Protein AF-A0A535AAH2-F1 (afdb_monomer)

Foldseek 3Di:
DDDDDDDDDDDDDDDDDDDPPDDPVVVVVVVVVVVVVVVPPPVPPQWEWLFDFFWADLALDQFKIKTKTATQDWFWKKKQKDLDLVDRPDMDIDGIQDDQPDPPSHTMHMDMGGRHHGQGKMFIFIDGNNHTRGGQPPHGQIATGFHDQPDLAKAKEWEAEQFQPQDPQLLLQLVVRLVVQHNAYEYQEPQFPDALDPCRCSRRHRVSNRRCRSYHHYHYAYDPSQCNVPHPVRNCPGPVVSPGSHHQLAPNGSNWDWHDGHLEIETGHEPVCLVPPRRLVSLLVVLVPRPRPAYEYHYEAAQADQFEDAQDPGHDVSNCVSCVLSCAQSVHAEYEYARQQWWFKFDFDCPPVNHDGYIYIYRNLNHPDHTHWFDADPVLFTWYDHPPDDIDTRNGFDQPWPPQPVSRTRTGGANWMKMWMCHSVFKIKIFTAGSVRDGRGIDMDGDDDPPPPPPPPDDDDDDDDDDDDDDDDDDDDDDDDDD

Mean predicted aligned error: 10.99 Å

Structure (mmCIF, N/CA/C/O backbone):
data_AF-A0A535AAH2-F1
#
_entry.id   AF-A0A535AAH2-F1
#
loop_
_atom_site.group_PDB
_atom_site.id
_atom_site.type_symbol
_atom_site.label_atom_id
_atom_site.label_alt_id
_atom_site.label_comp_id
_atom_site.label_asym_id
_atom_site.label_entity_id
_atom_site.label_seq_id
_atom_site.pdbx_PDB_ins_code
_atom_site.Cartn_x
_atom_site.Cartn_y
_atom_site.Cartn_z
_atom_site.occupancy
_atom_site.B_iso_or_equiv
_atom_site.auth_seq_id
_atom_site.auth_comp_id
_atom_site.auth_asym_id
_atom_site.auth_atom_id
_atom_site.pdbx_PDB_model_num
ATOM 1 N N . MET A 1 1 ? -53.717 74.456 79.412 1.00 36.78 1 MET A N 1
ATOM 2 C CA . MET A 1 1 ? -54.605 73.631 80.264 1.00 36.78 1 MET A CA 1
ATOM 3 C C . MET A 1 1 ? -54.660 72.254 79.616 1.00 36.78 1 MET A C 1
ATOM 5 O O . MET A 1 1 ? -55.165 72.166 78.513 1.00 36.78 1 MET A O 1
ATOM 9 N N . TYR A 1 2 ? -53.875 71.257 80.035 1.00 38.31 2 TYR A N 1
ATOM 10 C CA . TYR A 1 2 ? -54.071 70.410 81.227 1.00 38.31 2 TYR A CA 1
ATOM 11 C C . TYR A 1 2 ? -55.527 69.978 81.434 1.00 38.31 2 TYR A C 1
ATOM 13 O O . TYR A 1 2 ? -56.365 70.831 81.705 1.00 38.31 2 TYR A O 1
ATOM 21 N N . GLY A 1 3 ? -55.786 68.664 81.390 1.00 34.78 3 GLY A N 1
ATOM 22 C CA . GLY A 1 3 ? -57.054 68.096 81.860 1.00 34.78 3 GLY A CA 1
ATOM 23 C C . GLY A 1 3 ? -57.319 66.627 81.506 1.00 34.78 3 GLY A C 1
ATOM 24 O O . GLY A 1 3 ? -58.137 66.364 80.642 1.00 34.78 3 GLY A O 1
ATOM 25 N N . ARG A 1 4 ? -56.604 65.711 82.183 1.00 37.38 4 ARG A N 1
ATOM 26 C CA . ARG A 1 4 ? -56.978 64.353 82.684 1.00 37.38 4 ARG A CA 1
ATOM 27 C C . ARG A 1 4 ? -58.485 63.941 82.668 1.00 37.38 4 ARG A C 1
ATOM 29 O O . ARG A 1 4 ? -59.321 64.832 82.735 1.00 37.38 4 ARG A O 1
ATOM 36 N N . PRO A 1 5 ? -58.837 62.690 83.069 1.00 66.25 5 PRO A N 1
ATOM 37 C CA . PRO A 1 5 ? -58.472 61.313 82.656 1.00 66.25 5 PRO A CA 1
ATOM 38 C C . PRO A 1 5 ? -59.798 60.501 82.400 1.00 66.25 5 PRO A C 1
ATOM 40 O O . PRO A 1 5 ? -60.820 61.173 82.245 1.00 66.25 5 PRO A O 1
ATOM 43 N N . PRO A 1 6 ? -59.896 59.140 82.335 1.00 51.25 6 PRO A N 1
ATOM 44 C CA . PRO A 1 6 ? -59.881 58.226 83.507 1.00 51.25 6 PRO A CA 1
ATOM 45 C C . PRO A 1 6 ? -59.418 56.767 83.126 1.00 51.25 6 PRO A C 1
ATOM 47 O O . PRO A 1 6 ? -58.498 56.678 82.319 1.00 51.25 6 PRO A O 1
ATOM 50 N N . PRO A 1 7 ? -59.877 55.632 83.720 1.00 53.22 7 PRO A N 1
ATOM 51 C CA . PRO A 1 7 ? -59.041 54.781 84.572 1.00 53.22 7 PRO A CA 1
ATOM 52 C C . PRO A 1 7 ? -58.950 53.287 84.158 1.00 53.22 7 PRO A C 1
ATOM 54 O O . PRO A 1 7 ? -59.471 52.835 83.145 1.00 53.22 7 PRO A O 1
ATOM 57 N N . SER A 1 8 ? -58.268 52.542 85.028 1.00 43.12 8 SER A N 1
ATOM 58 C CA . SER A 1 8 ? -58.075 51.092 85.159 1.00 43.12 8 SER A CA 1
ATOM 59 C C . SER A 1 8 ? -59.300 50.165 85.050 1.00 43.12 8 SER A C 1
ATOM 61 O O . SER A 1 8 ? -60.374 50.484 85.552 1.00 43.12 8 SER A O 1
ATOM 63 N N . GLY A 1 9 ? -59.031 48.934 84.597 1.00 34.81 9 GLY A N 1
ATOM 64 C CA . GLY A 1 9 ? -59.829 47.703 84.754 1.00 34.81 9 GLY A CA 1
ATOM 65 C C . GLY A 1 9 ? -59.636 46.827 83.508 1.00 34.81 9 GLY A C 1
ATOM 66 O O . GLY A 1 9 ? -59.598 47.360 82.413 1.00 34.81 9 GLY A O 1
ATOM 67 N N . GLY A 1 10 ? -59.439 45.515 83.512 1.00 34.12 10 GLY A N 1
ATOM 68 C CA . GLY A 1 10 ? -59.448 44.456 84.506 1.00 34.12 10 GLY A CA 1
ATOM 69 C C . GLY A 1 10 ? -59.030 43.159 83.783 1.00 34.12 10 GLY A C 1
ATOM 70 O O . GLY A 1 10 ? -58.695 43.162 82.603 1.00 34.12 10 GLY A O 1
ATOM 71 N N . LEU A 1 11 ? -58.999 42.072 84.535 1.00 38.28 11 LEU A N 1
ATOM 72 C CA . LEU A 1 11 ? -58.347 40.786 84.285 1.00 38.28 11 LEU A CA 1
ATOM 73 C C . LEU A 1 11 ? -58.967 39.867 83.198 1.00 38.28 11 LEU A C 1
ATOM 75 O O . LEU A 1 11 ? -60.181 39.803 83.067 1.00 38.28 11 LEU A O 1
ATOM 79 N N 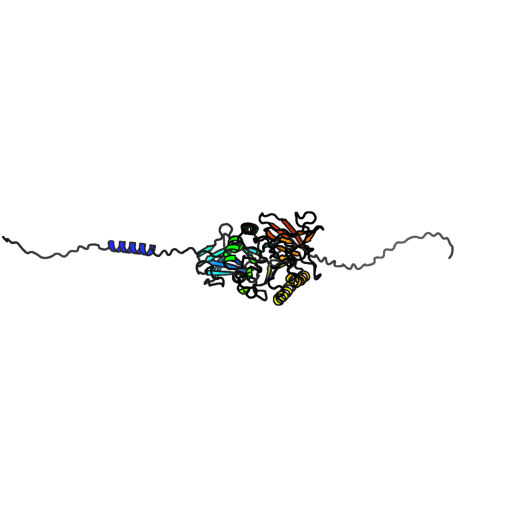. LEU A 1 12 ? -58.071 39.056 82.596 1.00 40.62 12 LEU A N 1
ATOM 80 C CA . LEU A 1 12 ? -58.211 37.688 82.034 1.00 40.62 12 LEU A CA 1
ATOM 81 C C . LEU A 1 12 ? -59.027 37.461 80.739 1.00 40.62 12 LEU A C 1
ATOM 83 O O . LEU A 1 12 ? -60.245 37.526 80.759 1.00 40.62 12 LEU A O 1
ATOM 87 N N . ASP A 1 13 ? -58.363 36.994 79.670 1.00 39.16 13 ASP A N 1
ATOM 88 C CA . ASP A 1 13 ? -58.626 35.661 79.083 1.00 39.16 13 ASP A CA 1
ATOM 89 C C . ASP A 1 13 ? -57.499 35.259 78.110 1.00 39.16 13 ASP A C 1
ATOM 91 O O . ASP A 1 13 ? -57.036 36.023 77.262 1.00 39.16 13 ASP A O 1
ATOM 95 N N . SER A 1 14 ? -57.046 34.022 78.253 1.00 45.53 14 SER A N 1
ATOM 96 C CA . SER A 1 14 ? -56.111 33.341 77.375 1.00 45.53 14 SER A CA 1
ATOM 97 C C . SER A 1 14 ? -56.851 32.765 76.168 1.00 45.53 14 SER A C 1
ATOM 99 O O . SER A 1 14 ? -57.600 31.803 76.327 1.00 45.53 14 SER A O 1
ATOM 101 N N . ARG A 1 15 ? -56.572 33.237 74.943 1.00 37.50 15 ARG A N 1
ATOM 102 C CA . ARG A 1 15 ? -56.701 32.392 73.743 1.00 37.50 15 ARG A CA 1
ATOM 103 C C . ARG A 1 15 ? -55.932 32.917 72.520 1.00 37.50 15 ARG A C 1
ATOM 105 O O . ARG A 1 15 ? -56.027 34.064 72.115 1.00 37.50 15 ARG A O 1
ATOM 112 N N . ARG A 1 16 ? -55.161 31.974 71.979 1.00 44.25 16 ARG A N 1
ATOM 113 C CA . ARG A 1 16 ? -54.358 31.902 70.748 1.00 44.25 16 ARG A CA 1
ATOM 114 C C . ARG A 1 16 ? -54.835 32.753 69.560 1.00 44.25 16 ARG A C 1
ATOM 116 O O . ARG A 1 16 ? -55.979 32.625 69.146 1.00 44.25 16 ARG A O 1
ATOM 123 N N . PHE A 1 17 ? -53.872 33.367 68.868 1.00 38.03 17 PHE A N 1
ATOM 124 C CA . PHE A 1 17 ? -53.846 33.432 67.403 1.00 38.03 17 PHE A CA 1
ATOM 125 C C . PHE A 1 17 ? -52.402 33.220 66.916 1.00 38.03 17 PHE A C 1
ATOM 127 O O . PHE A 1 17 ? -51.505 33.989 67.248 1.00 38.03 17 PHE A O 1
ATOM 134 N N . ARG A 1 18 ? -52.172 32.125 66.180 1.00 44.88 18 ARG A N 1
ATOM 135 C CA . ARG A 1 18 ? -50.958 31.890 65.380 1.00 44.88 18 ARG A CA 1
ATOM 136 C C . ARG A 1 18 ? -51.138 32.593 64.030 1.00 44.88 18 ARG A C 1
ATOM 138 O O . ARG A 1 18 ? -52.134 32.293 63.372 1.00 44.88 18 ARG A O 1
ATOM 145 N N . PRO A 1 19 ? -50.171 33.382 63.552 1.00 41.53 19 PRO A N 1
ATOM 146 C CA . PRO A 1 19 ? -49.943 33.555 62.124 1.00 41.53 19 PRO A CA 1
ATOM 147 C C . PRO A 1 19 ? -49.140 32.357 61.596 1.00 41.53 19 PRO A C 1
ATOM 149 O O . PRO A 1 19 ? -48.197 31.887 62.236 1.00 41.53 19 PRO A O 1
ATOM 152 N N . GLN A 1 20 ? -49.574 31.802 60.465 1.00 48.88 20 GLN A N 1
ATOM 153 C CA . GLN A 1 20 ? -48.884 30.723 59.765 1.00 48.88 20 GLN A CA 1
ATOM 154 C C . GLN A 1 20 ? -47.720 31.282 58.939 1.00 48.88 20 GLN A C 1
ATOM 156 O O . GLN A 1 20 ? -47.868 31.566 57.754 1.00 48.88 20 GLN A O 1
ATOM 161 N N . ASP A 1 21 ? -46.539 31.353 59.542 1.00 50.06 21 ASP A N 1
ATOM 162 C CA . ASP A 1 21 ? -45.296 31.659 58.829 1.00 50.06 21 ASP A CA 1
ATOM 163 C C . ASP A 1 21 ? -44.663 30.356 58.312 1.00 50.06 21 ASP A C 1
ATOM 165 O O . ASP A 1 21 ? -43.622 29.904 58.784 1.00 50.06 21 ASP A O 1
ATOM 169 N N . GLY A 1 22 ? -45.353 29.683 57.385 1.00 49.19 22 GLY A N 1
ATOM 170 C CA . GLY A 1 22 ? -44.919 28.397 56.815 1.00 49.19 22 GLY A CA 1
ATOM 171 C C . GLY A 1 22 ? -44.678 28.409 55.305 1.00 49.19 22 GLY A C 1
ATOM 172 O O . GLY A 1 22 ? -43.841 27.656 54.812 1.00 49.19 22 GLY A O 1
ATOM 173 N N . GLU A 1 23 ? -45.363 29.276 54.552 1.00 49.09 23 GLU A N 1
ATOM 174 C CA . GLU A 1 23 ? -45.365 29.176 53.084 1.00 49.09 23 GLU A CA 1
ATOM 175 C C . GLU A 1 23 ? -44.261 29.985 52.384 1.00 49.09 23 GLU A C 1
ATOM 177 O O . GLU A 1 23 ? -43.738 29.553 51.353 1.00 49.09 23 GLU A O 1
ATOM 182 N N . GLY A 1 24 ? -43.839 31.125 52.942 1.00 45.53 24 GLY A N 1
ATOM 183 C CA . GLY A 1 24 ? -42.828 31.988 52.309 1.00 45.53 24 GLY A CA 1
ATOM 184 C C . GLY A 1 24 ? -41.426 31.368 52.281 1.00 45.53 24 GLY A C 1
ATOM 185 O O . GLY A 1 24 ? -40.719 31.442 51.275 1.00 45.53 24 GLY A O 1
ATOM 186 N N . LEU A 1 25 ? -41.043 30.679 53.361 1.00 49.62 25 LEU A N 1
ATOM 187 C CA . LEU A 1 25 ? -39.721 30.060 53.488 1.00 49.62 25 LEU A CA 1
ATOM 188 C C . LEU A 1 25 ? -39.603 28.760 52.674 1.00 49.62 25 LEU A C 1
ATOM 190 O O . LEU A 1 25 ? -38.507 28.391 52.254 1.00 49.62 25 LEU A O 1
ATOM 194 N N . MET A 1 26 ? -40.726 28.078 52.418 1.00 49.69 26 MET A N 1
ATOM 195 C CA . MET A 1 26 ? -40.760 26.847 51.626 1.00 49.69 26 MET A CA 1
ATOM 196 C C . MET A 1 26 ? -40.702 27.151 50.118 1.00 49.69 26 MET A C 1
ATOM 198 O O . MET A 1 26 ? -39.959 26.487 49.399 1.00 49.69 26 MET A O 1
ATOM 202 N N . ARG A 1 27 ? -41.358 28.225 49.644 1.00 50.66 27 ARG A N 1
ATOM 203 C CA . ARG A 1 27 ? -41.250 28.679 48.241 1.00 50.66 27 ARG A CA 1
ATOM 204 C C . ARG A 1 27 ? -39.858 29.217 47.894 1.00 50.66 27 ARG A C 1
ATOM 206 O O . ARG A 1 27 ? -39.342 28.895 46.829 1.00 50.66 27 ARG A O 1
ATOM 213 N N . ALA A 1 28 ? -39.211 29.953 48.801 1.00 50.31 28 ALA A N 1
ATOM 214 C CA . ALA A 1 28 ? -37.842 30.439 48.595 1.00 50.31 28 ALA A CA 1
ATOM 215 C C . ALA A 1 28 ? -36.803 29.301 48.572 1.00 50.31 28 ALA A C 1
ATOM 217 O O . ALA A 1 28 ? -35.873 29.337 47.770 1.00 50.31 28 ALA A O 1
ATOM 218 N N . LYS A 1 29 ? -36.983 28.253 49.392 1.00 48.69 29 LYS A N 1
ATOM 219 C CA . LYS A 1 29 ? -36.115 27.062 49.382 1.00 48.69 29 LYS A CA 1
ATOM 220 C C . LYS A 1 29 ? -36.342 26.168 48.163 1.00 48.69 29 LYS A C 1
ATOM 222 O O . LYS A 1 29 ? -35.375 25.608 47.664 1.00 48.69 29 LYS A O 1
ATOM 227 N N . ILE A 1 30 ? -37.572 26.068 47.655 1.00 52.72 30 ILE A N 1
ATOM 228 C CA . ILE A 1 30 ? -37.880 25.319 46.425 1.00 52.72 30 ILE A CA 1
ATOM 229 C C . ILE A 1 30 ? -37.353 26.056 45.186 1.00 52.72 30 ILE A C 1
ATOM 231 O O . ILE A 1 30 ? -36.775 25.409 44.321 1.00 52.72 30 ILE A O 1
ATOM 235 N N . LEU A 1 31 ? -37.446 27.392 45.118 1.00 50.66 31 LEU A N 1
ATOM 236 C CA . LEU A 1 31 ? -36.816 28.169 44.040 1.00 50.66 31 LEU A CA 1
ATOM 237 C C . LEU A 1 31 ? -35.282 28.165 44.116 1.00 50.66 31 LEU A C 1
ATOM 239 O O . LEU A 1 31 ? -34.649 28.119 43.067 1.00 50.66 31 LEU A O 1
ATOM 243 N N . LEU A 1 32 ? -34.672 28.151 45.310 1.00 50.06 32 LEU A N 1
ATOM 244 C CA . LEU A 1 32 ? -33.221 27.964 45.437 1.00 50.06 32 LEU A CA 1
ATOM 245 C C . LEU A 1 32 ? -32.778 26.529 45.124 1.00 50.06 32 LEU A C 1
ATOM 247 O O . LEU A 1 32 ? -31.707 26.368 44.558 1.00 50.06 32 LEU A O 1
ATOM 251 N N . LEU A 1 33 ? -33.572 25.496 45.437 1.00 47.44 33 LEU A N 1
ATOM 252 C CA . LEU A 1 33 ? -33.272 24.118 45.021 1.00 47.44 33 LEU A CA 1
ATOM 253 C C . LEU A 1 33 ? -33.475 23.919 43.516 1.00 47.44 33 LEU A C 1
ATOM 255 O O . LEU A 1 33 ? -32.692 23.200 42.907 1.00 47.44 33 LEU A O 1
ATOM 259 N N . LEU A 1 34 ? -34.470 24.568 42.902 1.00 47.53 34 LEU A N 1
ATOM 260 C CA . LEU A 1 34 ? -34.671 24.569 41.448 1.00 47.53 34 LEU A CA 1
ATOM 261 C C . LEU A 1 34 ? -33.591 25.384 40.727 1.00 47.53 34 LEU A C 1
ATOM 263 O O . LEU A 1 34 ? -33.103 24.944 39.698 1.00 47.53 34 LEU A O 1
ATOM 267 N N . ALA A 1 35 ? -33.135 26.509 41.286 1.00 48.91 35 ALA A N 1
ATOM 268 C CA . ALA A 1 35 ? -32.002 27.266 40.749 1.00 48.91 35 ALA A CA 1
ATOM 269 C C . ALA A 1 35 ? -30.653 26.559 40.988 1.00 48.91 35 ALA A C 1
ATOM 271 O O . ALA A 1 35 ? -29.788 26.595 40.120 1.00 48.91 35 ALA A O 1
ATOM 272 N N . ALA A 1 36 ? -30.476 25.854 42.110 1.00 45.19 36 ALA A N 1
ATOM 273 C CA . ALA A 1 36 ? -29.279 25.053 42.383 1.00 45.19 36 ALA A CA 1
ATOM 274 C C . ALA A 1 36 ? -29.239 23.742 41.577 1.00 45.19 36 ALA A C 1
ATOM 276 O O . ALA A 1 36 ? -28.155 23.262 41.259 1.00 45.19 36 ALA A O 1
ATOM 277 N N . THR A 1 37 ? -30.392 23.189 41.182 1.00 45.44 37 THR A N 1
ATOM 278 C CA . THR A 1 37 ? -30.455 22.069 40.223 1.00 45.44 37 THR A CA 1
ATOM 279 C C . THR A 1 37 ? -30.342 22.529 38.769 1.00 45.44 37 THR A C 1
ATOM 281 O O . THR A 1 37 ? -29.856 21.762 37.943 1.00 45.44 37 THR A O 1
ATOM 284 N N . LEU A 1 38 ? -30.667 23.789 38.449 1.00 43.19 38 LEU A N 1
ATOM 285 C CA . LEU A 1 38 ? -30.432 24.362 37.115 1.00 43.19 38 LEU A CA 1
ATOM 286 C C . LEU A 1 38 ? -28.982 24.829 36.876 1.00 43.19 38 LEU A C 1
ATOM 288 O O . LEU A 1 38 ? -28.603 25.043 35.729 1.00 43.19 38 LEU A O 1
ATOM 292 N N . VAL A 1 39 ? -28.165 24.977 37.927 1.00 47.72 39 VAL A N 1
ATOM 293 C CA . VAL A 1 39 ? -26.777 25.487 37.840 1.00 47.72 39 VAL A CA 1
ATOM 294 C C . VAL A 1 39 ? -25.710 24.379 37.954 1.00 47.72 39 VAL A C 1
ATOM 296 O O . VAL A 1 39 ? -24.525 24.648 37.793 1.00 47.72 39 VAL A O 1
ATOM 299 N N . MET A 1 40 ? -26.104 23.108 38.107 1.00 46.31 40 MET A N 1
ATOM 300 C CA . MET A 1 40 ? -25.202 21.950 37.935 1.00 46.31 40 MET A CA 1
ATOM 301 C C . MET A 1 40 ? -25.642 20.986 36.827 1.00 46.31 40 MET A C 1
ATOM 303 O O . MET A 1 40 ? -25.271 19.815 36.827 1.00 46.31 40 MET A O 1
ATOM 307 N N . ALA A 1 41 ? -26.357 21.478 35.815 1.00 44.97 41 ALA A N 1
ATOM 308 C CA . ALA A 1 41 ? -26.233 20.877 34.494 1.00 44.97 41 ALA A CA 1
ATOM 309 C C . ALA A 1 41 ? -24.869 21.308 33.941 1.00 44.97 41 ALA A C 1
ATOM 311 O O . ALA A 1 41 ? -24.774 22.254 33.157 1.00 44.97 41 ALA A O 1
ATOM 312 N N . ALA A 1 42 ? -23.794 20.656 34.401 1.00 45.84 42 ALA A N 1
ATOM 313 C CA . ALA A 1 42 ? -22.554 20.655 33.645 1.00 45.84 42 ALA A CA 1
ATOM 314 C C . ALA A 1 42 ? -22.965 20.279 32.223 1.00 45.84 42 ALA A C 1
ATOM 316 O O . ALA A 1 42 ? -23.546 19.213 32.008 1.00 45.84 42 ALA A O 1
ATOM 317 N N . ARG A 1 43 ? -22.777 21.191 31.265 1.00 47.16 43 ARG A N 1
ATOM 318 C CA . ARG A 1 43 ? -22.873 20.810 29.863 1.00 47.16 43 ARG A CA 1
ATOM 319 C C . ARG A 1 43 ? -21.835 19.710 29.718 1.00 47.16 43 ARG A C 1
ATOM 321 O O . ARG A 1 43 ? -20.647 20.004 29.786 1.00 47.16 43 ARG A O 1
ATOM 328 N N . ALA A 1 44 ? -22.272 18.456 29.636 1.00 53.62 44 ALA A N 1
ATOM 329 C CA . ALA A 1 44 ? -21.409 17.397 29.165 1.00 53.62 44 ALA A CA 1
ATOM 330 C C . ALA A 1 44 ? -21.015 17.847 27.760 1.00 53.62 44 ALA A C 1
ATOM 332 O O . ALA A 1 44 ? -21.849 17.841 26.852 1.00 53.62 44 ALA A O 1
ATOM 333 N N . SER A 1 45 ? -19.808 18.393 27.621 1.00 61.22 45 SER A N 1
ATOM 334 C CA . SER A 1 45 ? -19.252 18.666 26.306 1.00 61.22 45 SER A CA 1
ATOM 335 C C . SER A 1 45 ? -19.296 17.348 25.546 1.00 61.22 45 SER A C 1
ATOM 337 O O . SER A 1 45 ? -18.942 16.304 26.098 1.00 61.22 45 SER A O 1
ATOM 339 N N . ALA A 1 46 ? -19.822 17.377 24.325 1.00 78.19 46 ALA A N 1
ATOM 340 C CA . ALA A 1 46 ? -19.805 16.199 23.478 1.00 78.19 46 ALA A CA 1
ATOM 341 C C . ALA A 1 46 ? -18.339 15.811 23.262 1.00 78.19 46 ALA A C 1
ATOM 343 O O . ALA A 1 46 ? -17.562 16.634 22.781 1.00 78.19 46 ALA A O 1
ATOM 344 N N . VAL A 1 47 ? -17.970 14.591 23.657 1.00 86.56 47 VAL A N 1
ATOM 345 C CA . VAL A 1 47 ? -16.632 14.058 23.394 1.00 86.56 47 VAL A CA 1
ATOM 346 C C . VAL A 1 47 ? -16.430 14.043 21.883 1.00 86.56 47 VAL A C 1
ATOM 348 O O . VAL A 1 47 ? -17.247 13.475 21.154 1.00 86.56 47 VAL A O 1
ATOM 351 N N . THR A 1 48 ? -15.370 14.694 21.418 1.00 89.50 48 THR A N 1
ATOM 352 C CA . THR A 1 48 ? -15.093 14.881 19.994 1.00 89.50 48 THR A CA 1
ATOM 353 C C . THR A 1 48 ? -13.925 14.003 19.586 1.00 89.50 48 THR A C 1
ATOM 355 O O . THR A 1 48 ? -12.876 14.036 20.222 1.00 89.50 48 THR A O 1
ATOM 358 N N . ILE A 1 49 ? -14.089 13.233 18.506 1.00 91.00 49 ILE A N 1
ATOM 359 C CA . ILE A 1 49 ? -12.957 12.555 17.869 1.00 91.00 49 ILE A CA 1
ATOM 360 C C . ILE A 1 49 ? -12.087 13.613 17.195 1.00 91.00 49 ILE A C 1
ATOM 362 O O . ILE A 1 49 ? -12.544 14.320 16.299 1.00 91.00 49 ILE A O 1
ATOM 366 N N . THR A 1 50 ? -10.842 13.717 17.642 1.00 89.19 50 THR A N 1
ATOM 367 C CA . THR A 1 50 ? -9.836 14.648 17.122 1.00 89.19 50 THR A CA 1
ATOM 368 C C . THR A 1 50 ? -8.982 14.010 16.031 1.00 89.19 50 THR A C 1
ATOM 370 O O . THR A 1 50 ? -8.477 14.723 15.169 1.00 89.19 50 THR A O 1
ATOM 373 N N . ARG A 1 51 ? -8.851 12.675 16.031 1.00 89.44 51 ARG A N 1
ATOM 374 C CA . ARG A 1 51 ? -8.179 11.905 14.975 1.00 89.44 51 ARG A CA 1
ATOM 375 C C . ARG A 1 51 ? -8.761 10.501 14.828 1.00 89.44 51 ARG A C 1
ATOM 377 O O . ARG A 1 51 ? -9.080 9.845 15.821 1.00 89.44 51 ARG A O 1
ATOM 384 N N . GLY A 1 52 ? -8.801 10.021 13.586 1.00 89.00 52 GLY A N 1
ATOM 385 C CA . GLY A 1 52 ? -9.171 8.652 13.245 1.00 89.00 52 GLY A CA 1
ATOM 386 C C . GLY A 1 52 ? -10.690 8.417 13.250 1.00 89.00 52 GLY A C 1
ATOM 387 O O . GLY A 1 52 ? -11.466 9.352 13.019 1.00 89.00 52 GLY A O 1
ATOM 388 N N . PRO A 1 53 ? -11.139 7.178 13.513 1.00 93.12 53 PRO A N 1
ATOM 389 C CA . PRO A 1 53 ? -10.324 5.996 13.808 1.00 93.12 53 PRO A CA 1
ATOM 390 C C . PRO A 1 53 ? -9.419 5.537 12.664 1.00 93.12 53 PRO A C 1
ATOM 392 O O . PRO A 1 53 ? -9.659 5.872 11.507 1.00 93.12 53 PRO A O 1
ATOM 395 N N . ILE A 1 54 ? -8.409 4.757 13.035 1.00 93.44 54 ILE A N 1
ATOM 396 C CA . ILE A 1 54 ? -7.469 4.046 12.171 1.00 93.44 54 ILE A CA 1
ATOM 397 C C . ILE A 1 54 ? -7.649 2.548 12.447 1.00 93.44 54 ILE A C 1
ATOM 399 O O . ILE A 1 54 ? -7.727 2.137 13.609 1.00 93.44 54 ILE A O 1
ATOM 403 N N . ILE A 1 55 ? -7.775 1.753 11.383 1.00 95.25 55 ILE A N 1
ATOM 404 C CA . ILE A 1 55 ? -7.906 0.294 11.449 1.00 95.25 55 ILE A CA 1
ATOM 405 C C . ILE A 1 55 ? -6.539 -0.352 11.204 1.00 95.25 55 ILE A C 1
ATOM 407 O O . ILE A 1 55 ? -5.893 -0.073 10.197 1.00 95.25 55 ILE A O 1
ATOM 411 N N . GLU A 1 56 ? -6.123 -1.249 12.096 1.00 94.06 56 GLU A N 1
ATOM 412 C CA . GLU A 1 56 ? -4.752 -1.766 12.159 1.00 94.06 56 GLU A CA 1
ATOM 413 C C . GLU A 1 56 ? -4.717 -3.271 12.450 1.00 94.06 56 GLU A C 1
ATOM 415 O O . GLU A 1 56 ? -5.650 -3.827 13.036 1.00 94.06 56 GLU A O 1
ATOM 420 N N . ASN A 1 57 ? -3.619 -3.941 12.091 1.00 94.62 57 ASN A N 1
ATOM 421 C CA . ASN A 1 57 ? -3.387 -5.347 12.434 1.00 94.62 57 ASN A CA 1
ATOM 422 C C . ASN A 1 57 ? -1.909 -5.591 12.811 1.00 94.62 57 ASN A C 1
ATOM 424 O O . ASN A 1 57 ? -1.154 -6.147 12.012 1.00 94.62 57 ASN A O 1
ATOM 428 N N . PRO A 1 58 ? -1.478 -5.177 14.019 1.00 92.56 58 PRO A N 1
ATOM 429 C CA . PRO A 1 58 ? -0.065 -5.180 14.423 1.00 92.56 58 PRO A CA 1
ATOM 430 C C . PRO A 1 58 ? 0.550 -6.569 14.617 1.00 92.56 58 PRO A C 1
ATOM 432 O O . PRO A 1 58 ? 1.763 -6.701 14.773 1.00 92.56 58 PRO A O 1
ATOM 435 N N . ASP A 1 59 ? -0.275 -7.610 14.635 1.00 91.81 59 ASP A N 1
ATOM 436 C CA . ASP A 1 59 ? 0.182 -8.988 14.794 1.00 91.81 59 ASP A CA 1
ATOM 437 C C . ASP A 1 59 ? 0.067 -9.783 13.483 1.00 91.81 59 ASP A C 1
ATOM 439 O O . ASP A 1 59 ? 0.477 -10.941 13.442 1.00 91.81 59 ASP A O 1
ATOM 443 N N . ALA A 1 60 ? -0.475 -9.179 12.413 1.00 93.50 60 ALA A N 1
ATOM 444 C CA . ALA A 1 60 ? -0.781 -9.847 11.144 1.00 93.50 60 ALA A CA 1
ATOM 445 C C . ALA A 1 60 ? -1.629 -11.126 11.327 1.00 93.50 60 ALA A C 1
ATOM 447 O O . ALA A 1 60 ? -1.410 -12.145 10.672 1.00 93.50 60 ALA A O 1
ATOM 448 N N . VAL A 1 61 ? -2.604 -11.085 12.244 1.00 95.62 61 VAL A N 1
ATOM 449 C CA . VAL A 1 61 ? -3.439 -12.242 12.605 1.00 95.62 61 VAL A CA 1
ATOM 450 C C . VAL A 1 61 ? -4.837 -12.102 12.006 1.00 95.62 61 VAL A C 1
ATOM 452 O O . VAL A 1 61 ? -5.506 -11.084 12.179 1.00 95.62 61 VAL A O 1
ATOM 455 N N . THR A 1 62 ? -5.325 -13.164 11.362 1.00 97.19 62 THR A N 1
ATOM 456 C CA . THR A 1 62 ? -6.632 -13.203 10.675 1.00 97.19 62 THR A CA 1
ATOM 457 C C . THR A 1 62 ? -7.832 -13.063 11.615 1.00 97.19 62 THR A C 1
ATOM 459 O O . THR A 1 62 ? -8.902 -12.614 11.213 1.00 97.19 62 THR A O 1
ATOM 462 N N . SER A 1 63 ? -7.660 -13.384 12.898 1.00 97.19 63 SER A N 1
ATOM 463 C CA . SER A 1 63 ? -8.705 -13.300 13.924 1.00 97.19 63 SER A CA 1
ATOM 464 C C . SER A 1 63 ? -8.628 -12.053 14.812 1.00 97.19 63 SER A C 1
ATOM 466 O O . SER A 1 63 ? -9.245 -12.042 15.885 1.00 97.19 63 SER A O 1
ATOM 468 N N . MET A 1 64 ? -7.830 -11.047 14.439 1.00 96.75 64 MET A N 1
ATOM 469 C CA . MET A 1 64 ? -7.627 -9.835 15.236 1.00 96.75 64 MET A CA 1
ATOM 470 C C . MET A 1 64 ? -7.710 -8.560 14.397 1.00 96.75 64 MET A C 1
ATOM 472 O O . MET A 1 64 ? -7.421 -8.556 13.205 1.00 96.75 64 MET A O 1
ATOM 476 N N . ILE A 1 65 ? -8.114 -7.472 15.051 1.00 96.69 65 ILE A N 1
ATOM 477 C CA . ILE A 1 65 ? -7.980 -6.108 14.538 1.00 96.69 65 ILE A CA 1
ATOM 478 C C . ILE A 1 65 ? -7.725 -5.174 15.718 1.00 96.69 65 ILE A C 1
ATOM 480 O O . ILE A 1 65 ? -8.255 -5.393 16.809 1.00 96.69 65 ILE A O 1
ATOM 484 N N . THR A 1 66 ? -6.969 -4.111 15.502 1.00 95.06 66 THR A N 1
ATOM 485 C CA . THR A 1 66 ? -6.822 -3.009 16.451 1.00 95.06 66 THR A CA 1
ATOM 486 C C . THR A 1 66 ? -7.474 -1.766 15.863 1.00 95.06 66 THR A C 1
ATOM 488 O O . THR A 1 66 ? -7.351 -1.491 14.672 1.00 95.06 66 THR A O 1
ATOM 491 N N . ILE A 1 67 ? -8.224 -1.041 16.692 1.00 95.12 67 ILE A N 1
ATOM 492 C CA . ILE A 1 67 ? -8.815 0.245 16.324 1.00 95.12 67 ILE A CA 1
ATOM 493 C C . ILE A 1 67 ? -8.218 1.315 17.228 1.00 95.12 67 ILE A C 1
ATOM 495 O O . ILE A 1 67 ? -8.389 1.254 18.452 1.00 95.12 67 ILE A O 1
ATOM 499 N N . ALA A 1 68 ? -7.552 2.291 16.616 1.00 92.62 68 ALA A N 1
ATOM 500 C CA . ALA A 1 68 ? -6.961 3.438 17.291 1.00 92.62 68 ALA A CA 1
ATOM 501 C C . ALA A 1 68 ? -7.728 4.724 16.952 1.00 92.62 68 ALA A C 1
ATOM 503 O O . ALA A 1 68 ? -8.072 4.962 15.797 1.00 92.62 68 ALA A O 1
ATOM 504 N N . TRP A 1 69 ? -8.024 5.567 17.939 1.00 92.56 69 TRP A N 1
ATOM 505 C CA . TRP A 1 69 ? -8.606 6.897 17.725 1.00 92.56 69 TRP A CA 1
ATOM 506 C C . TRP A 1 69 ? -8.193 7.869 18.830 1.00 92.56 69 TRP A C 1
ATOM 508 O O . TRP A 1 69 ? -7.760 7.460 19.906 1.00 92.56 69 TRP A O 1
ATOM 518 N N . TRP A 1 70 ? -8.357 9.168 18.584 1.00 90.62 70 TRP A N 1
ATOM 519 C CA . TRP A 1 70 ? -8.064 10.210 19.565 1.00 90.62 70 TRP A CA 1
ATOM 520 C C . TRP A 1 70 ? -9.296 11.051 19.848 1.00 90.62 70 TRP A C 1
ATOM 522 O O . TRP A 1 70 ? -10.122 11.265 18.958 1.00 90.62 70 TRP A O 1
ATOM 532 N N . THR A 1 71 ? -9.418 11.532 21.083 1.00 90.44 71 THR A N 1
ATOM 533 C CA . THR A 1 71 ? -10.465 12.477 21.474 1.00 90.44 71 THR A CA 1
ATOM 534 C C . THR A 1 71 ? -9.941 13.624 22.332 1.00 90.44 71 THR A C 1
ATOM 536 O O . THR A 1 71 ? -8.823 13.599 22.844 1.00 90.44 71 THR A O 1
ATOM 539 N N . ASP A 1 72 ? -10.764 14.650 22.520 1.00 88.88 72 ASP A N 1
ATOM 540 C CA . ASP A 1 72 ? -10.471 15.803 23.376 1.00 88.88 72 ASP A CA 1
ATOM 541 C C . ASP A 1 72 ? -10.581 15.510 24.886 1.00 88.88 72 ASP A C 1
ATOM 543 O O . ASP A 1 72 ? -10.198 16.348 25.706 1.00 88.88 72 ASP A O 1
ATOM 547 N N . THR A 1 73 ? -11.054 14.321 25.279 1.00 85.56 73 THR A N 1
ATOM 548 C CA . THR A 1 73 ? -11.271 13.951 26.687 1.00 85.56 73 THR A CA 1
ATOM 549 C C . THR A 1 73 ? -10.798 12.536 27.005 1.00 85.56 73 THR A C 1
ATOM 551 O O . THR A 1 73 ? -10.860 11.642 26.173 1.00 85.56 73 THR A O 1
ATOM 554 N N . ALA A 1 74 ? -10.375 12.294 28.243 1.00 87.31 74 ALA A N 1
ATOM 555 C CA . ALA A 1 74 ? -10.097 10.937 28.698 1.00 87.31 74 ALA A CA 1
ATOM 556 C C . ALA A 1 74 ? -11.378 10.186 29.086 1.00 87.31 74 ALA A C 1
ATOM 558 O O . ALA A 1 74 ? -12.341 10.768 29.585 1.00 87.31 74 ALA A O 1
ATOM 559 N N . GLY A 1 75 ? -11.358 8.867 28.915 1.00 88.62 75 GLY A N 1
ATOM 560 C CA . GLY A 1 75 ? -12.423 7.968 29.344 1.00 88.62 75 GLY A CA 1
ATOM 561 C C . GLY A 1 75 ? -12.136 6.533 28.920 1.00 88.62 75 GLY A C 1
ATOM 562 O O . GLY A 1 75 ? -11.211 6.287 28.151 1.00 88.62 75 GLY A O 1
ATOM 563 N N . ASP A 1 76 ? -12.925 5.584 29.416 1.00 92.31 76 ASP A N 1
ATOM 564 C CA . ASP A 1 76 ? -12.787 4.182 29.014 1.00 92.31 76 ASP A CA 1
ATOM 565 C C . ASP A 1 76 ? -13.089 4.024 27.521 1.00 92.31 76 ASP A C 1
ATOM 567 O O . ASP A 1 76 ? -14.117 4.506 27.031 1.00 92.31 76 ASP A O 1
ATOM 571 N N . SER A 1 77 ? -12.200 3.337 26.811 1.00 94.50 77 SER A N 1
ATOM 572 C CA . SER A 1 77 ? -12.260 3.139 25.363 1.00 94.50 77 SER A CA 1
ATOM 573 C C . SER A 1 77 ? -13.094 1.904 25.071 1.00 94.50 77 SER A C 1
ATOM 575 O O . SER A 1 77 ? -12.718 0.809 25.478 1.00 94.50 77 SER A O 1
ATOM 577 N N . THR A 1 78 ? -14.232 2.045 24.394 1.00 96.44 78 THR A N 1
ATOM 578 C CA . THR A 1 78 ? -15.085 0.895 24.063 1.00 96.44 78 THR A CA 1
ATOM 579 C C . THR A 1 78 ? -15.376 0.815 22.578 1.00 96.44 78 THR A C 1
ATOM 581 O O . THR A 1 78 ? -15.790 1.801 21.968 1.00 96.44 78 THR A O 1
ATOM 584 N N . VAL A 1 79 ? -15.261 -0.391 22.032 1.00 97.50 79 VAL A N 1
ATOM 585 C CA . VAL A 1 79 ? -15.715 -0.733 20.685 1.00 97.50 79 VAL A CA 1
ATOM 586 C C . VAL A 1 79 ? -16.850 -1.740 20.808 1.00 97.50 79 VAL A C 1
ATOM 588 O O . VAL A 1 79 ? -16.640 -2.845 21.306 1.00 97.50 79 VAL A O 1
ATOM 591 N N . ASP A 1 80 ? -18.047 -1.373 20.346 1.00 97.81 80 ASP A N 1
ATOM 592 C CA . ASP A 1 80 ? -19.101 -2.364 20.098 1.00 97.81 80 ASP A CA 1
ATOM 593 C C . ASP A 1 80 ? -19.029 -2.777 18.627 1.00 97.81 80 ASP A C 1
ATOM 595 O O . ASP A 1 80 ? -18.867 -1.910 17.767 1.00 97.81 80 ASP A O 1
ATOM 599 N N . TYR A 1 81 ? -19.153 -4.070 18.330 1.00 98.06 81 TYR A N 1
ATOM 600 C CA . TYR A 1 81 ? -18.944 -4.601 16.983 1.00 98.06 81 TYR A CA 1
ATOM 601 C C . TYR A 1 81 ? -19.818 -5.824 16.665 1.00 98.06 81 TYR A C 1
ATOM 603 O O . TYR A 1 81 ? -20.372 -6.480 17.552 1.00 98.06 81 TYR A O 1
ATOM 611 N N . GLY A 1 82 ? -19.972 -6.125 15.375 1.00 96.88 82 GLY A N 1
ATOM 612 C CA . GLY A 1 82 ? -20.711 -7.293 14.892 1.00 96.88 82 GLY A CA 1
ATOM 613 C C . GLY A 1 82 ? -20.831 -7.345 13.368 1.00 96.88 82 GLY A C 1
ATOM 614 O O . GLY A 1 82 ? -20.582 -6.363 12.681 1.00 96.88 82 GLY A O 1
ATOM 615 N N . VAL A 1 83 ? -21.257 -8.488 12.829 1.00 95.69 83 VAL A N 1
ATOM 616 C CA . VAL A 1 83 ? -21.430 -8.701 11.372 1.00 95.69 83 VAL A CA 1
ATOM 617 C C . VAL A 1 83 ? -22.706 -8.060 10.800 1.00 95.69 83 VAL A C 1
ATOM 619 O O . VAL A 1 83 ? -22.970 -8.140 9.606 1.00 95.69 83 VAL A O 1
ATOM 622 N N . ASN A 1 84 ? -23.518 -7.421 11.648 1.00 92.12 84 ASN A N 1
ATOM 623 C CA . ASN A 1 84 ? -24.734 -6.712 11.265 1.00 92.12 84 ASN A CA 1
ATOM 624 C C . ASN A 1 84 ? -24.705 -5.291 11.846 1.00 92.12 84 ASN A C 1
ATOM 626 O O . ASN A 1 84 ? -24.690 -5.118 13.064 1.00 92.12 84 ASN A O 1
ATOM 630 N N . SER A 1 85 ? -24.743 -4.277 10.981 1.00 91.31 85 SER A N 1
ATOM 631 C CA . SER A 1 85 ? -24.677 -2.859 11.367 1.00 91.31 85 SER A CA 1
ATOM 632 C C . SER A 1 85 ? -25.817 -2.402 12.286 1.00 91.31 85 SER A C 1
ATOM 634 O O . SER A 1 85 ? -25.639 -1.450 13.049 1.00 91.31 85 SER A O 1
ATOM 636 N N . ALA A 1 86 ? -26.965 -3.088 12.251 1.00 89.56 86 ALA A N 1
ATOM 637 C CA . ALA A 1 86 ? -28.121 -2.816 13.104 1.00 89.56 86 ALA A CA 1
ATOM 638 C C . ALA A 1 86 ? -28.057 -3.530 14.468 1.00 89.56 86 ALA A C 1
ATOM 640 O O . ALA A 1 86 ? -28.816 -3.182 15.374 1.00 89.56 86 ALA A O 1
ATOM 641 N N . ALA A 1 87 ? -27.175 -4.523 14.629 1.00 91.06 87 ALA A N 1
ATOM 642 C CA . ALA A 1 87 ? -27.073 -5.351 15.828 1.00 91.06 87 ALA A CA 1
ATOM 643 C C . ALA A 1 87 ? -25.608 -5.699 16.139 1.00 91.06 87 ALA A C 1
ATOM 645 O O . ALA A 1 87 ? -25.094 -6.750 15.755 1.00 91.06 87 ALA A O 1
ATOM 646 N N . LEU A 1 88 ? -24.943 -4.808 16.874 1.00 94.75 88 LEU A N 1
ATOM 647 C CA . LEU A 1 88 ? -23.583 -5.012 17.372 1.00 94.75 88 LEU A CA 1
ATOM 648 C C . LEU A 1 88 ? -23.641 -5.880 18.637 1.00 94.75 88 LEU A C 1
ATOM 650 O O . LEU A 1 88 ? -24.004 -5.396 19.709 1.00 94.75 88 LEU A O 1
ATOM 654 N N . LEU A 1 89 ? -23.371 -7.178 18.483 1.00 95.94 89 LEU A N 1
ATOM 655 C CA . LEU A 1 89 ? -23.567 -8.190 19.531 1.00 95.94 89 LEU A CA 1
ATOM 656 C C . LEU A 1 89 ? -22.371 -8.348 20.476 1.00 95.94 89 LEU A C 1
ATOM 658 O O . LEU A 1 89 ? -22.502 -8.993 21.515 1.00 95.94 89 LEU A O 1
ATOM 662 N N . PHE A 1 90 ? -21.224 -7.770 20.129 1.00 97.88 90 PHE A N 1
ATOM 663 C CA . PHE A 1 90 ? -19.999 -7.855 20.912 1.00 97.88 90 PHE A CA 1
ATOM 664 C C . PHE A 1 90 ? -19.558 -6.468 21.376 1.00 97.88 90 PHE A C 1
ATOM 666 O O . PHE A 1 90 ? -19.878 -5.455 20.754 1.00 97.88 90 PHE A O 1
ATOM 673 N N . SER A 1 91 ? -18.821 -6.426 22.484 1.00 97.62 91 SER A N 1
ATOM 674 C CA . SER A 1 91 ? -18.272 -5.202 23.062 1.00 97.62 91 SER A CA 1
ATOM 675 C C . SER A 1 91 ? -16.932 -5.510 23.715 1.00 97.62 91 SER A C 1
ATOM 677 O O . SER A 1 91 ? -16.814 -6.519 24.411 1.00 97.62 91 SER A O 1
ATOM 679 N N . ASN A 1 92 ? -15.932 -4.662 23.488 1.00 97.38 92 ASN A N 1
ATOM 680 C CA . ASN A 1 92 ? -14.674 -4.698 24.224 1.00 97.38 92 ASN A CA 1
ATOM 681 C C . ASN A 1 92 ? -14.379 -3.315 24.812 1.00 97.38 92 ASN A C 1
ATOM 683 O O . ASN A 1 92 ? -14.424 -2.322 24.084 1.00 97.38 92 ASN A O 1
ATOM 687 N N . THR A 1 93 ? -14.076 -3.262 26.110 1.00 96.12 93 THR A N 1
ATOM 688 C CA . THR A 1 93 ? -13.777 -2.030 26.848 1.00 96.12 93 THR A CA 1
ATOM 689 C C . THR A 1 93 ? -12.392 -2.124 27.469 1.00 96.12 93 THR A C 1
ATOM 691 O O . THR A 1 93 ? -12.119 -3.029 28.254 1.00 96.12 93 THR A O 1
ATOM 694 N N . VAL A 1 94 ? -11.549 -1.141 27.169 1.00 92.44 94 VAL A N 1
ATOM 695 C CA . VAL A 1 94 ? -10.236 -0.950 27.786 1.00 92.44 94 VAL A CA 1
ATOM 696 C C . VAL A 1 94 ? -10.333 0.225 28.770 1.00 92.44 94 VAL A C 1
ATOM 698 O O . VAL A 1 94 ? -10.616 1.349 28.337 1.00 92.44 94 VAL A O 1
ATOM 701 N N . PRO A 1 95 ? -10.146 -0.008 30.085 1.00 87.44 95 PRO A N 1
ATOM 702 C CA . PRO A 1 95 ? -10.161 1.058 31.083 1.00 87.44 95 PRO A CA 1
ATOM 703 C C . PRO A 1 95 ? -9.004 2.047 30.904 1.00 87.44 95 PRO A C 1
ATOM 705 O O . PRO A 1 95 ? -7.910 1.639 30.528 1.00 87.44 95 PRO A O 1
ATOM 708 N N . GLN A 1 96 ? -9.233 3.316 31.258 1.00 68.38 96 GLN A N 1
ATOM 709 C CA . GLN A 1 96 ? -8.225 4.391 31.274 1.00 68.38 96 GLN A CA 1
ATOM 710 C C . GLN A 1 96 ? -7.488 4.622 29.939 1.00 68.38 96 GLN A C 1
ATOM 712 O O . GLN A 1 96 ? -6.361 4.171 29.742 1.00 68.38 96 GLN A O 1
ATOM 717 N N . ALA A 1 97 ? -8.074 5.433 29.053 1.00 66.38 97 ALA A N 1
ATOM 718 C CA . ALA A 1 97 ? -7.335 6.006 27.929 1.00 66.38 97 ALA A CA 1
ATOM 719 C C . ALA A 1 97 ? -6.113 6.809 28.424 1.00 66.38 97 ALA A C 1
ATOM 721 O O . ALA A 1 97 ? -6.245 7.695 29.273 1.00 66.38 97 ALA A O 1
ATOM 722 N N . GLY A 1 98 ? -4.923 6.482 27.918 1.00 61.44 98 GLY A N 1
ATOM 723 C CA . GLY A 1 98 ? -3.645 7.028 28.373 1.00 61.44 98 GLY A CA 1
ATOM 724 C C . GLY A 1 98 ? -2.680 7.214 27.206 1.00 61.44 98 GLY A C 1
ATOM 725 O O . GLY A 1 98 ? -2.673 6.418 26.273 1.00 61.44 98 GLY A O 1
ATOM 726 N N . SER A 1 99 ? -1.923 8.313 27.248 1.00 56.16 99 SER A N 1
ATOM 727 C CA . SER A 1 99 ? -1.091 8.882 26.177 1.00 56.16 99 SER A CA 1
ATOM 728 C C . SER A 1 99 ? -0.303 7.845 25.366 1.00 56.16 99 SER A C 1
ATOM 730 O O . SER A 1 99 ? 0.726 7.356 25.832 1.00 56.16 99 SER A O 1
ATOM 732 N N . CYS A 1 100 ? -0.740 7.562 24.137 1.00 63.31 100 CYS A N 1
ATOM 733 C CA . CYS A 1 100 ? 0.169 7.031 23.126 1.00 63.31 100 CYS A CA 1
ATOM 734 C C . CYS A 1 100 ? 1.113 8.153 22.660 1.00 63.31 100 CYS A C 1
ATOM 736 O O . CYS A 1 100 ? 0.835 9.338 22.867 1.00 63.31 100 CYS A O 1
ATOM 738 N N . GLU A 1 101 ? 2.254 7.781 22.078 1.00 61.75 101 GLU A N 1
ATOM 739 C CA . GLU A 1 101 ? 3.410 8.662 21.850 1.00 61.75 101 GLU A CA 1
ATOM 740 C C . GLU A 1 101 ? 3.166 9.803 20.842 1.00 61.75 101 GLU A C 1
ATOM 742 O O . GLU A 1 101 ? 4.052 10.623 20.593 1.00 61.75 101 GLU A O 1
ATOM 747 N N . ILE A 1 102 ? 1.946 9.937 20.317 1.00 56.78 102 ILE A N 1
ATOM 748 C CA . ILE A 1 102 ? 1.568 11.073 19.485 1.00 56.78 102 ILE A CA 1
ATOM 749 C C . ILE A 1 102 ? 0.912 12.180 20.306 1.00 56.78 102 ILE A C 1
ATOM 751 O O . ILE A 1 102 ? -0.309 12.294 20.441 1.00 56.78 102 ILE A O 1
ATOM 755 N N . GLY A 1 103 ? 1.790 13.030 20.840 1.00 53.41 103 GLY A N 1
ATOM 756 C CA . GLY A 1 103 ? 1.449 14.323 21.416 1.00 53.41 103 GLY A CA 1
ATOM 757 C C . GLY A 1 103 ? 0.869 15.294 20.378 1.00 53.41 103 GLY A C 1
ATOM 758 O O . GLY A 1 103 ? 1.248 15.275 19.212 1.00 53.41 103 GLY A O 1
ATOM 759 N N . ALA A 1 104 ? -0.030 16.161 20.858 1.00 59.84 104 ALA A N 1
ATOM 760 C CA . ALA A 1 104 ? -0.847 17.178 20.168 1.00 59.84 104 ALA A CA 1
ATOM 761 C C . ALA A 1 104 ? -2.254 16.754 19.695 1.00 59.84 104 ALA A C 1
ATOM 763 O O . ALA A 1 104 ? -3.109 17.626 19.569 1.00 59.84 104 ALA A O 1
ATOM 764 N N . ALA A 1 105 ? -2.554 15.459 19.541 1.00 63.91 105 ALA A N 1
ATOM 765 C CA . ALA A 1 105 ? -3.868 14.999 19.059 1.00 63.91 105 ALA A CA 1
ATOM 766 C C . ALA A 1 105 ? -4.950 14.849 20.145 1.00 63.91 105 ALA A C 1
ATOM 768 O O . ALA A 1 105 ? -6.106 14.589 19.829 1.00 63.91 105 ALA A O 1
ATOM 769 N N . GLY A 1 106 ? -4.596 14.984 21.424 1.00 77.62 106 GLY A N 1
ATOM 770 C CA . GLY A 1 106 ? -5.500 14.755 22.555 1.00 77.62 106 GLY A CA 1
ATOM 771 C C . GLY A 1 106 ? -5.272 13.399 23.225 1.00 77.62 106 GLY A C 1
ATOM 772 O O . GLY A 1 106 ? -4.144 12.914 23.304 1.00 77.62 106 GLY A O 1
ATOM 773 N N . THR A 1 107 ? -6.341 12.808 23.751 1.00 86.62 107 THR A N 1
ATOM 774 C CA . THR A 1 107 ? -6.321 11.528 24.465 1.00 86.62 107 THR A CA 1
ATOM 775 C C . THR A 1 107 ? -6.442 10.365 23.492 1.00 86.62 107 THR A C 1
ATOM 777 O O . THR A 1 107 ? -7.352 10.337 22.673 1.00 86.62 107 THR A O 1
ATOM 780 N N . CYS A 1 108 ? -5.535 9.401 23.604 1.00 87.88 108 CYS A N 1
ATOM 781 C CA . CYS A 1 108 ? -5.447 8.246 22.722 1.00 87.88 108 CYS A CA 1
ATOM 782 C C . CYS A 1 108 ? -6.253 7.054 23.237 1.00 87.88 108 CYS A C 1
ATOM 784 O O . CYS A 1 108 ? -6.211 6.737 24.427 1.00 87.88 108 CYS A O 1
ATOM 786 N N . HIS A 1 109 ? -6.930 6.366 22.327 1.00 91.06 109 HIS A N 1
ATOM 787 C CA . HIS A 1 109 ? -7.757 5.200 22.589 1.00 91.06 109 HIS A CA 1
ATOM 788 C C . HIS A 1 109 ? -7.344 4.079 21.641 1.00 91.06 109 HIS A C 1
ATOM 790 O O . HIS A 1 109 ? -7.406 4.252 20.429 1.00 91.06 109 HIS A O 1
ATOM 796 N N . ILE A 1 110 ? -6.940 2.934 22.189 1.00 91.50 110 ILE A N 1
ATOM 797 C CA . ILE A 1 110 ? -6.532 1.759 21.414 1.00 91.50 110 ILE A CA 1
ATOM 798 C C . ILE A 1 110 ? -7.308 0.563 21.952 1.00 91.50 110 ILE A C 1
ATOM 800 O O . ILE A 1 110 ? -7.279 0.289 23.155 1.00 91.50 110 ILE A O 1
ATOM 804 N N . VAL A 1 111 ? -8.028 -0.133 21.074 1.00 94.25 111 VAL A N 1
ATOM 805 C CA . VAL A 1 111 ? -8.789 -1.334 21.432 1.00 94.25 111 VAL A CA 1
ATOM 806 C C . VAL A 1 111 ? -8.507 -2.435 20.421 1.00 94.25 111 VAL A C 1
ATOM 808 O O . VAL A 1 111 ? -8.869 -2.321 19.252 1.00 94.25 111 VAL A O 1
ATOM 811 N N . THR A 1 112 ? -7.906 -3.525 20.893 1.00 95.19 112 THR A N 1
ATOM 812 C CA . THR A 1 112 ? -7.728 -4.755 20.115 1.00 95.19 112 THR A CA 1
ATOM 813 C C . THR A 1 112 ? -8.945 -5.658 20.283 1.00 95.19 112 THR A C 1
ATOM 815 O O . THR A 1 112 ? -9.378 -5.945 21.400 1.00 95.19 112 THR A O 1
ATOM 818 N N . LEU A 1 113 ? -9.510 -6.113 19.172 1.00 97.44 113 LEU A N 1
ATOM 819 C CA . LEU A 1 113 ? -10.564 -7.118 19.113 1.00 97.44 113 LEU A CA 1
ATOM 820 C C . LEU A 1 113 ? -9.939 -8.452 18.711 1.00 97.44 113 LEU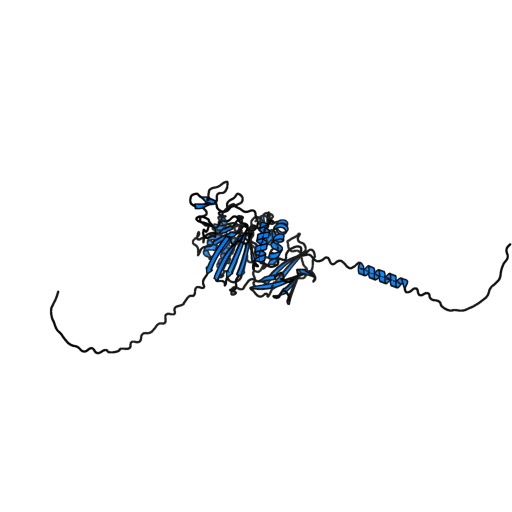 A C 1
ATOM 822 O O . LEU A 1 113 ? -9.102 -8.501 17.812 1.00 97.44 113 LEU A O 1
ATOM 826 N N . SER A 1 114 ? -10.357 -9.532 19.359 1.00 97.19 114 SER A N 1
ATOM 827 C CA . SER A 1 114 ? -9.854 -10.882 19.112 1.00 97.19 114 SER A CA 1
ATOM 828 C C . SER A 1 114 ? -11.000 -11.883 18.987 1.00 97.19 114 SER A C 1
ATOM 830 O O . SER A 1 114 ? -12.143 -11.583 19.335 1.00 97.19 114 SER A O 1
ATOM 832 N N . GLY A 1 115 ? -10.703 -13.075 18.463 1.00 97.12 115 GLY A N 1
ATOM 833 C CA . GLY A 1 115 ? -11.717 -14.104 18.211 1.00 97.12 115 GLY A CA 1
ATOM 834 C C . GLY A 1 115 ? -12.641 -13.767 17.037 1.00 97.12 115 GLY A C 1
ATOM 835 O O . GLY A 1 115 ? -13.772 -14.251 16.983 1.00 97.12 115 GLY A O 1
ATOM 836 N N . LEU A 1 116 ? -12.176 -12.916 16.119 1.00 98.12 116 LEU A N 1
ATOM 837 C CA . LEU A 1 116 ? -12.890 -12.573 14.896 1.00 98.12 116 LEU A CA 1
ATOM 838 C C . LEU A 1 116 ? -12.791 -13.720 13.886 1.00 98.12 116 LEU A C 1
ATOM 840 O O . LEU A 1 116 ? -11.812 -14.466 13.870 1.00 98.12 116 LEU A O 1
ATOM 844 N N . LEU A 1 117 ? -13.801 -13.847 13.029 1.00 97.94 117 LEU A N 1
ATOM 845 C CA . LEU A 1 117 ? -13.743 -14.754 11.890 1.00 97.94 117 LEU A CA 1
ATOM 846 C C . LEU A 1 117 ? -12.827 -14.152 10.810 1.00 97.94 117 LEU A C 1
ATOM 848 O O . LEU A 1 117 ? -12.973 -12.962 10.521 1.00 97.94 117 LEU A O 1
ATOM 852 N N . PRO A 1 118 ? -11.917 -14.932 10.206 1.00 97.69 118 PRO A N 1
ATOM 853 C CA . PRO A 1 118 ? -11.121 -14.514 9.048 1.00 97.69 118 PRO A CA 1
ATOM 854 C C . PRO A 1 118 ? -11.982 -14.078 7.855 1.00 97.69 118 PRO A C 1
ATOM 856 O O . PRO A 1 118 ? -13.125 -14.526 7.714 1.00 97.69 118 PRO A O 1
ATOM 859 N N . GLY A 1 119 ? -11.457 -13.186 7.009 1.00 96.69 119 GLY A N 1
ATOM 860 C CA . GLY A 1 119 ? -12.109 -12.739 5.768 1.00 96.69 119 GLY A CA 1
ATOM 861 C C . GLY A 1 119 ? -13.491 -12.098 5.943 1.00 96.69 119 GLY A C 1
ATOM 862 O O . GLY A 1 119 ? -14.293 -12.071 5.010 1.00 96.69 119 GLY A O 1
ATOM 863 N N . THR A 1 120 ? -13.818 -11.621 7.145 1.00 97.19 120 THR A N 1
ATOM 864 C CA . THR A 1 120 ? -15.183 -11.251 7.532 1.00 97.19 120 THR A CA 1
ATOM 865 C C . THR A 1 120 ? -15.298 -9.754 7.778 1.00 97.19 120 THR A C 1
ATOM 867 O O . THR A 1 120 ? -14.486 -9.150 8.479 1.00 97.19 120 THR A O 1
ATOM 870 N N . ARG A 1 121 ? -16.359 -9.149 7.232 1.00 96.62 121 ARG A N 1
ATOM 871 C CA . ARG A 1 121 ? -16.705 -7.747 7.480 1.00 96.62 121 ARG A CA 1
ATOM 872 C C . ARG A 1 121 ? -17.427 -7.589 8.821 1.00 96.62 121 ARG A C 1
ATOM 874 O O . ARG A 1 121 ? -18.471 -8.203 9.047 1.00 96.62 121 ARG A O 1
ATOM 881 N N . TYR A 1 122 ? -16.912 -6.708 9.671 1.00 97.38 122 TYR A N 1
ATOM 882 C CA . TYR A 1 122 ? -17.503 -6.328 10.954 1.00 97.38 122 TYR A CA 1
ATOM 883 C C . TYR A 1 122 ? -17.791 -4.834 10.983 1.00 97.38 122 TYR A C 1
ATOM 885 O O . TYR A 1 122 ? -16.913 -4.020 10.729 1.00 97.38 122 TYR A O 1
ATOM 893 N N . TYR A 1 123 ? -19.008 -4.470 11.358 1.00 97.31 123 TYR A N 1
ATOM 894 C CA . TYR A 1 123 ? -19.398 -3.098 11.654 1.00 97.31 123 TYR A CA 1
ATOM 895 C C . TYR A 1 123 ? -19.047 -2.762 13.095 1.00 97.31 123 TYR A C 1
ATOM 897 O O . TYR A 1 123 ? -19.087 -3.644 13.958 1.00 97.31 123 TYR A O 1
ATOM 905 N N . TYR A 1 124 ? -18.754 -1.493 13.371 1.00 97.62 124 TYR A N 1
ATOM 906 C CA . TYR A 1 124 ? -18.417 -1.066 14.724 1.00 97.62 124 TYR A CA 1
ATOM 907 C C . TYR A 1 124 ? -18.940 0.330 15.071 1.00 97.62 124 TYR A C 1
ATOM 909 O O . TYR A 1 124 ? -19.260 1.147 14.208 1.00 97.62 124 TYR A O 1
ATOM 917 N N . ARG A 1 125 ? -19.017 0.613 16.371 1.00 96.62 125 ARG A N 1
ATOM 918 C CA . ARG A 1 125 ? -19.196 1.962 16.920 1.00 96.62 125 ARG A CA 1
ATOM 919 C C . ARG A 1 125 ? -18.221 2.187 18.068 1.00 96.62 125 ARG A C 1
ATOM 921 O O . ARG A 1 125 ? -17.872 1.245 18.779 1.00 96.62 125 ARG A O 1
ATOM 928 N N . LEU A 1 126 ? -17.842 3.441 18.277 1.00 96.31 126 LEU A N 1
ATOM 929 C CA . LEU A 1 126 ? -16.893 3.847 19.309 1.00 96.31 126 LEU A CA 1
ATOM 930 C C . LEU A 1 126 ? -17.618 4.549 20.451 1.00 96.31 126 LEU A C 1
ATOM 932 O O . LEU A 1 126 ? -18.487 5.399 20.216 1.00 96.31 126 LEU A O 1
ATOM 936 N N . LYS A 1 127 ? -17.230 4.226 21.686 1.00 95.19 127 LYS A N 1
ATOM 937 C CA . LYS A 1 127 ? -17.661 4.944 22.886 1.00 95.19 127 LYS A CA 1
ATOM 938 C C . LYS A 1 127 ? -16.466 5.345 23.744 1.00 95.19 127 LYS A C 1
ATOM 940 O O . LYS A 1 127 ? -15.518 4.575 23.877 1.00 95.19 127 LYS A O 1
ATOM 945 N N . VAL A 1 128 ? -16.571 6.509 24.377 1.00 93.06 128 VAL A N 1
ATOM 946 C CA . VAL A 1 128 ? -15.619 7.005 25.379 1.00 93.06 128 VAL A CA 1
ATOM 947 C C . VAL A 1 128 ? -16.381 7.302 26.663 1.00 93.06 128 VAL A C 1
ATOM 949 O O . VAL A 1 128 ? -17.374 8.028 26.641 1.00 93.06 128 VAL A O 1
ATOM 952 N N . GLY A 1 129 ? -15.986 6.672 27.774 1.00 91.38 129 GLY A N 1
ATOM 953 C CA . GLY A 1 129 ? -16.697 6.814 29.053 1.00 91.38 129 GLY A CA 1
ATOM 954 C C . GLY A 1 129 ? -18.183 6.427 28.967 1.00 91.38 129 GLY A C 1
ATOM 955 O O . GLY A 1 129 ? -19.027 7.022 29.631 1.00 91.38 129 GLY A O 1
ATOM 956 N N . GLY A 1 130 ? -18.520 5.476 28.088 1.00 91.50 130 GLY A N 1
ATOM 957 C CA . GLY A 1 130 ? -19.895 5.037 27.821 1.00 91.50 130 GLY A CA 1
ATOM 958 C C . GLY A 1 130 ? -20.694 5.907 26.838 1.00 91.50 130 GLY A C 1
ATOM 959 O O . GLY A 1 130 ? -21.778 5.494 26.425 1.00 91.50 130 GLY A O 1
ATOM 960 N N . VAL A 1 131 ? -20.173 7.059 26.405 1.00 92.25 131 VAL A N 1
ATOM 961 C CA . VAL A 1 131 ? -20.823 7.951 25.428 1.00 92.25 131 VAL A CA 1
ATOM 962 C C . VAL A 1 131 ? -20.437 7.545 24.009 1.00 92.25 131 VAL A C 1
ATOM 964 O O . VAL A 1 131 ? -19.255 7.401 23.726 1.00 92.25 131 VAL A O 1
ATOM 967 N N . ILE A 1 132 ? -21.411 7.381 23.107 1.00 94.25 132 ILE A N 1
ATOM 968 C CA . ILE A 1 132 ? -21.148 7.109 21.682 1.00 94.25 132 ILE A CA 1
ATOM 969 C C . ILE A 1 132 ? -20.511 8.344 21.036 1.00 94.25 132 ILE A C 1
ATOM 971 O O . ILE A 1 132 ? -21.130 9.405 21.010 1.00 94.25 132 ILE A O 1
ATOM 975 N N . VAL A 1 133 ? -19.311 8.176 20.478 1.00 93.62 133 VAL A N 1
ATOM 976 C CA . VAL A 1 133 ? -18.549 9.233 19.780 1.00 93.62 133 VAL A CA 1
ATOM 977 C C . VAL A 1 133 ? -18.482 9.013 18.268 1.00 93.62 133 VAL A C 1
ATOM 979 O O . VAL A 1 133 ? -18.355 9.961 17.503 1.00 93.62 133 VAL A O 1
ATOM 982 N N . GLN A 1 134 ? -18.654 7.767 17.823 1.00 93.38 134 GLN A N 1
ATOM 983 C CA . GLN A 1 134 ? -18.859 7.400 16.423 1.00 93.38 134 GLN A CA 1
ATOM 984 C C . GLN A 1 134 ? -19.881 6.272 16.374 1.00 93.38 134 GLN A C 1
ATOM 986 O O . GLN A 1 134 ? -19.677 5.249 17.017 1.00 93.38 134 GLN A O 1
ATOM 991 N N . ASN A 1 135 ? -20.971 6.450 15.628 1.00 91.38 135 ASN A N 1
ATOM 992 C CA . ASN A 1 135 ? -22.034 5.451 15.490 1.00 91.38 135 ASN A CA 1
ATOM 993 C C . ASN A 1 135 ? -21.981 4.763 14.117 1.00 91.38 135 ASN A C 1
ATOM 995 O O . ASN A 1 135 ? -21.311 5.253 13.212 1.00 91.38 135 ASN A O 1
ATOM 999 N N . THR A 1 136 ? -22.727 3.670 13.943 1.00 83.94 136 THR A N 1
ATOM 1000 C CA . THR A 1 136 ? -22.826 2.993 12.647 1.00 83.94 136 THR A CA 1
ATOM 1001 C C . THR A 1 136 ? -23.662 3.782 11.631 1.00 83.94 136 THR A C 1
ATOM 1003 O O . THR A 1 136 ? -23.280 3.937 10.477 1.00 83.94 136 THR A O 1
ATOM 1006 N N . GLY A 1 137 ? -24.803 4.346 12.025 1.00 80.56 137 GLY A N 1
ATOM 1007 C CA . GLY A 1 137 ? -25.720 4.927 11.033 1.00 80.56 137 GLY A CA 1
ATOM 1008 C C . GLY A 1 137 ? -26.249 3.858 10.062 1.00 80.56 137 GLY A C 1
ATOM 1009 O O . GLY A 1 137 ? -26.364 2.694 10.439 1.00 80.56 137 GLY A O 1
ATOM 1010 N N . SER A 1 138 ? -26.599 4.231 8.825 1.00 70.12 138 SER A N 1
ATOM 1011 C CA . SER A 1 138 ? -27.205 3.302 7.852 1.00 70.12 138 SER A CA 1
ATOM 1012 C C . SER A 1 138 ? -26.220 2.311 7.226 1.00 70.12 138 SER A C 1
ATOM 1014 O O . SER A 1 138 ? -26.626 1.204 6.885 1.00 70.12 138 SER A O 1
ATOM 1016 N N . SER A 1 139 ? -24.946 2.684 7.075 1.00 71.62 139 SER A N 1
ATOM 1017 C CA . SER A 1 139 ? -23.918 1.849 6.435 1.00 71.62 139 SER A CA 1
ATOM 1018 C C . SER A 1 139 ? -22.713 1.528 7.315 1.00 71.62 139 SER A C 1
ATOM 1020 O O . SER A 1 139 ? -21.979 0.618 6.958 1.00 71.62 139 SER A O 1
ATOM 1022 N N . GLY A 1 140 ? -22.546 2.171 8.475 1.00 75.31 140 GLY A N 1
ATOM 1023 C CA . GLY A 1 140 ? -21.495 1.848 9.443 1.00 75.31 140 GLY A CA 1
ATOM 1024 C C . GLY A 1 140 ? -20.080 2.173 8.987 1.00 75.31 140 GLY A C 1
ATOM 1025 O O . GLY A 1 140 ? -19.739 1.909 7.841 1.00 75.31 140 GLY A O 1
ATOM 1026 N N . PRO A 1 141 ? -19.187 2.640 9.870 1.00 93.31 141 PRO A N 1
ATOM 1027 C CA . PRO A 1 141 ? -17.806 2.247 9.697 1.00 93.31 141 PRO A CA 1
ATOM 1028 C C . PRO A 1 141 ? -17.728 0.727 9.951 1.00 93.31 141 PRO A C 1
ATOM 1030 O O . PRO A 1 141 ? -18.458 0.162 10.778 1.00 93.31 141 PRO A O 1
ATOM 1033 N N . TYR A 1 142 ? -16.884 0.050 9.191 1.00 96.19 142 TYR A N 1
ATOM 1034 C CA . TYR A 1 142 ? -16.677 -1.393 9.262 1.00 96.19 142 TYR A CA 1
ATOM 1035 C C . TYR A 1 142 ? -15.219 -1.693 8.992 1.00 96.19 142 TYR A C 1
ATOM 1037 O O . TYR A 1 142 ? -14.569 -0.876 8.385 1.00 96.19 142 TYR A O 1
ATOM 1045 N N . PHE A 1 143 ? -14.713 -2.854 9.360 1.00 96.38 143 PHE A N 1
ATOM 1046 C CA . PHE A 1 143 ? -13.421 -3.348 8.890 1.00 96.38 143 PHE A CA 1
ATOM 1047 C C . PHE A 1 143 ? -13.606 -4.752 8.318 1.00 96.38 143 PHE A C 1
ATOM 1049 O O . PHE A 1 143 ? -14.627 -5.397 8.574 1.00 96.38 143 PHE A O 1
ATOM 1056 N N . THR A 1 144 ? -12.633 -5.228 7.546 1.00 96.81 144 THR A N 1
ATOM 1057 C CA . THR A 1 14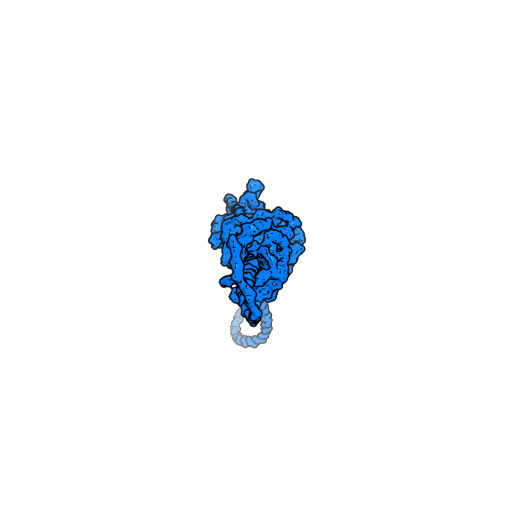4 ? -12.592 -6.617 7.070 1.00 96.81 144 THR A CA 1
ATOM 1058 C C . THR A 1 144 ? -11.330 -7.268 7.612 1.00 96.81 144 THR A C 1
ATOM 1060 O O . THR A 1 144 ? -10.252 -6.695 7.501 1.00 96.81 144 THR A O 1
ATOM 1063 N N . THR A 1 145 ? -11.462 -8.426 8.251 1.00 97.75 145 THR A N 1
ATOM 1064 C CA . THR A 1 145 ? -10.307 -9.193 8.731 1.00 97.75 145 THR A CA 1
ATOM 1065 C C . THR A 1 145 ? -9.542 -9.832 7.575 1.00 97.75 145 THR A C 1
ATOM 1067 O O . THR A 1 145 ? -10.131 -10.150 6.539 1.00 97.75 145 THR A O 1
ATOM 1070 N N . LEU A 1 146 ? -8.240 -10.059 7.780 1.00 97.62 146 LEU A N 1
ATOM 1071 C CA . LEU A 1 146 ? -7.407 -10.825 6.849 1.00 97.62 146 LEU A CA 1
ATOM 1072 C C . LEU A 1 146 ? -7.972 -12.242 6.682 1.00 97.62 146 LEU A C 1
ATOM 1074 O O . LEU A 1 146 ? -8.606 -12.790 7.594 1.00 97.62 146 LEU A O 1
ATOM 1078 N N . LYS A 1 147 ? -7.752 -12.840 5.517 1.00 97.38 147 LYS A N 1
ATOM 1079 C CA . LYS A 1 147 ? -8.245 -14.169 5.168 1.00 97.38 147 LYS A CA 1
ATOM 1080 C C . LYS A 1 147 ? -7.265 -15.263 5.552 1.00 97.38 147 LYS A C 1
ATOM 1082 O O . LYS A 1 147 ? -6.049 -15.100 5.466 1.00 97.38 147 LYS A O 1
ATOM 1087 N N . ASP A 1 148 ? -7.816 -16.424 5.887 1.00 96.12 148 ASP A N 1
ATOM 1088 C CA . ASP A 1 148 ? -7.013 -17.632 6.017 1.00 96.12 148 ASP A CA 1
ATOM 1089 C C . ASP A 1 148 ? -6.504 -18.096 4.643 1.00 96.12 148 ASP A C 1
ATOM 1091 O O . ASP A 1 148 ? -7.202 -17.932 3.643 1.00 96.12 148 ASP A O 1
ATOM 1095 N N . PRO A 1 149 ? -5.354 -18.783 4.570 1.00 92.00 149 PRO A N 1
ATOM 1096 C CA . PRO A 1 149 ? -4.760 -19.199 3.297 1.00 92.00 149 PRO A CA 1
ATOM 1097 C C . PRO A 1 149 ? -5.608 -20.127 2.429 1.00 92.00 149 PRO A C 1
ATOM 1099 O O . PRO A 1 149 ? -5.362 -20.273 1.238 1.00 92.00 149 PRO A O 1
ATOM 1102 N N . THR A 1 150 ? -6.578 -20.808 3.038 1.00 91.69 150 THR A N 1
ATOM 1103 C CA . THR A 1 150 ? -7.512 -21.698 2.340 1.00 91.69 150 THR A CA 1
ATOM 1104 C C . THR A 1 150 ? -8.724 -20.966 1.771 1.00 91.69 150 THR A C 1
ATOM 1106 O O . THR A 1 150 ? -9.522 -21.577 1.059 1.00 91.69 150 THR A O 1
ATOM 1109 N N . ASP A 1 151 ? -8.907 -19.692 2.117 1.00 94.31 151 ASP A N 1
ATOM 1110 C CA . ASP A 1 151 ? -9.958 -18.861 1.554 1.00 94.31 151 ASP A CA 1
ATOM 1111 C C . ASP A 1 151 ? -9.561 -18.431 0.139 1.00 94.31 151 ASP A C 1
ATOM 1113 O O . ASP A 1 151 ? -8.635 -17.653 -0.077 1.00 94.31 151 ASP A O 1
ATOM 1117 N N . THR A 1 152 ? -10.289 -18.968 -0.833 1.00 91.50 152 THR A N 1
ATOM 1118 C CA . THR A 1 152 ? -10.062 -18.715 -2.258 1.00 91.50 152 THR A CA 1
ATOM 1119 C C . THR A 1 152 ? -10.947 -17.597 -2.799 1.00 91.50 152 THR A C 1
ATOM 1121 O O . THR A 1 152 ? -10.946 -17.349 -3.999 1.00 91.50 152 THR A O 1
ATOM 1124 N N . THR A 1 153 ? -11.736 -16.920 -1.960 1.00 94.19 153 THR A N 1
ATOM 1125 C CA . THR A 1 153 ? -12.572 -15.801 -2.409 1.00 94.19 153 THR A CA 1
ATOM 1126 C C . THR A 1 153 ? -11.725 -14.605 -2.837 1.00 94.19 153 THR A C 1
ATOM 1128 O O . THR A 1 153 ? -10.594 -14.424 -2.384 1.00 94.19 153 THR A O 1
ATOM 1131 N N . ASP A 1 154 ? -12.299 -13.746 -3.681 1.00 95.19 154 ASP A N 1
ATOM 1132 C CA . ASP A 1 154 ? -11.629 -12.567 -4.234 1.00 95.19 154 ASP A CA 1
ATOM 1133 C C . ASP A 1 154 ? -10.943 -11.709 -3.172 1.00 95.19 154 ASP A C 1
ATOM 1135 O O . ASP A 1 154 ? -11.599 -11.214 -2.253 1.00 95.19 154 ASP A O 1
ATOM 1139 N N . LEU A 1 155 ? -9.641 -11.493 -3.329 1.00 97.25 155 LEU A N 1
ATOM 1140 C CA . LEU A 1 155 ? -8.878 -10.519 -2.557 1.00 97.25 155 LEU A CA 1
ATOM 1141 C C . LEU A 1 155 ? -8.764 -9.224 -3.366 1.00 97.25 155 LEU A C 1
ATOM 1143 O O . LEU A 1 155 ? -8.357 -9.258 -4.530 1.00 97.25 155 LEU A O 1
ATOM 1147 N N . PHE A 1 156 ? -9.136 -8.090 -2.773 1.00 98.25 156 PHE A N 1
ATOM 1148 C CA . PHE A 1 156 ? -9.101 -6.787 -3.440 1.00 98.25 156 PHE A CA 1
ATOM 1149 C C . PHE A 1 156 ? -8.435 -5.720 -2.572 1.00 98.25 156 PHE A C 1
ATOM 1151 O O . PHE A 1 156 ? -8.898 -5.426 -1.468 1.00 98.25 156 PHE A O 1
ATOM 1158 N N . PHE A 1 157 ? -7.376 -5.113 -3.102 1.00 98.69 157 PHE A N 1
ATOM 1159 C CA . PHE A 1 157 ? -6.616 -4.062 -2.435 1.00 98.69 157 PHE A CA 1
ATOM 1160 C C . PHE A 1 157 ? -6.199 -2.962 -3.408 1.00 98.69 157 PHE A C 1
ATOM 1162 O O . PHE A 1 157 ? -6.174 -3.154 -4.627 1.00 98.69 157 PHE A O 1
ATOM 1169 N N . THR A 1 158 ? -5.876 -1.795 -2.862 1.00 98.81 158 THR A N 1
ATOM 1170 C CA . THR A 1 158 ? -5.366 -0.658 -3.634 1.00 98.81 158 THR A CA 1
ATOM 1171 C C . THR A 1 158 ? -4.024 -0.188 -3.092 1.00 98.81 158 THR A C 1
ATOM 1173 O O . THR A 1 158 ? -3.718 -0.371 -1.917 1.00 98.81 158 THR A O 1
ATOM 1176 N N . ILE A 1 159 ? -3.229 0.414 -3.969 1.00 98.88 159 ILE A N 1
ATOM 1177 C CA . ILE A 1 159 ? -1.886 0.903 -3.697 1.00 98.88 159 ILE A CA 1
ATOM 1178 C C . ILE A 1 159 ? -1.819 2.383 -4.044 1.00 98.88 159 ILE A C 1
ATOM 1180 O O . ILE A 1 159 ? -2.374 2.803 -5.065 1.00 98.88 159 ILE A O 1
ATOM 1184 N N . ILE A 1 160 ? -1.138 3.156 -3.205 1.00 98.69 160 ILE A N 1
ATOM 1185 C CA . ILE A 1 160 ? -0.866 4.572 -3.445 1.00 98.69 160 ILE A CA 1
ATOM 1186 C C . ILE A 1 160 ? 0.521 4.963 -2.930 1.00 98.69 160 ILE A C 1
ATOM 1188 O O . ILE A 1 160 ? 0.943 4.508 -1.870 1.00 98.69 160 ILE A O 1
ATOM 1192 N N . GLY A 1 161 ? 1.234 5.789 -3.686 1.00 98.25 161 GLY A N 1
ATOM 1193 C CA . GLY A 1 161 ? 2.503 6.399 -3.293 1.00 98.25 161 GLY A CA 1
ATOM 1194 C C . GLY A 1 161 ? 2.442 7.904 -3.425 1.00 98.25 161 GLY A C 1
ATOM 1195 O O . GLY A 1 161 ? 1.617 8.405 -4.192 1.00 98.25 161 GLY A O 1
ATOM 1196 N N . ASP A 1 162 ? 3.318 8.597 -2.703 1.00 98.12 162 ASP A N 1
ATOM 1197 C CA . ASP A 1 162 ? 3.609 10.011 -2.946 1.00 98.12 162 ASP A CA 1
ATOM 1198 C C . ASP A 1 162 ? 2.326 10.859 -2.862 1.00 98.12 162 ASP A C 1
ATOM 1200 O O . ASP A 1 162 ? 1.915 11.585 -3.776 1.00 98.12 162 ASP A O 1
ATOM 1204 N N . TRP A 1 163 ? 1.643 10.698 -1.730 1.00 97.12 163 TRP A N 1
ATOM 1205 C CA . TRP A 1 163 ? 0.375 11.334 -1.383 1.00 97.12 163 TRP A CA 1
ATOM 1206 C C . TRP A 1 163 ? 0.549 12.199 -0.129 1.00 97.12 163 TRP A C 1
ATOM 1208 O O . TRP A 1 163 ? 1.631 12.295 0.439 1.00 97.12 163 TRP A O 1
ATOM 1218 N N . GLY A 1 164 ? -0.488 12.918 0.292 1.00 95.94 164 GLY A N 1
ATOM 1219 C CA . GLY A 1 164 ? -0.378 13.838 1.417 1.00 95.94 164 GLY A CA 1
ATOM 1220 C C . GLY A 1 164 ? 0.276 15.169 1.047 1.00 95.94 164 GLY A C 1
ATOM 1221 O O . GLY A 1 164 ? 1.076 15.689 1.824 1.00 95.94 164 GLY A O 1
ATOM 1222 N N . GLN A 1 165 ? -0.067 15.747 -0.112 1.00 94.88 165 GLN A N 1
ATOM 1223 C CA . GLN A 1 165 ? 0.298 17.126 -0.494 1.00 94.88 165 GLN A CA 1
ATOM 1224 C C . GLN A 1 165 ? -0.894 18.105 -0.392 1.00 94.88 165 GLN A C 1
ATOM 1226 O O . GLN A 1 165 ? -0.761 19.281 -0.736 1.00 94.88 165 GLN A O 1
ATOM 1231 N N . ALA A 1 166 ? -2.054 17.647 0.093 1.00 95.62 166 ALA A N 1
ATOM 1232 C CA . ALA A 1 166 ? -3.267 18.447 0.273 1.00 95.62 166 ALA A CA 1
ATOM 1233 C C . ALA A 1 166 ? -3.791 19.076 -1.031 1.00 95.62 166 ALA A C 1
ATOM 1235 O O . ALA A 1 166 ? -4.135 20.263 -1.078 1.00 95.62 166 ALA A O 1
ATOM 1236 N N . SER A 1 167 ? -3.835 18.289 -2.107 1.00 95.62 167 SER A N 1
ATOM 1237 C CA . SER A 1 167 ? -4.264 18.755 -3.429 1.00 95.62 167 SER A CA 1
ATOM 1238 C C . SER A 1 167 ? -5.682 18.290 -3.793 1.00 95.62 167 SER A C 1
ATOM 1240 O O . SER A 1 167 ? -6.216 17.316 -3.264 1.00 95.62 167 SER A O 1
ATOM 1242 N N . GLY A 1 168 ? -6.319 18.978 -4.750 1.00 97.94 168 GLY A N 1
ATOM 1243 C CA . GLY A 1 168 ? -7.597 18.516 -5.316 1.00 97.94 168 GLY A CA 1
ATOM 1244 C C . GLY A 1 168 ? -7.473 17.186 -6.075 1.00 97.94 168 GLY A C 1
ATOM 1245 O O . GLY A 1 168 ? -8.443 16.430 -6.157 1.00 97.94 168 GLY A O 1
ATOM 1246 N N . HIS A 1 169 ? -6.274 16.890 -6.582 1.00 97.75 169 HIS A N 1
ATOM 1247 C CA . HIS A 1 169 ? -5.945 15.627 -7.236 1.00 97.75 169 HIS A CA 1
ATOM 1248 C C . HIS A 1 169 ? -5.929 14.478 -6.222 1.00 97.75 169 HIS A C 1
ATOM 1250 O O . HIS A 1 169 ? -6.609 13.470 -6.403 1.00 97.75 169 HIS A O 1
ATOM 1256 N N . GLU A 1 170 ? -5.271 14.693 -5.081 1.00 97.31 170 GLU A N 1
ATOM 1257 C CA . GLU A 1 170 ? -5.283 13.767 -3.948 1.00 97.31 170 GLU A CA 1
ATOM 1258 C C . GLU A 1 170 ? -6.705 13.500 -3.435 1.00 97.31 170 GLU A C 1
ATOM 1260 O O . GLU A 1 170 ? -7.080 12.348 -3.221 1.00 97.31 170 GLU A O 1
ATOM 1265 N N . GLN A 1 171 ? -7.539 14.539 -3.296 1.00 98.12 171 GLN A N 1
ATOM 1266 C CA . GLN A 1 171 ? -8.942 14.356 -2.905 1.00 98.12 171 GLN A CA 1
ATOM 1267 C C . GLN A 1 171 ? -9.704 13.461 -3.889 1.00 98.12 171 GLN A C 1
ATOM 1269 O O . GLN A 1 171 ? -10.543 12.660 -3.472 1.00 98.12 171 GLN A O 1
ATOM 1274 N N . SER A 1 172 ? -9.435 13.608 -5.188 1.00 98.56 172 SER A N 1
ATOM 1275 C CA . SER A 1 172 ? -10.080 12.817 -6.237 1.00 98.56 172 SER A CA 1
ATOM 1276 C C . SER A 1 172 ? -9.635 11.355 -6.169 1.00 98.56 172 SER A C 1
ATOM 1278 O O . SER A 1 172 ? -10.486 10.467 -6.161 1.00 98.56 172 SER A O 1
ATOM 1280 N N . VAL A 1 173 ? -8.332 11.101 -6.006 1.00 98.50 173 VAL A N 1
ATOM 1281 C CA . VAL A 1 173 ? -7.780 9.751 -5.799 1.00 98.50 173 VAL A CA 1
ATOM 1282 C C . VAL A 1 173 ? -8.347 9.102 -4.530 1.00 98.50 173 VAL A C 1
ATOM 1284 O O . VAL A 1 173 ? -8.867 7.987 -4.605 1.00 98.50 173 VAL A O 1
ATOM 1287 N N . SER A 1 174 ? -8.349 9.815 -3.399 1.00 98.06 174 SER A N 1
ATOM 1288 C CA . SER A 1 174 ? -8.918 9.340 -2.129 1.00 98.06 174 SER A CA 1
ATOM 1289 C C . SER A 1 174 ? -10.395 8.962 -2.272 1.00 98.06 174 SER A C 1
ATOM 1291 O O . SER A 1 174 ? -10.804 7.881 -1.855 1.00 98.06 174 SER A O 1
ATOM 1293 N N . ASN A 1 175 ? -11.201 9.803 -2.933 1.00 98.31 175 ASN A N 1
ATOM 1294 C CA . ASN A 1 175 ? -12.621 9.523 -3.166 1.00 98.31 175 ASN A CA 1
ATOM 1295 C C . ASN A 1 175 ? -12.839 8.263 -4.016 1.00 98.31 175 ASN A C 1
ATOM 1297 O O . ASN A 1 175 ? -13.798 7.524 -3.785 1.00 98.31 175 ASN A O 1
ATOM 1301 N N . LEU A 1 176 ? -11.975 8.013 -5.003 1.00 98.50 176 LEU A N 1
ATOM 1302 C CA . LEU A 1 176 ? -12.063 6.823 -5.849 1.00 98.50 176 LEU A CA 1
ATOM 1303 C C . LEU A 1 176 ? -11.645 5.557 -5.103 1.00 98.50 176 LEU A C 1
ATOM 1305 O O . LEU A 1 176 ? -12.354 4.556 -5.190 1.00 98.50 176 LEU A O 1
ATOM 1309 N N . GLN A 1 177 ? -10.555 5.600 -4.333 1.00 97.94 177 GLN A N 1
ATOM 1310 C CA . GLN A 1 177 ? -10.184 4.491 -3.449 1.00 97.94 177 GLN A CA 1
ATOM 1311 C C . GLN A 1 177 ? -11.261 4.243 -2.387 1.00 97.94 177 GLN A C 1
ATOM 1313 O O . GLN A 1 177 ? -11.562 3.091 -2.070 1.00 97.94 177 GLN A O 1
ATOM 1318 N N . ASP A 1 178 ? -11.904 5.303 -1.884 1.00 96.56 178 ASP A N 1
ATOM 1319 C CA . ASP A 1 178 ? -13.012 5.170 -0.948 1.00 96.56 178 ASP A CA 1
ATOM 1320 C C . ASP A 1 178 ? -14.185 4.415 -1.595 1.00 96.56 178 ASP A C 1
ATOM 1322 O O . ASP A 1 178 ? -14.647 3.394 -1.080 1.00 96.56 178 ASP A O 1
ATOM 1326 N N . ALA A 1 179 ? -14.606 4.869 -2.777 1.00 97.12 179 ALA A N 1
ATOM 1327 C CA . ALA A 1 179 ? -15.704 4.281 -3.538 1.00 97.12 179 ALA A CA 1
ATOM 1328 C C . ALA A 1 179 ? -15.424 2.851 -4.031 1.00 97.12 179 ALA A C 1
ATOM 1330 O O . ALA A 1 179 ? -16.365 2.074 -4.196 1.00 97.12 179 ALA A O 1
ATOM 1331 N N . ALA A 1 180 ? -14.156 2.495 -4.259 1.00 97.44 180 ALA A N 1
ATOM 1332 C CA . ALA A 1 180 ? -13.758 1.155 -4.680 1.00 97.44 180 ALA A CA 1
ATOM 1333 C C . ALA A 1 180 ? -13.977 0.090 -3.588 1.00 97.44 180 ALA A C 1
ATOM 1335 O O . ALA A 1 180 ? -14.072 -1.091 -3.917 1.00 97.44 180 ALA A O 1
ATOM 1336 N N . ASP A 1 181 ? -14.080 0.499 -2.316 1.00 96.06 181 ASP A N 1
ATOM 1337 C CA . ASP A 1 181 ? -14.238 -0.382 -1.148 1.00 96.06 181 ASP A CA 1
ATOM 1338 C C . ASP A 1 181 ? -13.182 -1.516 -1.072 1.00 96.06 181 ASP A C 1
ATOM 1340 O O . ASP A 1 181 ? -13.535 -2.702 -1.060 1.00 96.06 181 ASP A O 1
ATOM 1344 N N . PRO A 1 182 ? -11.870 -1.188 -1.058 1.00 97.38 182 PRO A N 1
ATOM 1345 C CA . PRO A 1 182 ? -10.815 -2.184 -0.905 1.00 97.38 182 PRO A CA 1
ATOM 1346 C C . PRO A 1 182 ? -10.792 -2.769 0.509 1.00 97.38 182 PRO A C 1
ATOM 1348 O O . PRO A 1 182 ? -11.181 -2.121 1.481 1.00 97.38 182 PRO A O 1
ATOM 1351 N N . GLN A 1 183 ? -10.290 -3.998 0.634 1.00 95.44 183 GLN A N 1
ATOM 1352 C CA . GLN A 1 183 ? -10.107 -4.649 1.935 1.00 95.44 183 GLN A CA 1
ATOM 1353 C C . GLN A 1 183 ? -8.915 -4.057 2.696 1.00 95.44 183 GLN A C 1
ATOM 1355 O O . GLN A 1 183 ? -8.955 -3.952 3.920 1.00 95.44 183 GLN A O 1
ATOM 1360 N N . MET A 1 184 ? -7.888 -3.623 1.963 1.00 97.31 184 MET A N 1
ATOM 1361 C CA . MET A 1 184 ? -6.706 -2.951 2.495 1.00 97.31 184 MET A CA 1
ATOM 1362 C C . MET A 1 184 ? -6.166 -1.912 1.507 1.00 97.31 184 MET A C 1
ATOM 1364 O O . MET A 1 184 ? -6.364 -2.025 0.292 1.00 97.31 184 MET A O 1
ATOM 1368 N N . ILE A 1 185 ? -5.448 -0.929 2.044 1.00 98.31 185 ILE A N 1
ATOM 1369 C CA . ILE A 1 185 ? -4.602 -0.007 1.288 1.00 98.31 185 ILE A CA 1
ATOM 1370 C C . ILE A 1 185 ? -3.163 -0.249 1.729 1.00 98.31 185 ILE A C 1
ATOM 1372 O O . ILE A 1 185 ? -2.859 -0.170 2.916 1.00 98.31 185 ILE A O 1
ATOM 1376 N N . VAL A 1 186 ? -2.279 -0.534 0.780 1.00 98.69 186 VAL A N 1
ATOM 1377 C CA . VAL A 1 186 ? -0.835 -0.611 1.035 1.00 98.69 186 VAL A CA 1
ATOM 1378 C C . VAL A 1 186 ? -0.199 0.608 0.392 1.00 98.69 186 VAL A C 1
ATOM 1380 O O . VAL A 1 186 ? -0.502 0.903 -0.762 1.00 98.69 186 VAL A O 1
ATOM 1383 N N . THR A 1 187 ? 0.636 1.351 1.110 1.00 98.62 187 THR A N 1
ATOM 1384 C CA . THR A 1 187 ? 1.308 2.513 0.510 1.00 98.62 187 THR A CA 1
ATOM 1385 C C . THR A 1 187 ? 2.712 2.155 0.056 1.00 98.62 187 THR A C 1
ATOM 1387 O O . THR A 1 187 ? 3.281 1.167 0.512 1.00 98.62 187 THR A O 1
ATOM 1390 N N . VAL A 1 188 ? 3.279 2.953 -0.844 1.00 98.81 188 VAL A N 1
ATOM 1391 C CA . VAL A 1 188 ? 4.677 2.835 -1.298 1.00 98.81 188 VAL A CA 1
ATOM 1392 C C . VAL A 1 188 ? 5.503 4.058 -0.881 1.00 98.81 188 VAL A C 1
ATOM 1394 O O . VAL A 1 188 ? 6.432 4.455 -1.571 1.00 98.81 188 VAL A O 1
ATOM 1397 N N . GLY A 1 189 ? 5.177 4.652 0.271 1.00 97.94 189 GLY A N 1
ATOM 1398 C CA . GLY A 1 189 ? 5.958 5.723 0.896 1.00 97.94 189 GLY A CA 1
ATOM 1399 C C . GLY A 1 189 ? 5.624 7.137 0.456 1.00 97.94 189 GLY A C 1
ATOM 1400 O O . GLY A 1 189 ? 4.824 7.349 -0.456 1.00 97.94 189 GLY A O 1
ATOM 1401 N N . ASP A 1 190 ? 6.235 8.075 1.183 1.00 98.25 190 ASP A N 1
ATOM 1402 C CA . ASP A 1 190 ? 5.959 9.506 1.149 1.00 98.25 190 ASP A CA 1
ATOM 1403 C C . ASP A 1 190 ? 4.472 9.768 1.385 1.00 98.25 190 ASP A C 1
ATOM 1405 O O . ASP A 1 190 ? 3.711 10.164 0.502 1.00 98.25 190 ASP A O 1
ATOM 1409 N N . ASN A 1 191 ? 4.050 9.461 2.611 1.00 97.50 191 ASN A N 1
ATOM 1410 C CA . ASN A 1 191 ? 2.645 9.421 2.997 1.00 97.50 191 ASN A CA 1
ATOM 1411 C C . ASN A 1 191 ? 2.115 10.784 3.464 1.00 97.50 191 ASN A C 1
ATOM 1413 O O . ASN A 1 191 ? 0.903 11.005 3.490 1.00 97.50 191 ASN A O 1
ATOM 1417 N N . ALA A 1 192 ? 3.008 11.691 3.872 1.00 96.62 192 ALA A N 1
ATOM 1418 C CA . ALA A 1 192 ? 2.649 13.035 4.309 1.00 96.62 192 ALA A CA 1
ATOM 1419 C C . ALA A 1 192 ? 3.761 14.059 4.016 1.00 96.62 192 ALA A C 1
ATOM 1421 O O . ALA A 1 192 ? 4.730 14.209 4.773 1.00 96.62 192 ALA A O 1
ATOM 1422 N N . TYR A 1 193 ? 3.593 14.831 2.942 1.00 97.31 193 TYR A N 1
ATOM 1423 C CA . TYR A 1 193 ? 4.510 15.912 2.579 1.00 97.31 193 TYR A CA 1
ATOM 1424 C C . TYR A 1 193 ? 4.360 17.127 3.500 1.00 97.31 193 TYR A C 1
ATOM 1426 O O . TYR A 1 193 ? 3.271 17.452 3.952 1.00 97.31 193 TYR A O 1
ATOM 1434 N N . GLN A 1 194 ? 5.419 17.893 3.754 1.00 95.50 194 GLN A N 1
ATOM 1435 C CA . GLN A 1 194 ? 6.737 17.775 3.113 1.00 95.50 194 GLN A CA 1
ATOM 1436 C C . GLN A 1 194 ? 7.742 16.970 3.939 1.00 95.50 194 GLN A C 1
ATOM 1438 O O . GLN A 1 194 ? 8.756 16.539 3.392 1.00 95.50 194 GLN A O 1
ATOM 1443 N N . ASN A 1 195 ? 7.525 16.814 5.246 1.00 96.25 195 ASN A N 1
ATOM 1444 C CA . ASN A 1 195 ? 8.561 16.318 6.146 1.00 96.25 195 ASN A CA 1
ATOM 1445 C C . ASN A 1 195 ? 8.124 15.165 7.059 1.00 96.25 195 ASN A C 1
ATOM 1447 O O . ASN A 1 195 ? 8.831 14.874 8.035 1.00 96.25 195 ASN A O 1
ATOM 1451 N N . GLY A 1 196 ? 6.954 14.568 6.807 1.00 94.94 196 GLY A N 1
ATOM 1452 C CA . GLY A 1 196 ? 6.383 13.550 7.684 1.00 94.94 196 GLY A CA 1
ATOM 1453 C C . GLY A 1 196 ? 6.080 14.089 9.082 1.00 94.94 196 GLY A C 1
ATOM 1454 O O . GLY A 1 196 ? 6.041 13.331 10.051 1.00 94.94 196 GLY A O 1
ATOM 1455 N N . ALA A 1 197 ? 5.941 15.412 9.227 1.00 93.75 197 ALA A N 1
ATOM 1456 C CA . ALA A 1 197 ? 5.669 16.037 10.511 1.00 93.75 197 ALA A CA 1
ATOM 1457 C C . ALA A 1 197 ? 4.212 15.807 10.929 1.00 93.75 197 ALA A C 1
ATOM 1459 O O . ALA A 1 197 ? 3.346 15.480 10.120 1.00 93.75 197 ALA A O 1
ATOM 1460 N N . GLN A 1 198 ? 3.903 16.048 12.204 1.00 90.62 198 GLN A N 1
ATOM 1461 C CA . GLN A 1 198 ? 2.549 15.826 12.712 1.00 90.62 198 GLN A CA 1
ATOM 1462 C C . GLN A 1 198 ? 1.504 16.664 11.960 1.00 90.62 198 GLN A C 1
ATOM 1464 O O . GLN A 1 198 ? 0.430 16.175 11.623 1.00 90.62 198 GLN A O 1
ATOM 1469 N N . SER A 1 199 ? 1.846 17.917 11.654 1.00 92.12 199 SER A N 1
ATOM 1470 C CA . SER A 1 199 ? 1.002 18.812 10.864 1.00 92.12 199 SER A CA 1
ATOM 1471 C C . SER A 1 199 ? 0.815 18.348 9.424 1.00 92.12 199 SER A C 1
ATOM 1473 O O . SER A 1 199 ? -0.224 18.642 8.843 1.00 92.12 199 SER A O 1
ATOM 1475 N N . ASP A 1 200 ? 1.805 17.665 8.853 1.00 95.69 200 ASP A N 1
ATOM 1476 C CA . ASP A 1 200 ? 1.738 17.148 7.487 1.00 95.69 200 ASP A CA 1
ATOM 1477 C C . ASP A 1 200 ? 0.725 16.001 7.443 1.00 95.69 200 ASP A C 1
ATOM 1479 O O . ASP A 1 200 ? -0.207 16.016 6.643 1.00 95.69 200 ASP A O 1
ATOM 1483 N N . TRP A 1 201 ? 0.816 15.075 8.402 1.00 93.88 201 TRP A N 1
ATOM 1484 C CA . TRP A 1 201 ? -0.169 14.009 8.567 1.00 93.88 201 TRP A CA 1
ATOM 1485 C C . TRP A 1 201 ? -1.578 14.553 8.806 1.00 93.88 201 TRP A C 1
ATOM 1487 O O . TRP A 1 201 ? -2.506 14.172 8.097 1.00 93.88 201 TRP A O 1
ATOM 1497 N N . ASP A 1 202 ? -1.751 15.459 9.771 1.00 91.25 202 ASP A N 1
ATOM 1498 C CA . ASP A 1 202 ? -3.077 15.966 10.140 1.00 91.25 202 ASP A CA 1
ATOM 1499 C C . ASP A 1 202 ? -3.746 16.749 9.001 1.00 91.25 202 ASP A C 1
ATOM 1501 O O . ASP A 1 202 ? -4.934 16.552 8.740 1.00 91.25 202 ASP A O 1
ATOM 1505 N N . ASN A 1 203 ? -3.003 17.624 8.316 1.00 93.69 203 ASN A N 1
ATOM 1506 C CA . ASN A 1 203 ? -3.586 18.532 7.327 1.00 93.69 203 ASN A CA 1
ATOM 1507 C C . ASN A 1 203 ? -3.612 17.957 5.913 1.00 93.69 203 ASN A C 1
ATOM 1509 O O . ASN A 1 203 ? -4.519 18.297 5.151 1.00 93.69 203 ASN A O 1
ATOM 1513 N N . ASN A 1 204 ? -2.633 17.123 5.556 1.00 95.88 204 ASN A N 1
ATOM 1514 C CA . ASN A 1 204 ? -2.424 16.744 4.164 1.00 95.88 204 ASN A CA 1
ATOM 1515 C C . ASN A 1 204 ? -2.848 15.308 3.879 1.00 95.88 204 ASN A C 1
ATOM 1517 O O . ASN A 1 204 ? -3.374 15.072 2.806 1.00 95.88 204 ASN A O 1
ATOM 1521 N N . ALA A 1 205 ? -2.714 14.388 4.839 1.00 94.50 205 ALA A N 1
ATOM 1522 C CA . ALA A 1 205 ? -3.069 12.980 4.653 1.00 94.50 205 ALA A CA 1
ATOM 1523 C C . ALA A 1 205 ? -4.407 12.623 5.330 1.00 94.50 205 ALA A C 1
ATOM 1525 O O . ALA A 1 205 ? -5.401 12.297 4.676 1.00 94.50 205 ALA A O 1
ATOM 1526 N N . LEU A 1 206 ? -4.472 12.739 6.660 1.00 92.88 206 LEU A N 1
ATOM 1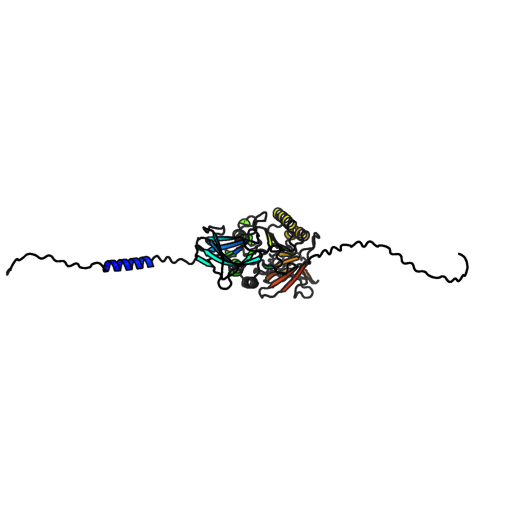527 C CA . LEU A 1 206 ? -5.616 12.307 7.473 1.00 92.88 206 LEU A CA 1
ATOM 1528 C C . LEU A 1 206 ? -6.905 13.061 7.122 1.00 92.88 206 LEU A C 1
ATOM 1530 O O . LEU A 1 206 ? -7.985 12.469 7.117 1.00 92.88 206 LEU A O 1
ATOM 1534 N N . ALA A 1 207 ? -6.801 14.353 6.799 1.00 93.06 207 ALA A N 1
ATOM 1535 C CA . ALA A 1 207 ? -7.942 15.167 6.386 1.00 93.06 207 ALA A CA 1
ATOM 1536 C C . ALA A 1 207 ? -8.587 14.675 5.075 1.00 93.06 207 ALA A C 1
ATOM 1538 O O . ALA A 1 207 ? -9.807 14.764 4.929 1.00 93.06 207 ALA A O 1
ATOM 1539 N N . TYR A 1 208 ? -7.791 14.124 4.154 1.00 95.75 208 TYR A N 1
ATOM 1540 C CA . TYR A 1 208 ? -8.237 13.672 2.833 1.00 95.75 208 TYR A CA 1
ATOM 1541 C C . TYR A 1 208 ? -8.658 12.198 2.829 1.00 95.75 208 TYR A C 1
ATOM 1543 O O . TYR A 1 208 ? -9.572 11.824 2.093 1.00 95.75 208 TYR A O 1
ATOM 1551 N N . TYR A 1 209 ? -8.053 11.370 3.686 1.00 95.31 209 TYR A N 1
ATOM 1552 C CA . TYR A 1 209 ? -8.304 9.923 3.789 1.00 95.31 209 TYR A CA 1
ATOM 1553 C C . TYR A 1 209 ? -9.188 9.527 4.980 1.00 95.31 209 TYR A C 1
ATOM 1555 O O . TYR A 1 209 ? -9.308 8.347 5.319 1.00 95.31 209 TYR A O 1
ATOM 1563 N N . VAL A 1 210 ? -9.880 10.497 5.584 1.00 91.81 210 VAL A N 1
ATOM 1564 C CA . VAL A 1 210 ? -10.764 10.292 6.742 1.00 91.81 210 VAL A CA 1
ATOM 1565 C C . VAL A 1 210 ? -11.830 9.213 6.523 1.00 91.81 210 VAL A C 1
ATOM 1567 O O . VAL A 1 210 ? -12.220 8.548 7.481 1.00 91.81 210 VAL A O 1
ATOM 1570 N N . ASN A 1 211 ? -12.323 9.032 5.294 1.00 92.06 211 ASN A N 1
ATOM 1571 C CA . ASN A 1 211 ? -13.328 8.012 4.994 1.00 92.06 211 ASN A CA 1
ATOM 1572 C C . ASN A 1 211 ? -12.694 6.617 4.866 1.00 92.06 211 ASN A C 1
ATOM 1574 O O . ASN A 1 211 ? -13.096 5.756 5.652 1.00 92.06 211 ASN A O 1
ATOM 1578 N N . PRO A 1 212 ? -11.679 6.383 4.004 1.00 94.00 212 PRO A N 1
ATOM 1579 C CA . PRO A 1 212 ? -10.969 5.106 3.960 1.00 94.00 212 PRO A CA 1
ATOM 1580 C C . PRO A 1 212 ? -10.419 4.656 5.315 1.00 94.00 212 PRO A C 1
ATOM 1582 O O . PRO A 1 212 ? -10.633 3.511 5.697 1.00 94.00 212 PRO A O 1
ATOM 1585 N N . MET A 1 213 ? -9.783 5.538 6.093 1.00 92.12 213 MET A N 1
ATOM 1586 C CA . MET A 1 213 ? -9.121 5.153 7.353 1.00 92.12 213 MET A CA 1
ATOM 1587 C C . MET A 1 213 ? -10.067 4.603 8.419 1.00 92.12 213 MET A C 1
ATOM 1589 O O . MET A 1 213 ? -9.660 3.799 9.254 1.00 92.12 213 MET A O 1
ATOM 1593 N N . LYS A 1 214 ? -11.351 4.969 8.365 1.00 92.69 214 LYS A N 1
ATOM 1594 C CA . LYS A 1 214 ? -12.367 4.432 9.278 1.00 92.69 214 LYS A CA 1
ATOM 1595 C C . LYS A 1 214 ? -12.756 2.998 8.953 1.00 92.69 214 LYS A C 1
ATOM 1597 O O . LYS A 1 214 ? -13.519 2.409 9.724 1.00 92.69 214 LYS A O 1
ATOM 1602 N N . ARG A 1 215 ? -12.327 2.458 7.812 1.00 93.25 215 ARG A N 1
ATOM 1603 C CA . ARG A 1 215 ? -12.853 1.187 7.318 1.00 93.25 215 ARG A CA 1
ATOM 1604 C C . ARG A 1 215 ? -11.889 0.250 6.603 1.00 93.25 215 ARG A C 1
ATOM 1606 O O . ARG A 1 215 ? -12.154 -0.947 6.520 1.00 93.25 215 ARG A O 1
ATOM 1613 N N . VAL A 1 216 ? -10.773 0.776 6.131 1.00 95.19 216 VAL A N 1
ATOM 1614 C CA . VAL A 1 216 ? -9.740 0.038 5.419 1.00 95.19 216 VAL A CA 1
ATOM 1615 C C . VAL A 1 216 ? -8.507 -0.038 6.308 1.00 95.19 216 VAL A C 1
ATOM 1617 O O . VAL A 1 216 ? -8.120 0.965 6.907 1.00 95.19 216 VAL A O 1
ATOM 1620 N N . THR A 1 217 ? -7.892 -1.216 6.403 1.00 95.81 217 THR A N 1
ATOM 1621 C CA . THR A 1 217 ? -6.590 -1.358 7.062 1.00 95.81 217 THR A CA 1
ATOM 1622 C C . THR A 1 217 ? -5.507 -0.769 6.168 1.00 95.81 217 THR A C 1
ATOM 1624 O O . THR A 1 217 ? -5.418 -1.125 4.990 1.00 95.81 217 THR A O 1
ATOM 1627 N N . PHE A 1 218 ? -4.701 0.135 6.723 1.00 95.88 218 PHE A N 1
ATOM 1628 C CA . PHE A 1 218 ? -3.553 0.718 6.033 1.00 95.88 218 PHE A CA 1
ATOM 1629 C C . PHE A 1 218 ? -2.276 -0.030 6.415 1.00 95.88 218 PHE A C 1
ATOM 1631 O O . PHE A 1 218 ? -2.019 -0.261 7.595 1.00 95.88 218 PHE A O 1
ATOM 1638 N N . PHE A 1 219 ? -1.468 -0.357 5.411 1.00 97.62 219 PHE A N 1
ATOM 1639 C CA . PHE A 1 219 ? -0.114 -0.883 5.560 1.00 97.62 219 PHE A CA 1
ATOM 1640 C C . PHE A 1 219 ? 0.861 0.112 4.916 1.00 97.62 219 PHE A C 1
ATOM 1642 O O . PHE A 1 219 ? 1.133 0.021 3.716 1.00 97.62 219 PHE A O 1
ATOM 1649 N N . PRO A 1 220 ? 1.302 1.137 5.662 1.00 97.25 220 PRO A N 1
ATOM 1650 C CA . PRO A 1 220 ? 2.198 2.152 5.151 1.00 97.25 220 PRO A CA 1
ATOM 1651 C C . PRO A 1 220 ? 3.621 1.612 4.979 1.00 97.25 220 PRO A C 1
ATOM 1653 O O . PRO A 1 220 ? 4.108 0.815 5.787 1.00 97.25 220 PRO A O 1
ATOM 1656 N N . THR A 1 221 ? 4.267 2.073 3.915 1.00 98.31 221 THR A N 1
ATOM 1657 C CA . THR A 1 221 ? 5.708 1.941 3.674 1.00 98.31 221 THR A CA 1
ATOM 1658 C C . THR A 1 221 ? 6.374 3.273 4.005 1.00 98.31 221 THR A C 1
ATOM 1660 O O . THR A 1 221 ? 5.805 4.307 3.673 1.00 98.31 221 THR A O 1
ATOM 1663 N N . LEU A 1 222 ? 7.583 3.265 4.576 1.00 97.94 222 LEU A N 1
ATOM 1664 C CA . LEU A 1 222 ? 8.365 4.488 4.793 1.00 97.94 222 LEU A CA 1
ATOM 1665 C C . LEU A 1 222 ? 8.984 5.003 3.486 1.00 97.94 222 LEU A C 1
ATOM 1667 O O . LEU A 1 222 ? 9.747 4.290 2.829 1.00 97.94 222 LEU A O 1
ATOM 1671 N N . GLY A 1 223 ? 8.738 6.270 3.164 1.00 97.94 223 GLY A N 1
ATOM 1672 C CA . GLY A 1 223 ? 9.472 7.041 2.163 1.00 97.94 223 GLY A CA 1
ATOM 1673 C C . GLY A 1 223 ? 10.520 7.972 2.769 1.00 97.94 223 GLY A C 1
ATOM 1674 O O . GLY A 1 223 ? 10.767 7.972 3.980 1.00 97.94 223 GLY A O 1
ATOM 1675 N N . ASN A 1 224 ? 11.207 8.745 1.927 1.00 97.12 224 ASN A N 1
ATOM 1676 C CA . ASN A 1 224 ? 12.223 9.681 2.420 1.00 97.12 224 ASN A CA 1
ATOM 1677 C C . ASN A 1 224 ? 11.605 10.939 3.032 1.00 97.12 224 ASN A C 1
ATOM 1679 O O . ASN A 1 224 ? 12.159 11.477 3.996 1.00 97.12 224 ASN A O 1
ATOM 1683 N N . HIS A 1 225 ? 10.462 11.404 2.523 1.00 97.56 225 HIS A N 1
ATOM 1684 C CA . HIS A 1 225 ? 9.761 12.549 3.094 1.00 97.56 225 HIS A CA 1
ATOM 1685 C C . HIS A 1 225 ? 9.191 12.246 4.477 1.00 97.56 225 HIS A C 1
ATOM 1687 O O . HIS A 1 225 ? 9.226 13.132 5.330 1.00 97.56 225 HIS A O 1
ATOM 1693 N N . ASP A 1 226 ? 8.810 10.997 4.754 1.00 97.69 226 ASP A N 1
ATOM 1694 C CA . ASP A 1 226 ? 8.317 10.565 6.071 1.00 97.69 226 ASP A CA 1
ATOM 1695 C C . ASP A 1 226 ? 9.384 10.692 7.176 1.00 97.69 226 ASP A C 1
ATOM 1697 O O . ASP A 1 226 ? 9.078 10.820 8.366 1.00 97.69 226 ASP A O 1
ATOM 1701 N N . LEU A 1 227 ? 10.662 10.704 6.781 1.00 97.19 227 LEU A N 1
ATOM 1702 C CA . LEU A 1 227 ? 11.816 10.736 7.677 1.00 97.19 227 LEU A CA 1
ATOM 1703 C C . LEU A 1 227 ? 12.505 12.105 7.741 1.00 97.19 227 LEU A C 1
ATOM 1705 O O . LEU A 1 227 ? 13.391 12.287 8.573 1.00 97.19 227 LEU A O 1
ATOM 1709 N N . ASN A 1 228 ? 12.117 13.089 6.926 1.00 96.62 228 ASN A N 1
ATOM 1710 C CA . ASN A 1 228 ? 12.793 14.394 6.847 1.00 96.62 228 ASN A CA 1
ATOM 1711 C C . ASN A 1 228 ? 12.822 15.155 8.186 1.00 96.62 228 ASN A C 1
ATOM 1713 O O . ASN A 1 228 ? 13.797 15.848 8.481 1.00 96.62 228 ASN A O 1
ATOM 1717 N N . SER A 1 229 ? 11.778 15.029 9.013 1.00 93.94 229 SER A N 1
ATOM 1718 C CA . SER A 1 229 ? 11.700 15.710 10.315 1.00 93.94 229 SER A CA 1
ATOM 1719 C C . SER A 1 229 ? 12.568 15.080 11.414 1.00 93.94 229 SER A C 1
ATOM 1721 O O . SER A 1 229 ? 12.904 15.760 12.385 1.00 93.94 229 SER A O 1
ATOM 1723 N N . VAL A 1 230 ? 12.952 13.806 11.271 1.00 94.81 230 VAL A N 1
ATOM 1724 C CA . VAL A 1 230 ? 13.661 13.033 12.315 1.00 94.81 230 VAL A CA 1
ATOM 1725 C C . VAL A 1 230 ? 15.027 12.494 11.871 1.00 94.81 230 VAL A C 1
ATOM 1727 O O . VAL A 1 230 ? 15.890 12.212 12.706 1.00 94.81 230 VAL A O 1
ATOM 1730 N N . GLY A 1 231 ? 15.247 12.390 10.563 1.00 94.75 231 GLY A N 1
ATOM 1731 C CA . GLY A 1 231 ? 16.380 11.728 9.927 1.00 94.75 231 GLY A CA 1
ATOM 1732 C C . GLY A 1 231 ? 16.242 10.202 9.897 1.00 94.75 231 GLY A C 1
ATOM 1733 O O . GLY A 1 231 ? 15.714 9.586 10.822 1.00 94.75 231 GLY A O 1
ATOM 1734 N N . ALA A 1 232 ? 16.796 9.566 8.860 1.00 91.62 232 ALA A N 1
ATOM 1735 C CA . ALA A 1 232 ? 16.683 8.119 8.649 1.00 91.62 232 ALA A CA 1
ATOM 1736 C C . ALA A 1 232 ? 17.275 7.259 9.784 1.00 91.62 232 ALA A C 1
ATOM 1738 O O . ALA A 1 232 ? 16.802 6.156 10.044 1.00 91.62 232 ALA A O 1
ATOM 1739 N N . SER A 1 233 ? 18.286 7.757 10.505 1.00 91.94 233 SER A N 1
ATOM 1740 C CA . SER A 1 233 ? 18.839 7.072 11.686 1.00 91.94 233 SER A CA 1
ATOM 1741 C C . SER A 1 233 ? 17.886 7.056 12.885 1.00 91.94 233 SER A C 1
ATOM 1743 O O . SER A 1 233 ? 18.079 6.261 13.799 1.00 91.94 233 SER A O 1
ATOM 1745 N N . SER A 1 234 ? 16.884 7.935 12.888 1.00 95.06 234 SER A N 1
ATOM 1746 C CA . SER A 1 234 ? 15.905 8.106 13.963 1.00 95.06 234 SER A CA 1
ATOM 1747 C C . SER A 1 234 ? 14.497 7.731 13.494 1.00 95.06 234 SER A C 1
ATOM 1749 O O . SER A 1 234 ? 13.521 8.266 14.012 1.00 95.06 234 SER A O 1
ATOM 1751 N N . TRP A 1 235 ? 14.381 6.826 12.515 1.00 94.56 235 TRP A N 1
ATOM 1752 C CA . TRP A 1 235 ? 13.114 6.398 11.906 1.00 94.56 235 TRP A CA 1
ATOM 1753 C C . TRP A 1 235 ? 12.028 6.038 12.931 1.00 94.56 235 TRP A C 1
ATOM 1755 O O . TRP A 1 235 ? 10.870 6.401 12.745 1.00 94.56 235 TRP A O 1
ATOM 1765 N N . ALA A 1 236 ? 12.407 5.429 14.061 1.00 94.19 236 ALA A N 1
ATOM 1766 C CA . ALA A 1 236 ? 11.488 5.051 15.138 1.00 94.19 236 ALA A CA 1
ATOM 1767 C C . ALA A 1 236 ? 10.810 6.260 15.811 1.00 94.19 236 ALA A C 1
ATOM 1769 O O . ALA A 1 236 ? 9.827 6.119 16.528 1.00 94.19 236 ALA A O 1
ATOM 1770 N N . SER A 1 237 ? 11.348 7.466 15.606 1.00 92.94 237 SER A N 1
ATOM 1771 C CA . SER A 1 237 ? 10.763 8.720 16.077 1.00 92.94 237 SER A CA 1
ATOM 1772 C C . SER A 1 237 ? 9.832 9.390 15.063 1.00 92.94 237 SER A C 1
ATOM 1774 O O . SER A 1 237 ? 9.243 10.414 15.412 1.00 92.94 237 SER A O 1
ATOM 1776 N N . SER A 1 238 ? 9.712 8.862 13.839 1.00 93.44 238 SER A N 1
ATOM 1777 C CA . SER A 1 238 ? 8.815 9.408 12.814 1.00 93.44 238 SER A CA 1
ATOM 1778 C C . SER A 1 238 ? 7.355 9.344 13.265 1.00 93.44 238 SER A C 1
ATOM 1780 O O . SER A 1 238 ? 6.969 8.500 14.077 1.00 93.44 238 SER A O 1
ATOM 1782 N N . VAL A 1 239 ? 6.533 10.259 12.749 1.00 91.75 239 VAL A N 1
ATOM 1783 C CA . VAL A 1 239 ? 5.102 10.295 13.082 1.00 91.75 239 VAL A CA 1
ATOM 1784 C C . VAL A 1 239 ? 4.406 9.028 12.610 1.00 91.75 239 VAL A C 1
ATOM 1786 O O . VAL A 1 239 ? 3.602 8.490 13.355 1.00 91.75 239 VAL A O 1
ATOM 1789 N N . GLU A 1 240 ? 4.757 8.524 11.428 1.00 91.88 240 GLU A N 1
ATOM 1790 C CA . GLU A 1 240 ? 4.198 7.289 10.876 1.00 91.88 240 GLU A CA 1
ATOM 1791 C C . GLU A 1 240 ? 4.352 6.106 11.839 1.00 91.88 240 GLU A C 1
ATOM 1793 O O . GLU A 1 240 ? 3.351 5.518 12.243 1.00 91.88 240 GLU A O 1
ATOM 1798 N N . ILE A 1 241 ? 5.582 5.830 12.291 1.00 91.75 241 ILE A N 1
ATOM 1799 C CA . ILE A 1 241 ? 5.880 4.713 13.203 1.00 91.75 241 ILE A CA 1
ATOM 1800 C C . ILE A 1 241 ? 5.187 4.881 14.558 1.00 91.75 241 ILE A C 1
ATOM 1802 O O . ILE A 1 241 ? 4.791 3.905 15.182 1.00 91.75 241 ILE A O 1
ATOM 1806 N N . LYS A 1 242 ? 5.002 6.118 15.028 1.00 89.00 242 LYS A N 1
ATOM 1807 C CA . LYS A 1 242 ? 4.268 6.366 16.278 1.00 89.00 242 LYS A CA 1
ATOM 1808 C C . LYS A 1 242 ? 2.751 6.311 16.109 1.00 89.00 242 LYS A C 1
ATOM 1810 O O . LYS A 1 242 ? 2.044 6.221 17.115 1.00 89.00 242 LYS A O 1
ATOM 1815 N N . MET A 1 243 ? 2.247 6.473 14.884 1.00 87.44 243 MET A N 1
ATOM 1816 C CA . MET A 1 243 ? 0.817 6.630 14.609 1.00 87.44 243 MET A CA 1
ATOM 1817 C C . MET A 1 243 ? 0.168 5.301 14.299 1.00 87.44 243 MET A C 1
ATOM 1819 O O . MET A 1 243 ? -0.967 5.096 14.722 1.00 87.44 243 MET A O 1
ATOM 1823 N N . PHE A 1 244 ? 0.886 4.451 13.568 1.00 89.75 244 PHE A N 1
ATOM 1824 C CA . PHE A 1 244 ? 0.403 3.157 13.140 1.00 89.75 244 PHE A CA 1
ATOM 1825 C C . PHE A 1 244 ? 0.972 2.026 13.993 1.00 89.75 244 PHE A C 1
ATOM 1827 O O . PHE A 1 244 ? 2.176 1.949 14.220 1.00 89.75 244 PHE A O 1
ATOM 1834 N N . ALA A 1 245 ? 0.114 1.095 14.398 1.00 90.06 245 ALA A N 1
ATOM 1835 C CA . ALA A 1 245 ? 0.517 -0.193 14.944 1.00 90.06 245 ALA A CA 1
ATOM 1836 C C . ALA A 1 245 ? 0.633 -1.224 13.806 1.00 90.06 245 ALA A C 1
ATOM 1838 O O . ALA A 1 245 ? -0.365 -1.787 13.345 1.00 90.06 245 ALA A O 1
ATOM 1839 N N . LEU A 1 246 ? 1.864 -1.472 13.355 1.00 94.25 246 LEU A N 1
ATOM 1840 C CA . LEU A 1 246 ? 2.170 -2.308 12.188 1.00 94.25 246 LEU A CA 1
ATOM 1841 C C . LEU A 1 246 ? 2.664 -3.702 12.595 1.00 94.25 246 LEU A C 1
ATOM 1843 O O . LEU A 1 246 ? 3.025 -3.910 13.757 1.00 94.25 246 LEU A O 1
ATOM 1847 N N . PRO A 1 247 ? 2.678 -4.683 11.672 1.00 96.75 247 PRO A N 1
ATOM 1848 C CA . PRO A 1 247 ? 3.221 -5.999 11.966 1.00 96.75 247 PRO A CA 1
ATOM 1849 C C . PRO A 1 247 ? 4.651 -5.939 12.529 1.00 96.75 247 PRO A C 1
ATOM 1851 O O . PRO A 1 247 ? 5.551 -5.301 11.982 1.00 96.75 247 PRO A O 1
ATOM 1854 N N . ARG A 1 248 ? 4.873 -6.620 13.659 1.00 95.25 248 ARG A N 1
ATOM 1855 C CA . ARG A 1 248 ? 6.139 -6.562 14.424 1.00 95.25 248 ARG A CA 1
ATOM 1856 C C . ARG A 1 248 ? 7.085 -7.734 14.158 1.00 95.25 248 ARG A C 1
ATOM 1858 O O . ARG A 1 248 ? 7.882 -8.100 15.020 1.00 95.25 248 ARG A O 1
ATOM 1865 N N . ASN A 1 249 ? 6.976 -8.350 12.983 1.00 95.75 249 ASN A N 1
ATOM 1866 C CA . ASN A 1 249 ? 7.766 -9.520 12.584 1.00 95.75 249 ASN A CA 1
ATOM 1867 C C . ASN A 1 249 ? 9.090 -9.172 11.874 1.00 95.75 249 ASN A C 1
ATOM 1869 O O . ASN A 1 249 ? 9.889 -10.071 11.601 1.00 95.75 249 ASN A O 1
ATOM 1873 N N . GLY A 1 250 ? 9.351 -7.885 11.627 1.00 95.31 250 GLY A N 1
ATOM 1874 C CA . GLY A 1 250 ? 10.662 -7.357 11.255 1.00 95.31 250 GLY A CA 1
ATOM 1875 C C . GLY A 1 250 ? 11.684 -7.430 12.391 1.00 95.31 250 GLY A C 1
ATOM 1876 O O . GLY A 1 250 ? 11.344 -7.331 13.571 1.00 95.31 250 GLY A O 1
ATOM 1877 N N . THR A 1 251 ? 12.970 -7.548 12.050 1.00 96.44 251 THR A N 1
ATOM 1878 C CA . THR A 1 251 ? 14.063 -7.437 13.037 1.00 96.44 251 THR A CA 1
ATOM 1879 C C . THR A 1 251 ? 14.176 -6.041 13.652 1.00 96.44 251 THR A C 1
ATOM 1881 O O . THR A 1 251 ? 14.603 -5.906 14.797 1.00 96.44 251 THR A O 1
ATOM 1884 N N . GLU A 1 252 ? 13.769 -5.011 12.913 1.00 94.56 252 GLU A N 1
ATOM 1885 C CA . GLU A 1 252 ? 13.488 -3.670 13.423 1.00 94.56 252 GLU A CA 1
ATOM 1886 C C . GLU A 1 252 ? 11.972 -3.478 13.318 1.00 94.56 252 GLU A C 1
ATOM 1888 O O . GLU A 1 252 ? 11.452 -3.259 12.227 1.00 94.56 252 GLU A O 1
ATOM 1893 N N . GLN A 1 253 ? 11.264 -3.671 14.435 1.00 92.75 253 GLN A N 1
ATOM 1894 C CA . GLN A 1 253 ? 9.799 -3.758 14.460 1.00 92.75 253 GLN A CA 1
ATOM 1895 C C . GLN A 1 253 ? 9.139 -2.538 13.810 1.00 92.75 253 GLN A C 1
ATOM 1897 O O . GLN A 1 253 ? 9.619 -1.419 13.980 1.00 92.75 253 GLN A O 1
ATOM 1902 N N . GLU A 1 254 ? 8.045 -2.776 13.080 1.00 93.81 254 GLU A N 1
ATOM 1903 C CA . GLU A 1 254 ? 7.202 -1.766 12.413 1.00 93.81 254 GLU A CA 1
ATOM 1904 C C . GLU A 1 254 ? 7.895 -0.987 11.273 1.00 93.81 254 GLU A C 1
ATOM 1906 O O . GLU A 1 254 ? 7.210 -0.399 10.447 1.00 93.81 254 GLU A O 1
ATOM 1911 N N . ARG A 1 255 ? 9.230 -1.043 11.146 1.00 96.25 255 ARG A N 1
ATOM 1912 C CA . ARG A 1 255 ? 9.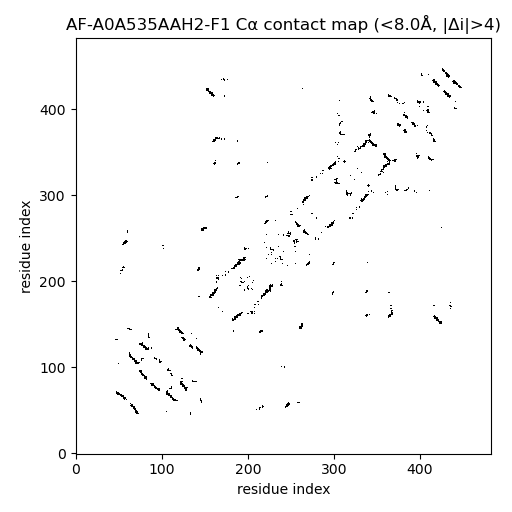995 -0.396 10.063 1.00 96.25 255 ARG A CA 1
ATOM 1913 C C . ARG A 1 255 ? 9.844 -1.097 8.712 1.00 96.25 255 ARG A C 1
ATOM 1915 O O . ARG A 1 255 ? 9.714 -0.450 7.680 1.00 96.25 255 ARG A O 1
ATOM 1922 N N . TYR A 1 256 ? 9.949 -2.419 8.733 1.00 97.69 256 TYR A N 1
ATOM 1923 C CA . TYR A 1 256 ? 9.728 -3.327 7.610 1.00 97.69 256 TYR A CA 1
ATOM 1924 C C . TYR A 1 256 ? 9.134 -4.607 8.167 1.00 97.69 256 TYR A C 1
ATOM 1926 O O . TYR A 1 256 ? 9.452 -5.019 9.287 1.00 97.69 256 TYR A O 1
ATOM 1934 N N . TYR A 1 257 ? 8.235 -5.207 7.409 1.00 98.69 257 TYR A N 1
ATOM 1935 C CA . TYR A 1 257 ? 7.385 -6.262 7.924 1.00 98.69 257 TYR A CA 1
ATOM 1936 C C . TYR A 1 257 ? 6.717 -7.039 6.798 1.00 98.69 257 TYR A C 1
ATOM 1938 O O . TYR A 1 257 ? 6.738 -6.629 5.639 1.00 98.69 257 TYR A O 1
ATOM 1946 N N . SER A 1 258 ? 6.119 -8.174 7.140 1.00 98.69 258 SER A N 1
ATOM 1947 C CA . SER A 1 258 ? 5.327 -8.969 6.204 1.00 98.69 258 SER A CA 1
ATOM 1948 C C . SER A 1 258 ? 3.998 -9.397 6.819 1.00 98.69 258 SER A C 1
ATOM 1950 O O . SER A 1 258 ? 3.836 -9.394 8.041 1.00 98.69 258 SER A O 1
ATOM 1952 N N . PHE A 1 259 ? 3.025 -9.745 5.987 1.00 98.50 259 PHE A N 1
ATOM 1953 C CA . PHE A 1 259 ? 1.756 -10.324 6.419 1.00 98.50 259 PHE A CA 1
ATOM 1954 C C . PHE A 1 259 ? 1.142 -11.176 5.307 1.00 98.50 259 PHE A C 1
ATOM 1956 O O . PHE A 1 259 ? 1.521 -11.072 4.140 1.00 98.50 259 PHE A O 1
ATOM 1963 N N . ASP A 1 260 ? 0.182 -12.017 5.682 1.00 98.31 260 ASP A N 1
ATOM 1964 C CA . ASP A 1 260 ? -0.572 -12.846 4.747 1.00 98.31 260 ASP A CA 1
ATOM 1965 C C . ASP A 1 260 ? -2.039 -12.405 4.707 1.00 98.31 260 ASP A C 1
ATOM 1967 O O . ASP A 1 260 ? -2.638 -12.119 5.745 1.00 98.31 260 ASP A O 1
ATOM 1971 N N . ASP A 1 261 ? -2.630 -12.417 3.515 1.00 97.88 261 ASP A N 1
ATOM 1972 C CA . ASP A 1 261 ? -4.078 -12.312 3.322 1.00 97.88 261 ASP A CA 1
ATOM 1973 C C . ASP A 1 261 ? -4.498 -13.332 2.257 1.00 97.88 261 ASP A C 1
ATOM 1975 O O . ASP A 1 261 ? -4.235 -13.164 1.064 1.00 97.88 261 ASP A O 1
ATOM 1979 N N . GLY A 1 262 ? -5.071 -14.455 2.690 1.00 96.69 262 GLY A N 1
ATOM 1980 C CA . GLY A 1 262 ? -5.304 -15.599 1.810 1.00 96.69 262 GLY A CA 1
ATOM 1981 C C . GLY A 1 262 ? -3.992 -16.273 1.392 1.00 96.69 262 GLY A C 1
ATOM 1982 O O . GLY A 1 262 ? -3.058 -16.400 2.185 1.00 96.69 262 GLY A O 1
ATOM 1983 N N . ASP A 1 263 ? -3.908 -16.743 0.145 1.00 97.19 263 ASP A N 1
ATOM 1984 C CA . ASP A 1 263 ? -2.692 -17.358 -0.421 1.00 97.19 263 ASP A CA 1
ATOM 1985 C C . ASP A 1 263 ? -1.719 -16.312 -1.018 1.00 97.19 263 ASP A C 1
ATOM 1987 O O . ASP A 1 263 ? -0.944 -16.590 -1.941 1.00 97.19 263 ASP A O 1
ATOM 1991 N N . ALA A 1 264 ? -1.777 -15.080 -0.502 1.00 98.44 264 ALA A N 1
ATOM 1992 C CA . ALA A 1 264 ? -0.916 -13.969 -0.878 1.00 98.44 264 ALA A CA 1
ATOM 1993 C C . ALA A 1 264 ? -0.073 -13.492 0.309 1.00 98.44 264 ALA A C 1
ATOM 1995 O O . ALA A 1 264 ? -0.582 -13.297 1.410 1.00 98.44 264 ALA A O 1
ATOM 1996 N N . HIS A 1 265 ? 1.217 -13.295 0.046 1.00 98.88 265 HIS A N 1
ATOM 1997 C CA . HIS A 1 265 ? 2.207 -12.778 0.978 1.00 98.88 265 HIS A CA 1
ATOM 1998 C C . HIS A 1 265 ? 2.601 -11.355 0.589 1.00 98.88 265 HIS A C 1
ATOM 2000 O O . HIS A 1 265 ? 2.976 -11.101 -0.561 1.00 98.88 265 HIS A O 1
ATOM 2006 N N . PHE A 1 266 ? 2.526 -10.443 1.548 1.00 98.94 266 PHE A N 1
ATOM 2007 C CA . PHE A 1 266 ? 2.797 -9.022 1.389 1.00 98.94 266 PHE A CA 1
ATOM 2008 C C . PHE A 1 266 ? 4.035 -8.670 2.201 1.00 98.94 266 PHE A C 1
ATOM 2010 O O . PHE A 1 266 ? 4.110 -9.015 3.377 1.00 98.94 266 PHE A O 1
ATOM 2017 N N . ILE A 1 267 ? 4.993 -7.982 1.585 1.00 98.94 267 ILE A N 1
ATOM 2018 C CA . ILE A 1 267 ? 6.258 -7.593 2.211 1.00 98.94 267 ILE A CA 1
ATOM 2019 C C . ILE A 1 267 ? 6.438 -6.089 2.041 1.00 98.94 267 ILE A C 1
ATOM 2021 O O . ILE A 1 267 ? 6.499 -5.599 0.919 1.00 98.94 267 ILE A O 1
ATOM 2025 N N . VAL A 1 268 ? 6.566 -5.364 3.144 1.00 98.88 268 VAL A N 1
ATOM 2026 C CA . VAL A 1 268 ? 6.838 -3.925 3.178 1.00 98.88 268 VAL A CA 1
ATOM 2027 C C . VAL A 1 268 ? 8.292 -3.707 3.590 1.00 98.88 268 VAL A C 1
ATOM 2029 O O . VAL A 1 268 ? 8.726 -4.220 4.623 1.00 98.88 268 VAL A O 1
ATOM 2032 N N . LEU A 1 269 ? 9.051 -2.963 2.783 1.00 98.69 269 LEU A N 1
ATOM 2033 C CA . LEU A 1 269 ? 10.480 -2.707 2.980 1.00 98.69 269 LEU A CA 1
ATOM 2034 C C . LEU A 1 269 ? 10.776 -1.214 3.136 1.00 98.69 269 LEU A C 1
ATOM 2036 O O . LEU A 1 269 ? 10.270 -0.387 2.382 1.00 98.69 269 LEU A O 1
ATOM 2040 N N . ASP A 1 270 ? 11.705 -0.881 4.032 1.00 97.81 270 ASP A N 1
ATOM 2041 C CA . ASP A 1 270 ? 12.286 0.458 4.108 1.00 97.81 270 ASP A CA 1
ATOM 2042 C C . ASP A 1 270 ? 13.480 0.568 3.148 1.00 97.81 270 ASP A C 1
ATOM 2044 O O . ASP A 1 270 ? 14.605 0.144 3.450 1.00 97.81 270 ASP A O 1
ATOM 2048 N N . ALA A 1 271 ? 13.230 1.168 1.986 1.00 97.00 271 ALA A N 1
ATOM 2049 C CA . ALA A 1 271 ? 14.218 1.388 0.935 1.00 97.00 271 ALA A CA 1
ATOM 2050 C C . ALA A 1 271 ? 15.075 2.656 1.117 1.00 97.00 271 ALA A C 1
ATOM 2052 O O . ALA A 1 271 ? 15.957 2.909 0.294 1.00 97.00 271 ALA A O 1
ATOM 2053 N N . ASN A 1 272 ? 14.927 3.396 2.226 1.00 95.38 272 ASN A N 1
ATOM 2054 C CA . ASN A 1 272 ? 15.822 4.510 2.568 1.00 95.38 272 ASN A CA 1
ATOM 2055 C C . ASN A 1 272 ? 17.240 4.035 2.937 1.00 95.38 272 ASN A C 1
ATOM 2057 O O . ASN A 1 272 ? 18.191 4.818 2.930 1.00 95.38 272 ASN A O 1
ATOM 2061 N N . ALA A 1 273 ? 17.400 2.751 3.275 1.00 89.94 273 ALA A N 1
ATOM 2062 C CA . ALA A 1 273 ? 18.683 2.132 3.604 1.00 89.94 273 ALA A CA 1
ATOM 2063 C C . ALA A 1 273 ? 18.833 0.751 2.926 1.00 89.94 273 ALA A C 1
ATOM 2065 O O . ALA A 1 273 ? 18.939 -0.268 3.615 1.00 89.94 273 ALA A O 1
ATOM 2066 N N . PRO A 1 274 ? 18.882 0.682 1.581 1.00 91.12 274 PRO A N 1
ATOM 2067 C CA . PRO A 1 274 ? 18.796 -0.582 0.841 1.00 91.12 274 PRO A CA 1
ATOM 2068 C C . PRO A 1 274 ? 20.013 -1.495 1.053 1.00 91.12 274 PRO A C 1
ATOM 2070 O O . PRO A 1 274 ? 19.937 -2.710 0.880 1.00 91.12 274 PRO A O 1
ATOM 2073 N N . THR A 1 275 ? 21.143 -0.928 1.481 1.00 93.56 275 THR A N 1
ATOM 2074 C CA . THR A 1 275 ? 22.378 -1.651 1.821 1.00 93.56 275 THR A CA 1
ATOM 2075 C C . THR A 1 275 ? 22.406 -2.182 3.259 1.00 93.56 275 THR A C 1
ATOM 2077 O O . THR A 1 275 ? 23.397 -2.790 3.670 1.00 93.56 275 THR A O 1
ATOM 2080 N N . ASN A 1 276 ? 21.334 -1.995 4.041 1.00 94.88 276 ASN A N 1
ATOM 2081 C CA . ASN A 1 276 ? 21.215 -2.552 5.386 1.00 94.88 276 ASN A CA 1
ATOM 2082 C C . ASN A 1 276 ? 21.198 -4.093 5.331 1.00 94.88 276 ASN A C 1
ATOM 2084 O O . ASN A 1 276 ? 20.215 -4.722 4.930 1.00 94.88 276 ASN A O 1
ATOM 2088 N N . ALA A 1 277 ? 22.298 -4.708 5.775 1.00 96.56 277 ALA A N 1
ATOM 2089 C CA . ALA A 1 277 ? 22.474 -6.157 5.754 1.00 96.56 277 ALA A CA 1
ATOM 2090 C C . ALA A 1 277 ? 21.478 -6.907 6.657 1.00 96.56 277 ALA A C 1
ATOM 2092 O O . ALA A 1 277 ? 21.115 -8.037 6.334 1.00 96.56 277 ALA A O 1
ATOM 2093 N N . THR A 1 278 ? 21.018 -6.289 7.750 1.00 97.44 278 THR A N 1
ATOM 2094 C CA . THR A 1 278 ? 20.030 -6.874 8.667 1.00 97.44 278 THR A CA 1
ATOM 2095 C C . THR A 1 278 ? 18.682 -7.022 7.972 1.00 97.44 278 THR A C 1
ATOM 2097 O O . THR A 1 278 ? 18.151 -8.128 7.914 1.00 97.44 278 THR A O 1
ATOM 2100 N N . GLN A 1 279 ? 18.176 -5.947 7.359 1.00 97.88 279 GLN A N 1
ATOM 2101 C CA . GLN A 1 279 ? 16.915 -5.985 6.610 1.00 97.88 279 GLN A CA 1
ATOM 2102 C C . GLN A 1 279 ? 17.007 -6.945 5.415 1.00 97.88 279 GLN A C 1
ATOM 2104 O O . GLN A 1 279 ? 16.104 -7.746 5.191 1.00 97.88 279 GLN A O 1
ATOM 2109 N N . ARG A 1 280 ? 18.128 -6.943 4.681 1.00 97.94 280 ARG A N 1
ATOM 2110 C CA . ARG A 1 280 ? 18.332 -7.881 3.566 1.00 97.94 280 ARG A CA 1
ATOM 2111 C C . ARG A 1 280 ? 18.336 -9.347 4.023 1.00 97.94 280 ARG A C 1
ATOM 2113 O O . ARG A 1 280 ? 17.800 -10.204 3.324 1.00 97.94 280 ARG A O 1
ATOM 2120 N N . ALA A 1 281 ? 18.963 -9.652 5.160 1.00 98.44 281 ALA A N 1
ATOM 2121 C CA . ALA A 1 281 ? 18.977 -11.003 5.719 1.00 98.44 281 ALA A CA 1
ATOM 2122 C C . ALA A 1 281 ? 17.585 -11.430 6.206 1.00 98.44 281 ALA A C 1
ATOM 2124 O O . ALA A 1 281 ? 17.186 -12.570 5.966 1.00 98.44 281 ALA A O 1
ATOM 2125 N N . TRP A 1 282 ? 16.842 -10.511 6.829 1.00 98.62 282 TRP A N 1
ATOM 2126 C CA . TRP A 1 282 ? 15.446 -10.723 7.201 1.00 98.62 282 TRP A CA 1
ATOM 2127 C C . TRP A 1 282 ? 14.586 -11.034 5.970 1.00 98.62 282 TRP A C 1
ATOM 2129 O O . TRP A 1 282 ? 13.963 -12.089 5.939 1.00 98.62 282 TRP A O 1
ATOM 2139 N N . LEU A 1 283 ? 14.660 -10.214 4.915 1.00 98.75 283 LEU A N 1
ATOM 2140 C CA . LEU A 1 283 ? 13.931 -10.419 3.656 1.00 98.75 283 LEU A CA 1
ATOM 2141 C C . LEU A 1 283 ? 14.232 -11.789 3.033 1.00 98.75 283 LEU A C 1
ATOM 2143 O O . LEU A 1 283 ? 13.329 -12.493 2.592 1.00 98.75 283 LEU A O 1
ATOM 2147 N N . ALA A 1 284 ? 15.508 -12.188 2.999 1.00 98.62 284 ALA A N 1
ATOM 2148 C CA . ALA A 1 284 ? 15.891 -13.495 2.475 1.00 98.62 284 ALA A CA 1
ATOM 2149 C C . ALA A 1 284 ? 15.293 -14.650 3.297 1.00 98.62 284 ALA A C 1
ATOM 2151 O O . ALA A 1 284 ? 14.929 -15.673 2.724 1.00 98.62 284 ALA A O 1
ATOM 2152 N N . SER A 1 285 ? 15.197 -14.497 4.621 1.00 98.69 285 SER A N 1
ATOM 2153 C CA . SER A 1 285 ? 14.571 -15.487 5.503 1.00 98.69 285 SER A CA 1
ATOM 2154 C C . SER A 1 285 ? 13.054 -15.527 5.329 1.00 98.69 285 SER A C 1
ATOM 2156 O O . SER A 1 285 ? 12.479 -16.606 5.234 1.00 98.69 285 SER A O 1
ATOM 2158 N N . ASP A 1 286 ? 12.410 -14.367 5.277 1.00 98.75 286 ASP A N 1
ATOM 2159 C CA . ASP A 1 286 ? 10.967 -14.215 5.098 1.00 98.75 286 ASP A CA 1
ATOM 2160 C C . ASP A 1 286 ? 10.512 -14.883 3.786 1.00 98.75 286 ASP A C 1
ATOM 2162 O O . ASP A 1 286 ? 9.769 -15.871 3.811 1.00 98.75 286 ASP A O 1
ATOM 2166 N N . LEU A 1 287 ? 11.129 -14.505 2.659 1.00 98.75 287 LEU A N 1
ATOM 2167 C CA . LEU A 1 287 ? 10.881 -15.107 1.344 1.00 98.75 287 LEU A CA 1
ATOM 2168 C C . LEU A 1 287 ? 11.168 -16.617 1.281 1.00 98.75 287 LEU A C 1
ATOM 2170 O O . LEU A 1 287 ? 10.469 -17.345 0.575 1.00 98.75 287 LEU A O 1
ATOM 2174 N N . ALA A 1 288 ? 12.181 -17.105 2.003 1.00 98.50 288 ALA A N 1
ATOM 2175 C CA . ALA A 1 288 ? 12.520 -18.528 2.030 1.00 98.50 288 ALA A CA 1
ATOM 2176 C C . ALA A 1 288 ? 11.531 -19.380 2.841 1.00 98.50 288 ALA A C 1
ATOM 2178 O O . ALA A 1 288 ? 11.479 -20.597 2.650 1.00 98.50 288 ALA A O 1
ATOM 2179 N N . THR A 1 289 ? 10.786 -18.771 3.766 1.00 97.75 289 THR A N 1
ATOM 2180 C CA . THR A 1 289 ? 9.874 -19.488 4.673 1.00 97.75 289 THR A CA 1
ATOM 2181 C C . THR A 1 289 ? 8.421 -19.459 4.214 1.00 97.75 289 THR A C 1
ATOM 2183 O O . THR A 1 289 ? 7.663 -20.377 4.537 1.00 97.75 289 THR A O 1
ATOM 2186 N N . THR A 1 290 ? 8.025 -18.453 3.433 1.00 97.69 290 THR A N 1
ATOM 2187 C CA . THR A 1 290 ? 6.665 -18.369 2.904 1.00 97.69 290 THR A CA 1
ATOM 2188 C C . THR A 1 290 ? 6.398 -19.432 1.833 1.00 97.69 290 THR A C 1
ATOM 2190 O O . THR A 1 290 ? 7.198 -19.686 0.931 1.00 97.69 290 THR A O 1
ATOM 2193 N N . THR A 1 291 ? 5.223 -20.055 1.913 1.00 96.06 291 THR A N 1
ATOM 2194 C CA . THR A 1 291 ? 4.718 -20.999 0.898 1.00 96.06 291 THR A CA 1
ATOM 2195 C C . THR A 1 291 ? 3.597 -20.399 0.057 1.00 96.06 291 THR A C 1
ATOM 2197 O O . THR A 1 291 ? 3.050 -21.092 -0.801 1.00 96.06 291 THR A O 1
ATOM 2200 N N . ARG A 1 292 ? 3.270 -19.117 0.278 1.00 97.44 292 ARG A N 1
ATOM 2201 C CA . ARG A 1 292 ? 2.169 -18.443 -0.408 1.00 97.44 292 ARG A CA 1
ATOM 2202 C C . ARG A 1 292 ? 2.400 -18.392 -1.906 1.00 97.44 292 ARG A C 1
ATOM 2204 O O . ARG A 1 292 ? 3.522 -18.147 -2.380 1.00 97.44 292 ARG A O 1
ATOM 2211 N N . LYS A 1 293 ? 1.325 -18.620 -2.653 1.00 96.12 293 LYS A N 1
ATOM 2212 C CA . LYS A 1 293 ? 1.341 -18.615 -4.114 1.00 96.12 293 LYS A CA 1
ATOM 2213 C C . LYS A 1 293 ? 1.668 -17.240 -4.666 1.00 96.12 293 LYS A C 1
ATOM 2215 O O . LYS A 1 293 ? 2.486 -17.162 -5.585 1.00 96.12 293 LYS A O 1
ATOM 2220 N N . TRP A 1 294 ? 1.050 -16.190 -4.136 1.00 98.25 294 TRP A N 1
ATOM 2221 C CA . TRP A 1 294 ? 1.269 -14.814 -4.580 1.00 98.25 294 TRP A CA 1
ATOM 2222 C C . TRP A 1 294 ? 2.219 -14.089 -3.644 1.00 98.25 294 TRP A C 1
ATOM 2224 O O . TRP A 1 294 ? 2.134 -14.255 -2.429 1.00 98.25 294 TRP A O 1
ATOM 2234 N N . LYS A 1 295 ? 3.135 -13.305 -4.207 1.00 98.81 295 LYS A N 1
ATOM 2235 C CA . LYS A 1 295 ? 4.125 -12.548 -3.438 1.00 98.81 295 LYS A CA 1
ATOM 2236 C C . LYS A 1 295 ? 4.214 -11.123 -3.966 1.00 98.81 295 LYS A C 1
ATOM 2238 O O . LYS A 1 295 ? 4.556 -10.922 -5.133 1.00 98.81 295 LYS A O 1
ATOM 2243 N N . PHE A 1 296 ? 3.941 -10.162 -3.094 1.00 98.94 296 PHE A N 1
ATOM 2244 C CA . PHE A 1 296 ? 3.981 -8.734 -3.384 1.00 98.94 296 PHE A CA 1
ATOM 2245 C C . PHE A 1 296 ? 4.987 -8.046 -2.472 1.00 98.94 296 PHE A C 1
ATOM 2247 O O . PHE A 1 296 ? 5.000 -8.289 -1.266 1.00 98.94 296 PHE A O 1
ATOM 2254 N N . VAL A 1 297 ? 5.810 -7.176 -3.046 1.00 98.94 297 VAL A N 1
ATOM 2255 C CA . VAL A 1 297 ? 6.740 -6.330 -2.293 1.00 98.94 297 VAL A CA 1
ATOM 2256 C C . VAL A 1 297 ? 6.342 -4.874 -2.482 1.00 98.94 297 VAL A C 1
ATOM 2258 O O . VAL A 1 297 ? 6.002 -4.476 -3.591 1.00 98.94 297 VAL A O 1
ATOM 2261 N N . PHE A 1 298 ? 6.416 -4.087 -1.417 1.00 98.94 298 PHE A N 1
ATOM 2262 C CA . PHE A 1 298 ? 6.137 -2.657 -1.392 1.00 98.94 298 PHE A CA 1
ATOM 2263 C C . PHE A 1 298 ? 7.353 -1.954 -0.807 1.00 98.94 298 PHE A C 1
ATOM 2265 O O . PHE A 1 298 ? 7.876 -2.356 0.234 1.00 98.94 298 PHE A O 1
ATOM 2272 N N . LEU A 1 299 ? 7.846 -0.948 -1.512 1.00 98.75 299 LEU A N 1
ATOM 2273 C CA . LEU A 1 299 ? 9.026 -0.183 -1.128 1.00 98.75 299 LEU A CA 1
ATOM 2274 C C . LEU A 1 299 ? 8.911 1.223 -1.712 1.00 98.75 299 LEU A C 1
ATOM 2276 O O . LEU A 1 299 ? 8.135 1.422 -2.633 1.00 98.75 299 LEU A O 1
ATOM 2280 N N . HIS A 1 300 ? 9.665 2.197 -1.212 1.00 98.44 300 HIS A N 1
ATOM 2281 C CA . HIS A 1 300 ? 9.561 3.558 -1.743 1.00 98.44 300 HIS A CA 1
ATOM 2282 C C . HIS A 1 300 ? 10.508 3.825 -2.924 1.00 98.44 300 HIS A C 1
ATOM 2284 O O . HIS A 1 300 ? 10.057 4.136 -4.021 1.00 98.44 300 HIS A O 1
ATOM 2290 N N . GLN A 1 301 ? 11.824 3.663 -2.740 1.00 96.38 301 GLN A N 1
ATOM 2291 C CA . GLN A 1 301 ? 12.823 4.037 -3.750 1.00 96.38 301 GLN A CA 1
ATOM 2292 C C . GLN A 1 301 ? 12.903 3.074 -4.944 1.00 96.38 301 GLN A C 1
ATOM 2294 O O . GLN A 1 301 ? 13.060 1.865 -4.799 1.00 96.38 301 GLN A O 1
ATOM 2299 N N . THR A 1 302 ? 12.944 3.637 -6.147 1.00 94.31 302 THR A N 1
ATOM 2300 C CA . THR A 1 302 ? 12.577 2.939 -7.387 1.00 94.31 302 THR A CA 1
ATOM 2301 C C . THR A 1 302 ? 13.711 2.083 -7.950 1.00 94.31 302 THR A C 1
ATOM 2303 O O . THR A 1 302 ? 14.743 2.612 -8.366 1.00 94.31 302 THR A O 1
ATOM 2306 N N . PRO A 1 303 ? 13.586 0.746 -8.041 1.00 96.94 303 PRO A N 1
ATOM 2307 C CA . PRO A 1 303 ? 14.616 -0.096 -8.645 1.00 96.94 303 PRO A CA 1
ATOM 2308 C C . PRO A 1 303 ? 14.758 0.193 -10.144 1.00 96.94 303 PRO A C 1
ATOM 2310 O O . PRO A 1 303 ? 15.868 0.165 -10.685 1.00 96.94 303 PRO A O 1
ATOM 2313 N N . TYR A 1 304 ? 13.646 0.496 -10.816 1.00 97.88 304 TYR A N 1
ATOM 2314 C CA . TYR A 1 304 ? 13.570 0.867 -12.225 1.00 97.88 304 TYR A CA 1
ATOM 2315 C C . TYR A 1 304 ? 12.750 2.144 -12.360 1.00 97.88 304 TYR A C 1
ATOM 2317 O O . TYR A 1 304 ? 11.636 2.220 -11.869 1.00 97.88 304 TYR A O 1
ATOM 2325 N N . SER A 1 305 ? 13.313 3.139 -13.038 1.00 96.19 305 SER A N 1
ATOM 2326 C CA . SER A 1 305 ? 12.646 4.416 -13.275 1.00 96.19 305 SER A CA 1
ATOM 2327 C C . SER A 1 305 ? 13.203 5.089 -14.515 1.00 96.19 305 SER A C 1
ATOM 2329 O O . SER A 1 305 ? 14.422 5.289 -14.642 1.00 96.19 305 SER A O 1
ATOM 2331 N N . CYS A 1 306 ? 12.293 5.415 -15.426 1.00 95.31 306 CYS A N 1
ATOM 2332 C CA . CYS A 1 306 ? 12.500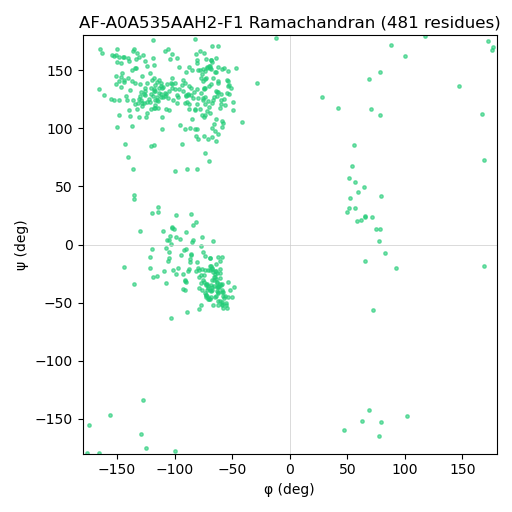 6.223 -16.613 1.00 95.31 306 CYS A CA 1
ATOM 2333 C C . CYS A 1 306 ? 11.819 7.598 -16.516 1.00 95.31 306 CYS A C 1
ATOM 2335 O O . CYS A 1 306 ? 11.773 8.325 -17.514 1.00 95.31 306 CYS A O 1
ATOM 2337 N N . ALA A 1 307 ? 11.349 7.974 -15.324 1.00 92.81 307 ALA A N 1
ATOM 2338 C CA . ALA A 1 307 ? 10.743 9.269 -15.067 1.00 92.81 307 ALA A CA 1
ATOM 2339 C C . ALA A 1 307 ? 11.671 10.408 -15.511 1.00 92.81 307 ALA A C 1
ATOM 2341 O O . ALA A 1 307 ? 12.885 10.385 -15.301 1.00 92.81 307 ALA A O 1
ATOM 2342 N N . SER A 1 308 ? 11.119 11.415 -16.172 1.00 88.81 308 SER A N 1
ATOM 2343 C CA . SER A 1 308 ? 11.839 12.608 -16.601 1.00 88.81 308 SER A CA 1
ATOM 2344 C C . SER A 1 308 ? 11.427 13.814 -15.763 1.00 88.81 308 SER A C 1
ATOM 2346 O O . SER A 1 308 ? 10.436 13.789 -15.046 1.00 88.81 308 SER A O 1
ATOM 2348 N N . GLY A 1 309 ? 12.193 14.897 -15.845 1.00 82.31 309 GLY A N 1
ATOM 2349 C CA . GLY A 1 309 ? 11.956 16.087 -15.032 1.00 82.31 309 GLY A CA 1
ATOM 2350 C C . GLY A 1 309 ? 13.121 16.389 -14.103 1.00 82.31 309 GLY A C 1
ATOM 2351 O O . GLY A 1 309 ? 14.161 15.731 -14.137 1.00 82.31 309 GLY A O 1
ATOM 2352 N N . ILE A 1 310 ? 12.967 17.470 -13.344 1.00 74.00 310 ILE A N 1
ATOM 2353 C CA . ILE A 1 310 ? 14.032 18.010 -12.492 1.00 74.00 310 ILE A CA 1
ATOM 2354 C C . ILE A 1 310 ? 14.053 17.395 -11.092 1.00 74.00 310 ILE A C 1
ATOM 2356 O O . ILE A 1 310 ? 15.091 17.471 -10.441 1.00 74.00 310 ILE A O 1
ATOM 2360 N N . ALA A 1 311 ? 12.918 16.855 -10.634 1.00 76.94 311 ALA A N 1
ATOM 2361 C CA . ALA A 1 311 ? 12.758 16.288 -9.300 1.00 76.94 311 ALA A CA 1
ATOM 2362 C C . ALA A 1 311 ? 13.074 14.788 -9.295 1.00 76.94 311 ALA A C 1
ATOM 2364 O O . ALA A 1 311 ? 13.783 14.337 -8.399 1.00 76.94 311 ALA A O 1
ATOM 2365 N N . SER A 1 312 ? 12.672 14.064 -10.346 1.00 83.94 312 SER A N 1
ATOM 2366 C CA . SER A 1 312 ? 13.094 12.680 -10.552 1.00 83.94 312 SER A CA 1
ATOM 2367 C C . SER A 1 312 ? 14.614 12.509 -10.464 1.00 83.94 312 SER A C 1
ATOM 2369 O O . SER A 1 312 ? 15.379 13.237 -11.111 1.00 83.94 312 SER A O 1
ATOM 2371 N N . ILE A 1 313 ? 15.058 11.473 -9.748 1.00 84.44 313 ILE A N 1
ATOM 2372 C CA . ILE A 1 313 ? 16.465 11.040 -9.683 1.00 84.44 313 ILE A CA 1
ATOM 2373 C C . ILE A 1 313 ? 16.736 9.771 -10.507 1.00 84.44 313 ILE A C 1
ATOM 2375 O O . ILE A 1 313 ? 17.890 9.501 -10.857 1.00 84.44 313 ILE A O 1
ATOM 2379 N N . GLY A 1 314 ? 15.684 9.085 -10.962 1.00 89.81 314 GLY A N 1
ATOM 2380 C CA . GLY A 1 314 ? 15.763 7.853 -11.740 1.00 89.81 314 GLY A CA 1
ATOM 2381 C C . GLY A 1 314 ? 16.086 6.634 -10.876 1.00 89.81 314 GLY A C 1
ATOM 2382 O O . GLY A 1 314 ? 15.991 6.665 -9.657 1.00 89.81 314 GLY A O 1
ATOM 2383 N N . SER A 1 315 ? 16.492 5.544 -11.528 1.00 95.00 315 SER A N 1
ATOM 2384 C CA . SER A 1 315 ? 16.642 4.243 -10.863 1.00 95.00 315 SER A CA 1
ATOM 2385 C C . SER A 1 315 ? 17.644 4.247 -9.701 1.00 95.00 315 SER A C 1
ATOM 2387 O O . SER A 1 315 ? 18.819 4.577 -9.881 1.00 95.00 315 SER A O 1
ATOM 2389 N N . ASN A 1 316 ? 17.221 3.727 -8.554 1.00 96.12 316 ASN A N 1
ATOM 2390 C CA . ASN A 1 316 ? 18.069 3.358 -7.433 1.00 96.12 316 ASN A CA 1
ATOM 2391 C C . ASN A 1 316 ? 18.691 1.967 -7.659 1.00 96.12 316 ASN A C 1
ATOM 2393 O O . ASN A 1 316 ? 18.086 0.916 -7.427 1.00 96.12 316 ASN A O 1
ATOM 2397 N N . THR A 1 317 ? 19.945 1.953 -8.116 1.00 95.62 317 THR A N 1
ATOM 2398 C CA . THR A 1 317 ? 20.671 0.706 -8.395 1.00 95.62 317 THR A CA 1
ATOM 2399 C C . THR A 1 317 ? 21.023 -0.091 -7.144 1.00 95.62 317 THR A C 1
ATOM 2401 O O . THR A 1 317 ? 21.237 -1.296 -7.258 1.00 95.62 317 THR A O 1
ATOM 2404 N N . ASP A 1 318 ? 21.082 0.537 -5.967 1.00 96.94 318 ASP A N 1
ATOM 2405 C CA . ASP A 1 318 ? 21.335 -0.187 -4.721 1.00 96.94 318 ASP A CA 1
ATOM 2406 C C . ASP A 1 318 ? 20.119 -1.031 -4.345 1.00 96.94 318 ASP A C 1
ATOM 2408 O O . ASP A 1 318 ? 20.277 -2.227 -4.114 1.00 96.94 318 ASP A O 1
ATOM 2412 N N . VAL A 1 319 ? 18.904 -0.471 -4.394 1.00 97.25 319 VAL A N 1
ATOM 2413 C CA . VAL A 1 319 ? 17.662 -1.249 -4.210 1.00 97.25 319 VAL A CA 1
ATOM 2414 C C . VAL A 1 319 ? 17.617 -2.406 -5.212 1.00 97.25 319 VAL A C 1
ATOM 2416 O O . VAL A 1 319 ? 17.462 -3.569 -4.824 1.00 97.25 319 VAL A O 1
ATOM 2419 N N . ARG A 1 320 ? 17.841 -2.101 -6.500 1.00 97.38 320 ARG A N 1
ATOM 2420 C CA . ARG A 1 320 ? 17.824 -3.097 -7.580 1.00 97.38 320 ARG A CA 1
ATOM 2421 C C . ARG A 1 320 ? 18.787 -4.253 -7.302 1.00 97.38 320 ARG A C 1
ATOM 2423 O O . ARG A 1 320 ? 18.377 -5.408 -7.300 1.00 97.38 320 ARG A O 1
ATOM 2430 N N . ASN A 1 321 ? 20.050 -3.952 -7.006 1.00 96.94 321 ASN A N 1
ATOM 2431 C CA . ASN A 1 321 ? 21.095 -4.966 -6.865 1.00 96.94 321 ASN A CA 1
ATOM 2432 C C . ASN A 1 321 ? 21.070 -5.702 -5.521 1.00 96.94 321 ASN A C 1
ATOM 2434 O O . ASN A 1 321 ? 21.508 -6.851 -5.457 1.00 96.94 321 ASN A O 1
ATOM 2438 N N . GLN A 1 322 ? 20.589 -5.072 -4.446 1.00 96.94 322 GLN A N 1
ATOM 2439 C CA . GLN A 1 322 ? 20.530 -5.718 -3.134 1.00 96.94 322 GLN A CA 1
ATOM 2440 C C . GLN A 1 322 ? 19.379 -6.718 -3.040 1.00 96.94 322 GLN A C 1
ATOM 2442 O O . GLN A 1 322 ? 19.568 -7.794 -2.458 1.00 96.94 322 GLN A O 1
ATOM 2447 N N . TRP A 1 323 ? 18.217 -6.387 -3.612 1.00 98.25 323 TRP A N 1
ATOM 2448 C CA . TRP A 1 323 ? 16.989 -7.160 -3.416 1.00 98.25 323 TRP A CA 1
ATOM 2449 C C . TRP A 1 323 ? 16.454 -7.829 -4.684 1.00 98.25 323 TRP A C 1
ATOM 2451 O O . TRP A 1 323 ? 15.880 -8.909 -4.577 1.00 98.25 323 TRP A O 1
ATOM 2461 N N . GLY A 1 324 ? 16.730 -7.294 -5.878 1.00 98.06 324 GLY A N 1
ATOM 2462 C CA . GLY A 1 324 ? 16.335 -7.900 -7.157 1.00 98.06 324 GLY A CA 1
ATOM 2463 C C . GLY A 1 324 ? 16.706 -9.384 -7.307 1.00 98.06 324 GLY A C 1
ATOM 2464 O O . GLY A 1 324 ? 15.831 -10.177 -7.657 1.00 98.06 324 GLY A O 1
ATOM 2465 N N . PRO A 1 325 ? 17.932 -9.823 -6.943 1.00 98.06 325 PRO A N 1
ATOM 2466 C CA . PRO A 1 325 ? 18.280 -11.243 -6.973 1.00 98.06 325 PRO A CA 1
ATOM 2467 C C . PRO A 1 325 ? 17.408 -12.119 -6.063 1.00 98.06 325 PRO A C 1
ATOM 2469 O O . PRO A 1 325 ? 17.148 -13.268 -6.415 1.00 98.06 325 PRO A O 1
ATOM 2472 N N . LEU A 1 326 ? 16.973 -11.597 -4.906 1.00 98.56 326 LEU A N 1
ATOM 2473 C CA . LEU A 1 326 ? 16.092 -12.307 -3.969 1.00 98.56 326 LEU A CA 1
ATOM 2474 C C . LEU A 1 326 ? 14.663 -12.369 -4.515 1.00 98.56 326 LEU A C 1
ATOM 2476 O O . LEU A 1 326 ? 14.034 -13.422 -4.448 1.00 98.56 326 LEU A O 1
ATOM 2480 N N . PHE A 1 327 ? 14.174 -11.269 -5.089 1.00 98.75 327 PHE A N 1
ATOM 2481 C CA . PHE A 1 327 ? 12.845 -11.206 -5.696 1.00 98.75 327 PHE A CA 1
ATOM 2482 C C . PHE A 1 327 ? 12.699 -12.231 -6.822 1.00 98.75 327 PHE A C 1
ATOM 2484 O O . PHE A 1 327 ? 11.780 -13.049 -6.793 1.00 98.75 327 PHE A O 1
ATOM 2491 N N . GLU A 1 328 ? 13.666 -12.273 -7.743 1.00 98.31 328 GLU A N 1
ATOM 2492 C CA . GLU A 1 328 ? 13.700 -13.293 -8.790 1.00 98.31 328 GLU A CA 1
ATOM 2493 C C . GLU A 1 328 ? 13.837 -14.703 -8.200 1.00 98.31 328 GLU A C 1
ATOM 2495 O O . GLU A 1 328 ? 13.053 -15.578 -8.553 1.00 98.31 328 GLU A O 1
ATOM 2500 N N . GLN A 1 329 ? 14.773 -14.930 -7.270 1.00 98.25 329 GLN A N 1
ATOM 2501 C CA . GLN A 1 329 ? 15.040 -16.258 -6.702 1.00 98.25 329 GLN A CA 1
ATOM 2502 C C . GLN A 1 329 ? 13.806 -16.894 -6.046 1.00 98.25 329 GLN A C 1
ATOM 2504 O O . GLN A 1 329 ? 13.587 -18.097 -6.189 1.00 98.25 329 GLN A O 1
ATOM 2509 N N . TYR A 1 330 ? 13.016 -16.104 -5.318 1.00 98.50 330 TYR A N 1
ATOM 2510 C CA . TYR A 1 330 ? 11.857 -16.594 -4.567 1.00 98.50 330 TYR A CA 1
ATOM 2511 C C . TYR A 1 330 ? 10.519 -16.386 -5.292 1.00 98.50 330 TYR A C 1
ATOM 2513 O O . TYR A 1 330 ? 9.461 -16.700 -4.738 1.00 98.50 330 TYR A O 1
ATOM 2521 N N . GLY A 1 331 ? 10.560 -15.916 -6.544 1.00 97.81 331 GLY A N 1
ATOM 2522 C CA . GLY A 1 331 ? 9.384 -15.748 -7.393 1.00 97.81 331 GLY A CA 1
ATOM 2523 C C . GLY A 1 331 ? 8.409 -14.704 -6.857 1.00 97.81 331 GLY A C 1
ATOM 2524 O O . GLY A 1 331 ? 7.219 -14.994 -6.731 1.00 97.81 331 GLY A O 1
ATOM 2525 N N . VAL A 1 332 ? 8.920 -13.521 -6.506 1.00 98.81 332 VAL A N 1
ATOM 2526 C CA . VAL A 1 332 ? 8.089 -12.336 -6.260 1.00 98.81 332 VAL A CA 1
ATOM 2527 C C . VAL A 1 332 ? 7.374 -11.966 -7.556 1.00 98.81 332 VAL A C 1
ATOM 2529 O O . VAL A 1 332 ? 8.003 -11.836 -8.602 1.00 98.81 332 VAL A O 1
ATOM 2532 N N . ASP A 1 333 ? 6.053 -11.815 -7.495 1.00 98.69 333 ASP A N 1
ATOM 2533 C CA . ASP A 1 333 ? 5.244 -11.544 -8.683 1.00 98.69 333 ASP A CA 1
ATOM 2534 C C . ASP A 1 333 ? 5.367 -10.086 -9.111 1.00 98.69 333 ASP A C 1
ATOM 2536 O O . ASP A 1 333 ? 5.650 -9.783 -10.276 1.00 98.69 333 ASP A O 1
ATOM 2540 N N . ILE A 1 334 ? 5.131 -9.189 -8.150 1.00 98.88 334 ILE A N 1
ATOM 2541 C CA . ILE A 1 334 ? 5.129 -7.749 -8.372 1.00 98.88 334 ILE A CA 1
ATOM 2542 C C . ILE A 1 334 ? 5.820 -7.037 -7.211 1.00 98.88 334 ILE A C 1
ATOM 2544 O O . ILE A 1 334 ? 5.520 -7.289 -6.043 1.00 98.88 334 ILE A O 1
ATOM 2548 N N . VAL A 1 335 ? 6.713 -6.116 -7.555 1.00 98.94 335 VAL A N 1
ATOM 2549 C CA . VAL A 1 335 ? 7.218 -5.072 -6.664 1.00 98.94 335 VAL A CA 1
ATOM 2550 C C . VAL A 1 335 ? 6.481 -3.779 -7.010 1.00 98.94 335 VAL A C 1
ATOM 2552 O O . VAL A 1 335 ? 6.483 -3.365 -8.168 1.00 98.94 335 VAL A O 1
ATOM 2555 N N . PHE A 1 336 ? 5.840 -3.161 -6.027 1.00 98.94 336 PHE A N 1
ATOM 2556 C CA . PHE A 1 336 ? 5.251 -1.833 -6.135 1.00 98.94 336 PHE A CA 1
ATOM 2557 C C . PHE A 1 336 ? 6.191 -0.806 -5.503 1.00 98.94 336 PHE A C 1
ATOM 2559 O O . PHE A 1 336 ? 6.684 -1.027 -4.393 1.00 98.94 336 PHE A O 1
ATOM 2566 N N . ASP A 1 337 ? 6.418 0.303 -6.203 1.00 98.69 337 ASP A N 1
ATOM 2567 C CA . ASP A 1 337 ? 7.271 1.401 -5.751 1.00 98.69 337 ASP A CA 1
ATOM 2568 C C . ASP A 1 337 ? 6.672 2.796 -6.001 1.00 98.69 337 ASP A C 1
ATOM 2570 O O . ASP A 1 337 ? 5.638 2.921 -6.664 1.00 98.69 337 ASP A O 1
ATOM 2574 N N . GLY A 1 338 ? 7.249 3.821 -5.367 1.00 97.56 338 GLY A N 1
ATOM 2575 C CA . GLY A 1 338 ? 6.792 5.220 -5.388 1.00 97.56 338 GLY A CA 1
ATOM 2576 C C . GLY A 1 338 ? 7.926 6.167 -5.779 1.00 97.56 338 GLY A C 1
ATOM 2577 O O . GLY A 1 338 ? 8.674 5.863 -6.690 1.00 97.56 338 GLY A O 1
ATOM 2578 N N . HIS A 1 339 ? 8.120 7.277 -5.075 1.00 97.31 339 HIS A N 1
ATOM 2579 C CA . HIS A 1 339 ? 9.246 8.214 -5.199 1.00 97.31 339 HIS A CA 1
ATOM 2580 C C . HIS A 1 339 ? 9.263 9.100 -6.451 1.00 97.31 339 HIS A C 1
ATOM 2582 O O . HIS A 1 339 ? 9.352 10.320 -6.333 1.00 97.31 339 HIS A O 1
ATOM 2588 N N . ASP A 1 340 ? 9.229 8.530 -7.659 1.00 96.69 340 ASP A N 1
ATOM 2589 C CA . ASP A 1 340 ? 9.017 9.347 -8.857 1.00 96.69 340 ASP A CA 1
ATOM 2590 C C . ASP A 1 340 ? 7.507 9.544 -9.036 1.00 96.69 340 ASP A C 1
ATOM 2592 O O . ASP A 1 340 ? 6.742 8.576 -9.082 1.00 96.69 340 ASP A O 1
ATOM 2596 N N . HIS A 1 341 ? 7.060 10.797 -9.150 1.00 96.88 341 HIS A N 1
ATOM 2597 C CA . HIS A 1 341 ? 5.643 11.130 -9.003 1.00 96.88 341 HIS A CA 1
ATOM 2598 C C . HIS A 1 341 ? 4.837 10.854 -10.283 1.00 96.88 341 HIS A C 1
ATOM 2600 O O . HIS A 1 341 ? 4.385 11.770 -10.979 1.00 96.88 341 HIS A O 1
ATOM 2606 N N . MET A 1 342 ? 4.734 9.586 -10.676 1.00 95.69 342 MET A N 1
ATOM 2607 C CA . MET A 1 342 ? 4.140 9.142 -11.934 1.00 95.69 342 MET A CA 1
ATOM 2608 C C . MET A 1 342 ? 3.851 7.625 -11.927 1.00 95.69 342 MET A C 1
ATOM 2610 O O . MET A 1 342 ? 4.100 6.939 -10.939 1.00 95.69 342 MET A O 1
ATOM 2614 N N . TYR A 1 343 ? 3.315 7.087 -13.031 1.00 97.81 343 TYR A N 1
ATOM 2615 C CA . TYR A 1 343 ? 3.064 5.651 -13.202 1.00 97.81 343 TYR A CA 1
ATOM 2616 C C . TYR A 1 343 ? 3.995 4.996 -14.224 1.00 97.81 343 TYR A C 1
ATOM 2618 O O . TYR A 1 343 ? 4.017 5.401 -15.390 1.00 97.81 343 TYR A O 1
ATOM 2626 N N . GLU A 1 344 ? 4.675 3.919 -13.842 1.00 97.25 344 GLU A N 1
ATOM 2627 C CA . GLU A 1 344 ? 5.541 3.136 -14.727 1.00 97.25 344 GLU A CA 1
ATOM 2628 C C . GLU A 1 344 ? 5.356 1.633 -14.521 1.00 97.25 344 GLU A C 1
ATOM 2630 O O . GLU A 1 344 ? 5.246 1.171 -13.391 1.00 97.25 344 GLU A O 1
ATOM 2635 N N . ARG A 1 345 ? 5.366 0.851 -15.606 1.00 97.88 345 ARG A N 1
ATOM 2636 C CA . ARG A 1 345 ? 5.355 -0.617 -15.527 1.00 97.88 345 ARG A CA 1
ATOM 2637 C C . ARG A 1 345 ? 6.459 -1.228 -16.368 1.00 97.88 345 ARG A C 1
ATOM 2639 O O . ARG A 1 345 ? 6.624 -0.920 -17.555 1.00 97.88 345 ARG A O 1
ATOM 2646 N N . THR A 1 346 ? 7.199 -2.147 -15.761 1.00 98.25 346 THR A N 1
ATOM 2647 C CA . THR A 1 346 ? 8.207 -2.926 -16.474 1.00 98.25 346 THR A CA 1
ATOM 2648 C C . THR A 1 346 ? 7.571 -4.086 -17.238 1.00 98.25 346 THR A C 1
ATOM 2650 O O . THR A 1 346 ? 6.498 -4.587 -16.904 1.00 98.25 346 THR A O 1
ATOM 2653 N N . ARG A 1 347 ? 8.280 -4.588 -18.249 1.00 96.44 347 ARG A N 1
ATOM 2654 C CA . ARG A 1 347 ? 8.142 -5.984 -18.677 1.00 96.44 347 ARG A CA 1
ATOM 2655 C C . ARG A 1 347 ? 8.555 -6.914 -17.527 1.00 96.44 347 ARG A C 1
ATOM 2657 O O . ARG A 1 347 ? 9.133 -6.462 -16.539 1.00 96.44 347 ARG A O 1
ATOM 2664 N N . LEU A 1 348 ? 8.322 -8.214 -17.672 1.00 97.44 348 LEU A N 1
ATOM 2665 C CA . LEU A 1 348 ? 8.865 -9.190 -16.727 1.00 97.44 348 LEU A CA 1
ATOM 2666 C C . LEU A 1 348 ? 10.402 -9.112 -16.733 1.00 97.44 348 LEU A C 1
ATOM 2668 O O . LEU A 1 348 ? 11.028 -9.332 -17.774 1.00 97.44 348 LEU A O 1
ATOM 2672 N N . MET A 1 349 ? 10.996 -8.764 -15.593 1.00 97.94 349 MET A N 1
ATOM 2673 C CA . MET A 1 349 ? 12.439 -8.577 -15.458 1.00 97.94 349 MET A CA 1
ATOM 2674 C C . MET A 1 349 ? 13.101 -9.869 -14.998 1.00 97.94 349 MET A C 1
ATOM 2676 O O . MET A 1 349 ? 12.642 -10.501 -14.051 1.00 97.94 349 MET A O 1
ATOM 2680 N N . THR A 1 350 ? 14.179 -10.246 -15.680 1.00 97.38 350 THR A N 1
ATOM 2681 C CA . THR A 1 350 ? 14.992 -11.441 -15.405 1.00 97.38 350 THR A CA 1
ATOM 2682 C C . THR A 1 350 ? 16.478 -11.074 -15.461 1.00 97.38 350 THR A C 1
ATOM 2684 O O . THR A 1 350 ? 17.280 -11.777 -16.081 1.00 97.38 350 THR A O 1
ATOM 2687 N N . ASP A 1 351 ? 16.827 -9.900 -14.937 1.00 95.94 351 ASP A N 1
ATOM 2688 C CA . ASP A 1 351 ? 18.165 -9.315 -15.061 1.00 95.94 351 ASP A CA 1
ATOM 2689 C C . ASP A 1 351 ? 19.218 -10.143 -14.308 1.00 95.94 351 ASP A C 1
ATOM 2691 O O . ASP A 1 351 ? 20.400 -10.095 -14.657 1.00 95.94 351 ASP A O 1
ATOM 2695 N N . TYR A 1 352 ? 18.799 -10.919 -13.301 1.00 96.75 352 TYR A N 1
ATOM 2696 C CA . TYR A 1 352 ? 19.690 -11.735 -12.475 1.00 96.75 352 TYR A CA 1
ATOM 2697 C C . TYR A 1 352 ? 19.690 -13.218 -12.858 1.00 96.75 352 TYR A C 1
ATOM 2699 O O . TYR A 1 352 ? 20.659 -13.923 -12.565 1.00 96.75 352 TYR A O 1
ATOM 2707 N N . GLY A 1 353 ? 18.640 -13.699 -13.528 1.00 95.06 353 GLY A N 1
ATOM 2708 C CA . GLY A 1 353 ? 18.527 -15.087 -13.979 1.00 95.06 353 GLY A CA 1
ATOM 2709 C C . GLY A 1 353 ? 18.442 -16.087 -12.824 1.00 95.06 353 GLY A C 1
ATOM 2710 O O . GLY A 1 353 ? 18.831 -17.245 -12.987 1.00 95.06 353 GLY A O 1
ATOM 2711 N N . THR A 1 354 ? 17.976 -15.646 -11.650 1.00 93.62 354 THR A N 1
ATOM 2712 C CA . THR A 1 354 ? 17.896 -16.475 -10.436 1.00 93.62 354 THR A CA 1
ATOM 2713 C C . THR A 1 354 ? 16.533 -17.142 -10.247 1.00 93.62 354 THR A C 1
ATOM 2715 O O . THR A 1 354 ? 16.418 -18.029 -9.402 1.00 93.62 354 THR A O 1
ATOM 2718 N N . GLY A 1 355 ? 15.522 -16.790 -11.050 1.00 94.44 355 GLY A N 1
ATOM 2719 C CA . GLY A 1 355 ? 14.201 -17.420 -11.010 1.00 94.44 355 GLY A CA 1
ATOM 2720 C C . GLY A 1 355 ? 13.251 -16.946 -12.122 1.00 94.44 355 GLY A C 1
ATOM 2721 O O . GLY A 1 355 ? 13.726 -16.558 -13.190 1.00 94.44 355 GLY A O 1
ATOM 2722 N N . PRO A 1 356 ? 11.916 -17.024 -11.929 1.00 93.00 356 PRO A N 1
ATOM 2723 C CA . PRO A 1 356 ? 10.927 -16.803 -12.994 1.00 93.00 356 PRO A CA 1
ATOM 2724 C C . PRO A 1 356 ? 10.820 -15.350 -13.483 1.00 93.00 356 PRO A C 1
ATOM 2726 O O . PRO A 1 356 ? 10.203 -15.115 -14.519 1.00 93.00 356 PRO A O 1
ATOM 2729 N N . GLY A 1 357 ? 11.424 -14.403 -12.766 1.00 96.94 357 GLY A N 1
ATOM 2730 C CA . GLY A 1 357 ? 11.355 -12.973 -13.046 1.00 96.94 357 GLY A CA 1
ATOM 2731 C C . GLY A 1 357 ? 10.347 -12.235 -12.166 1.00 96.94 357 GLY A C 1
ATOM 2732 O O . GLY A 1 357 ? 9.481 -12.857 -11.560 1.00 96.94 357 GLY A O 1
ATOM 2733 N N . THR A 1 358 ? 10.480 -10.909 -12.106 1.00 98.56 358 THR A N 1
ATOM 2734 C CA . THR A 1 358 ? 9.645 -10.012 -11.284 1.00 98.56 358 THR A CA 1
ATOM 2735 C C . THR A 1 358 ? 9.127 -8.852 -12.135 1.00 98.56 358 THR A C 1
ATOM 2737 O O . THR A 1 358 ? 9.871 -8.306 -12.953 1.00 98.56 358 THR A O 1
ATOM 2740 N N . THR A 1 359 ? 7.860 -8.467 -11.972 1.00 98.50 359 THR A N 1
ATOM 2741 C CA . THR A 1 359 ? 7.322 -7.228 -12.567 1.00 98.50 359 THR A CA 1
ATOM 2742 C C . THR A 1 359 ? 7.448 -6.083 -11.566 1.00 98.50 359 THR A C 1
ATOM 2744 O O . THR A 1 359 ? 7.224 -6.289 -10.379 1.00 98.50 359 THR A O 1
ATOM 2747 N N . TYR A 1 360 ? 7.780 -4.878 -12.023 1.00 98.81 360 TYR A N 1
ATOM 2748 C CA . TYR A 1 360 ? 7.856 -3.689 -11.175 1.00 98.81 360 TYR A CA 1
ATOM 2749 C C . TYR A 1 360 ? 6.825 -2.664 -11.637 1.00 98.81 360 TYR A C 1
ATOM 2751 O O . TYR A 1 360 ? 6.647 -2.461 -12.846 1.00 98.81 360 TYR A O 1
ATOM 2759 N N . ILE A 1 361 ? 6.137 -2.055 -10.674 1.00 98.75 361 ILE A N 1
ATOM 2760 C CA . ILE A 1 361 ? 5.117 -1.036 -10.905 1.00 98.75 361 ILE A CA 1
ATOM 2761 C C . ILE A 1 361 ? 5.381 0.158 -9.998 1.00 98.75 361 ILE A C 1
ATOM 2763 O O . ILE A 1 361 ? 5.123 0.112 -8.798 1.00 98.75 361 ILE A O 1
ATOM 2767 N N . MET A 1 362 ? 5.799 1.242 -10.626 1.00 98.44 362 MET A N 1
ATOM 2768 C CA . MET A 1 362 ? 5.835 2.572 -10.047 1.00 98.44 362 MET A CA 1
ATOM 2769 C C . MET A 1 362 ? 4.421 3.138 -9.999 1.00 98.44 362 MET A C 1
ATOM 2771 O O . MET A 1 362 ? 3.746 3.224 -11.028 1.00 98.44 362 MET A O 1
ATOM 2775 N N . THR A 1 363 ? 3.974 3.540 -8.815 1.00 98.06 363 THR A N 1
ATOM 2776 C CA . THR A 1 363 ? 2.638 4.086 -8.556 1.00 98.06 363 THR A CA 1
ATOM 2777 C C . THR A 1 363 ? 2.687 5.335 -7.664 1.00 98.06 363 THR A C 1
ATOM 2779 O O . THR A 1 363 ? 1.832 5.510 -6.793 1.00 98.06 363 THR A O 1
ATOM 2782 N N . GLY A 1 364 ? 3.644 6.233 -7.919 1.00 97.50 364 GLY A N 1
ATOM 2783 C CA . GLY A 1 364 ? 3.847 7.494 -7.186 1.00 97.50 364 GLY A CA 1
ATOM 2784 C C . GLY A 1 364 ? 2.945 8.659 -7.617 1.00 97.50 364 GLY A C 1
ATOM 2785 O O . GLY A 1 364 ? 3.242 9.826 -7.400 1.00 97.50 364 GLY A O 1
ATOM 2786 N N . GLY A 1 365 ? 1.828 8.387 -8.289 1.00 97.31 365 GLY A N 1
ATOM 2787 C CA . GLY A 1 365 ? 0.891 9.422 -8.740 1.00 97.31 365 GLY A CA 1
ATOM 2788 C C . GLY A 1 365 ? -0.128 9.869 -7.682 1.00 97.31 365 GLY A C 1
ATOM 2789 O O . GLY A 1 365 ? -1.168 10.403 -8.061 1.00 97.31 365 GLY A O 1
ATOM 2790 N N . GLY A 1 366 ? 0.071 9.604 -6.389 1.00 97.81 366 GLY A N 1
ATOM 2791 C CA . GLY A 1 366 ? -1.005 9.676 -5.392 1.00 97.81 366 GLY A CA 1
ATOM 2792 C C . GLY A 1 366 ? -1.507 11.080 -5.050 1.00 97.81 366 GLY A C 1
ATOM 2793 O O . GLY A 1 366 ? -2.643 11.236 -4.598 1.00 97.81 366 GLY A O 1
ATOM 2794 N N . GLY A 1 367 ? -0.703 12.115 -5.288 1.00 96.31 367 GLY A N 1
ATOM 2795 C CA . GLY A 1 367 ? -1.115 13.495 -5.026 1.00 96.31 367 GLY A CA 1
ATOM 2796 C C . GLY A 1 367 ? -0.001 14.530 -5.100 1.00 96.31 367 GLY A C 1
ATOM 2797 O O . GLY A 1 367 ? -0.307 15.718 -5.262 1.00 96.31 367 GLY A O 1
ATOM 2798 N N . ALA A 1 368 ? 1.256 14.090 -5.012 1.00 95.81 368 ALA A N 1
ATOM 2799 C CA . ALA A 1 368 ? 2.424 14.937 -5.159 1.00 95.81 368 ALA A CA 1
ATOM 2800 C C . ALA A 1 368 ? 2.604 15.444 -6.600 1.00 95.81 368 ALA A C 1
ATOM 2802 O O . ALA A 1 368 ? 2.157 14.835 -7.571 1.00 95.81 368 ALA A O 1
ATOM 2803 N N . THR A 1 369 ? 3.256 16.598 -6.751 1.00 95.19 369 THR A N 1
ATOM 2804 C CA . THR A 1 369 ? 3.454 17.250 -8.057 1.00 95.19 369 THR A CA 1
ATOM 2805 C C . THR A 1 369 ? 4.151 16.318 -9.049 1.00 95.19 369 THR A C 1
ATOM 2807 O O . THR A 1 369 ? 5.285 15.921 -8.804 1.00 95.19 369 THR A O 1
ATOM 2810 N N . LEU A 1 370 ? 3.491 16.029 -10.175 1.00 96.25 370 LEU A N 1
ATOM 2811 C CA . LEU A 1 370 ? 3.917 14.985 -11.107 1.00 96.25 370 LEU A CA 1
ATOM 2812 C C . LEU A 1 370 ? 5.293 15.226 -11.741 1.00 96.25 370 LEU A C 1
ATOM 2814 O O . LEU A 1 370 ? 5.604 16.332 -12.197 1.00 96.25 370 LEU A O 1
ATOM 2818 N N . ASP A 1 371 ? 6.046 14.138 -11.884 1.00 95.12 371 ASP A N 1
ATOM 2819 C CA . ASP A 1 371 ? 7.199 14.046 -12.776 1.00 95.12 371 ASP A CA 1
ATOM 2820 C C . ASP A 1 371 ? 6.753 13.762 -14.218 1.00 95.12 371 ASP A C 1
ATOM 2822 O O . ASP A 1 371 ? 5.613 13.380 -14.497 1.00 95.12 371 ASP A O 1
ATOM 2826 N N . GLY A 1 372 ? 7.652 13.972 -15.176 1.00 92.75 372 GLY A N 1
ATOM 2827 C CA . GLY A 1 372 ? 7.407 13.676 -16.582 1.00 92.75 372 GLY A CA 1
ATOM 2828 C C . GLY A 1 372 ? 7.534 12.184 -16.892 1.00 92.75 372 GLY A C 1
ATOM 2829 O O . GLY A 1 372 ? 8.348 11.479 -16.310 1.00 92.75 372 GLY A O 1
ATOM 2830 N N . ALA A 1 373 ? 6.785 11.709 -17.887 1.00 93.12 373 ALA A N 1
ATOM 2831 C CA . ALA A 1 373 ? 6.965 10.360 -18.424 1.00 93.12 373 ALA A CA 1
ATOM 2832 C C . ALA A 1 373 ? 8.308 10.204 -19.169 1.00 93.12 373 ALA A C 1
ATOM 2834 O O . ALA A 1 373 ? 8.994 11.189 -19.472 1.00 93.12 373 ALA A O 1
ATOM 2835 N N . ALA A 1 374 ? 8.652 8.965 -19.521 1.00 93.25 374 ALA A N 1
ATOM 2836 C CA . ALA A 1 374 ? 9.799 8.629 -20.355 1.00 93.25 374 ALA A CA 1
ATOM 2837 C C . ALA A 1 374 ? 9.794 9.399 -21.688 1.00 93.25 374 ALA A C 1
ATOM 2839 O O . ALA A 1 374 ? 8.762 9.561 -22.343 1.00 93.25 374 ALA A O 1
ATOM 2840 N N . GLN A 1 375 ? 10.973 9.837 -22.129 1.00 91.75 375 GLN A N 1
ATOM 2841 C CA . GLN A 1 375 ? 11.158 10.446 -23.447 1.00 91.75 375 GLN A CA 1
ATOM 2842 C C . GLN A 1 375 ? 11.427 9.366 -24.499 1.00 91.75 375 GLN A C 1
ATOM 2844 O O . GLN A 1 375 ? 11.982 8.319 -24.181 1.00 91.75 375 GLN A O 1
ATOM 2849 N N . ILE A 1 376 ? 11.086 9.623 -25.766 1.00 91.50 376 ILE A N 1
ATOM 2850 C CA . ILE A 1 376 ? 11.356 8.706 -26.885 1.00 91.50 376 ILE A CA 1
ATOM 2851 C C . ILE A 1 376 ? 12.402 9.326 -27.805 1.00 91.50 376 ILE A C 1
ATOM 2853 O O . ILE A 1 376 ? 12.264 10.474 -28.229 1.00 91.50 376 ILE A O 1
ATOM 2857 N N . ASP A 1 377 ? 13.476 8.591 -28.094 1.00 92.00 377 ASP A N 1
ATOM 2858 C CA . ASP A 1 377 ? 14.533 9.082 -28.975 1.00 92.00 377 ASP A CA 1
ATOM 2859 C C . ASP A 1 377 ? 14.208 8.903 -30.468 1.00 92.00 377 ASP A C 1
ATOM 2861 O O . ASP A 1 377 ? 13.202 8.308 -30.851 1.00 92.00 377 ASP A O 1
ATOM 2865 N N . GLY A 1 378 ? 15.098 9.393 -31.339 1.00 90.88 378 GLY A N 1
ATOM 2866 C CA . GLY A 1 378 ? 14.942 9.265 -32.794 1.00 90.88 378 GLY A CA 1
ATOM 2867 C C . GLY A 1 378 ? 14.933 7.823 -33.328 1.00 90.88 378 GLY A C 1
ATOM 2868 O O . GLY A 1 378 ? 14.588 7.626 -34.489 1.00 90.88 378 GLY A O 1
ATOM 2869 N N . ASN A 1 379 ? 15.283 6.829 -32.503 1.00 90.69 379 ASN A N 1
ATOM 2870 C CA . ASN A 1 379 ? 15.249 5.401 -32.823 1.00 90.69 379 ASN A CA 1
ATOM 2871 C C . ASN A 1 379 ? 14.051 4.680 -32.170 1.00 90.69 379 ASN A C 1
ATOM 2873 O O . ASN A 1 379 ? 13.988 3.450 -32.214 1.00 90.69 379 ASN A O 1
ATOM 2877 N N . GLY A 1 380 ? 13.123 5.406 -31.535 1.00 90.12 380 GLY A N 1
ATOM 2878 C CA . GLY A 1 380 ? 11.973 4.819 -30.842 1.00 90.12 380 GLY A CA 1
ATOM 2879 C C . GLY A 1 380 ? 12.309 4.157 -29.500 1.00 90.12 380 GLY A C 1
ATOM 2880 O O . GLY A 1 380 ? 11.492 3.401 -28.970 1.00 90.12 380 GLY A O 1
ATOM 2881 N N . GLN A 1 381 ? 13.503 4.394 -28.948 1.00 92.62 381 GLN A N 1
ATOM 2882 C CA . GLN A 1 381 ? 13.898 3.860 -27.646 1.00 92.62 381 GLN A CA 1
ATOM 2883 C C . GLN A 1 381 ? 13.463 4.808 -26.526 1.00 92.62 381 GLN A C 1
ATOM 2885 O O . GLN A 1 381 ? 13.677 6.022 -26.641 1.00 92.62 381 GLN A O 1
ATOM 2890 N N . PRO A 1 382 ? 12.901 4.276 -25.429 1.00 94.12 382 PRO A N 1
ATOM 2891 C CA . PRO A 1 382 ? 12.542 5.084 -24.293 1.00 94.12 382 PRO A CA 1
ATOM 2892 C C . PRO A 1 382 ? 13.814 5.432 -23.539 1.00 94.12 382 PRO A C 1
ATOM 2894 O O . PRO A 1 382 ? 14.733 4.615 -23.398 1.00 94.12 382 PRO A O 1
ATOM 2897 N N . TYR A 1 383 ? 13.886 6.652 -23.051 1.00 94.19 383 TYR A N 1
ATOM 2898 C CA . TYR A 1 383 ? 15.032 7.103 -22.306 1.00 94.19 383 TYR A CA 1
ATOM 2899 C C . TYR A 1 383 ? 14.653 8.147 -21.273 1.00 94.19 383 TYR A C 1
ATOM 2901 O O . TYR A 1 383 ? 13.684 8.895 -21.408 1.00 94.19 383 TYR A O 1
ATOM 2909 N N . ARG A 1 384 ? 15.519 8.228 -20.274 1.00 92.50 384 ARG A N 1
ATOM 2910 C CA . ARG A 1 384 ? 15.575 9.318 -19.319 1.00 92.50 384 ARG A CA 1
ATOM 2911 C C . ARG A 1 384 ? 16.859 10.096 -19.543 1.00 92.50 384 ARG A C 1
ATOM 2913 O O . ARG A 1 384 ? 17.922 9.507 -19.756 1.00 92.50 384 ARG A O 1
ATOM 2920 N N . GLN A 1 385 ? 16.775 11.418 -19.467 1.00 89.38 385 GLN A N 1
ATOM 2921 C CA . GLN A 1 385 ? 17.949 12.278 -19.442 1.00 89.38 385 GLN A CA 1
ATOM 2922 C C . GLN A 1 385 ? 17.742 13.406 -18.422 1.00 89.38 385 GLN A C 1
ATOM 2924 O O . GLN A 1 385 ? 16.905 14.278 -18.657 1.00 89.38 385 GLN A O 1
ATOM 2929 N N . PRO A 1 386 ? 18.477 13.409 -17.294 1.00 84.06 386 PRO A N 1
ATOM 2930 C CA . PRO A 1 386 ? 18.439 14.533 -16.366 1.00 84.06 386 PRO A CA 1
ATOM 2931 C C . PRO A 1 386 ? 19.088 15.773 -17.000 1.00 84.06 386 PRO A C 1
ATOM 2933 O O . PRO A 1 386 ? 19.912 15.652 -17.910 1.00 84.06 386 PRO A O 1
ATOM 2936 N N . LEU A 1 387 ? 18.765 16.967 -16.483 1.00 81.44 387 LEU A N 1
ATOM 2937 C CA . LEU A 1 387 ? 19.341 18.238 -16.964 1.00 81.44 387 LEU A CA 1
ATOM 2938 C C . LEU A 1 387 ? 20.875 18.209 -17.013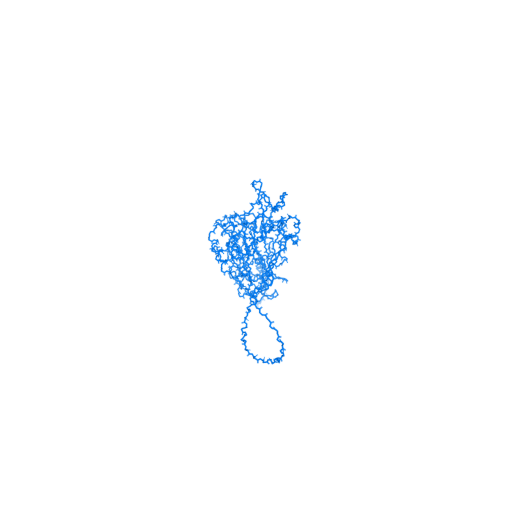 1.00 81.44 387 LEU A C 1
ATOM 2940 O O . LEU A 1 387 ? 21.485 18.723 -17.949 1.00 81.44 387 LEU A O 1
ATOM 2944 N N . PHE A 1 388 ? 21.482 17.583 -16.004 1.00 80.25 388 PHE A N 1
ATOM 2945 C CA . PHE A 1 388 ? 22.917 17.364 -15.903 1.00 80.25 388 PHE A CA 1
ATOM 2946 C C . PHE A 1 388 ? 23.187 15.861 -15.827 1.00 80.25 388 PHE A C 1
ATOM 2948 O O . PHE A 1 388 ? 23.298 15.289 -14.746 1.00 80.25 388 PHE A O 1
ATOM 2955 N N . GLY A 1 389 ? 23.267 15.197 -16.979 1.00 81.44 389 GLY A N 1
ATOM 2956 C CA . GLY A 1 389 ? 23.692 13.804 -17.037 1.00 81.44 389 GLY A CA 1
ATOM 2957 C C . GLY A 1 389 ? 23.542 13.158 -18.405 1.00 81.44 389 GLY A C 1
ATOM 2958 O O . GLY A 1 389 ? 23.048 13.748 -19.371 1.00 81.44 389 GLY A O 1
ATOM 2959 N N . SER A 1 390 ? 24.023 11.922 -18.476 1.00 87.75 390 SER A N 1
ATOM 2960 C CA . SER A 1 390 ? 23.947 11.108 -19.681 1.00 87.75 390 SER A CA 1
ATOM 2961 C C . SER A 1 390 ? 22.540 10.562 -19.879 1.00 87.75 390 SER A C 1
ATOM 2963 O O . SER A 1 390 ? 21.833 10.236 -18.928 1.00 87.75 390 SER A O 1
ATOM 2965 N N . LYS A 1 391 ? 22.161 10.428 -21.147 1.00 91.88 391 LYS A N 1
ATOM 2966 C CA . LYS A 1 391 ? 20.970 9.697 -21.562 1.00 91.88 391 LYS A CA 1
ATOM 2967 C C . LYS A 1 391 ? 21.083 8.221 -21.159 1.00 91.88 391 LYS A C 1
ATOM 2969 O O . LYS A 1 391 ? 22.071 7.572 -21.500 1.00 91.88 391 LYS A O 1
ATOM 2974 N N . THR A 1 392 ? 20.037 7.693 -20.532 1.00 92.94 392 THR A N 1
ATOM 2975 C CA . THR A 1 392 ? 19.911 6.280 -20.147 1.00 92.94 392 THR A CA 1
ATOM 2976 C C . THR A 1 392 ? 18.733 5.655 -20.878 1.00 92.94 392 THR A C 1
ATOM 2978 O O . THR A 1 392 ? 17.619 6.159 -20.776 1.00 92.94 392 THR A O 1
ATOM 2981 N N . ILE A 1 393 ? 18.973 4.563 -21.611 1.00 95.62 393 ILE A N 1
ATOM 2982 C CA . ILE A 1 393 ? 17.911 3.804 -22.287 1.00 95.62 393 ILE A CA 1
ATOM 2983 C C . ILE A 1 393 ? 17.159 2.942 -21.272 1.00 95.62 393 ILE A C 1
ATOM 2985 O O . ILE A 1 393 ? 17.769 2.183 -20.517 1.00 95.62 393 ILE A O 1
ATOM 2989 N N . CYS A 1 394 ? 15.834 3.022 -21.305 1.00 96.00 394 CYS A N 1
ATOM 2990 C CA . CYS A 1 394 ? 14.934 2.376 -20.359 1.00 96.00 394 CYS A CA 1
ATOM 2991 C C . CYS A 1 394 ? 14.356 1.078 -20.924 1.00 96.00 394 CYS A C 1
ATOM 2993 O O . CYS A 1 394 ? 13.154 0.939 -21.137 1.00 96.00 394 CYS A O 1
ATOM 2995 N N . TYR A 1 395 ? 15.233 0.112 -21.189 1.00 95.50 395 TYR A N 1
ATOM 2996 C CA . TYR A 1 395 ? 14.886 -1.162 -21.833 1.00 95.50 395 TYR A CA 1
ATOM 2997 C C . TYR A 1 395 ? 13.857 -2.016 -21.064 1.00 95.50 395 TYR A C 1
ATOM 2999 O O . TYR A 1 395 ? 13.355 -3.004 -21.599 1.00 95.50 395 TYR A O 1
ATOM 3007 N N . TRP A 1 396 ? 13.598 -1.685 -19.798 1.00 97.38 396 TRP A N 1
ATOM 3008 C CA . TRP A 1 396 ? 12.672 -2.397 -18.922 1.00 97.38 396 TRP A CA 1
ATOM 3009 C C . TRP A 1 396 ? 11.211 -2.050 -19.180 1.00 97.38 396 TRP A C 1
ATOM 3011 O O . TRP A 1 396 ? 10.357 -2.839 -18.798 1.00 97.38 396 TRP A O 1
ATOM 3021 N N . LEU A 1 397 ? 10.895 -0.904 -19.787 1.00 96.69 397 LEU A N 1
ATOM 3022 C CA . LEU A 1 397 ? 9.505 -0.472 -19.902 1.00 96.69 397 LEU A CA 1
ATOM 3023 C C . LEU A 1 397 ? 8.684 -1.432 -20.769 1.00 96.69 397 LEU A C 1
ATOM 3025 O O . LEU A 1 397 ? 9.090 -1.797 -21.877 1.00 96.69 397 LEU A O 1
ATOM 3029 N N . ALA A 1 398 ? 7.508 -1.814 -20.274 1.00 95.56 398 ALA A N 1
ATOM 3030 C CA . ALA A 1 398 ? 6.538 -2.559 -21.064 1.00 95.56 398 ALA A CA 1
ATOM 3031 C C . ALA A 1 398 ? 5.960 -1.683 -22.191 1.00 95.56 398 ALA A C 1
ATOM 3033 O O . ALA A 1 398 ? 6.016 -0.455 -22.133 1.00 95.56 398 ALA A O 1
ATOM 3034 N N . GLN A 1 399 ? 5.420 -2.313 -23.235 1.00 92.50 399 GLN A N 1
ATOM 3035 C CA . GLN A 1 399 ? 4.844 -1.633 -24.411 1.00 92.50 399 GLN A CA 1
ATOM 3036 C C . GLN A 1 399 ? 3.356 -1.955 -24.615 1.00 92.50 399 GLN A C 1
ATOM 3038 O O . GLN A 1 399 ? 2.719 -1.411 -25.514 1.00 92.50 399 GLN A O 1
ATOM 3043 N N . ASP A 1 400 ? 2.790 -2.832 -23.789 1.00 90.25 400 ASP A N 1
ATOM 3044 C CA . ASP A 1 400 ? 1.437 -3.375 -23.927 1.00 90.25 400 ASP A CA 1
ATOM 3045 C C . ASP A 1 400 ? 0.355 -2.556 -23.199 1.00 90.25 400 ASP A C 1
ATOM 3047 O O . ASP A 1 400 ? -0.791 -2.991 -23.121 1.00 90.25 400 ASP A O 1
ATOM 3051 N N . CYS A 1 401 ? 0.686 -1.357 -22.711 1.00 86.56 401 CYS A N 1
ATOM 3052 C CA . CYS A 1 401 ? -0.286 -0.449 -22.105 1.00 86.56 401 CYS A CA 1
ATOM 3053 C C . CYS A 1 401 ? -1.293 0.112 -23.131 1.00 86.56 401 CYS A C 1
ATOM 3055 O O . CYS A 1 401 ? -0.903 0.543 -24.218 1.00 86.56 401 CYS A O 1
ATOM 3057 N N . PRO A 1 402 ? -2.592 0.206 -22.802 1.00 76.62 402 PRO A N 1
ATOM 3058 C CA . PRO A 1 402 ? -3.586 0.884 -23.628 1.00 76.62 402 PRO A CA 1
ATOM 3059 C C . PRO A 1 402 ? -3.186 2.321 -23.998 1.00 76.62 402 PRO A C 1
ATOM 3061 O O . PRO A 1 402 ? -2.698 3.095 -23.179 1.00 76.62 402 PRO A O 1
ATOM 3064 N N . GLY A 1 403 ? -3.414 2.702 -25.257 1.00 65.06 403 GLY A N 1
ATOM 3065 C CA . GLY A 1 403 ? -3.085 4.046 -25.749 1.00 65.06 403 GLY A CA 1
ATOM 3066 C C . GLY A 1 403 ? -1.600 4.272 -26.051 1.00 65.06 403 GLY A C 1
ATOM 3067 O O . GLY A 1 403 ? -1.244 5.367 -26.483 1.00 65.06 403 GLY A O 1
ATOM 3068 N N . SER A 1 404 ? -0.750 3.248 -25.913 1.00 61.53 404 SER A N 1
ATOM 3069 C CA . SER A 1 404 ? 0.692 3.342 -26.151 1.00 61.53 404 SER A CA 1
ATOM 3070 C C . SER A 1 404 ? 1.118 3.374 -27.635 1.00 61.53 404 SER A C 1
ATOM 3072 O O . SER A 1 404 ? 2.306 3.381 -27.931 1.00 61.53 404 SER A O 1
ATOM 3074 N N . GLY A 1 405 ? 0.213 3.449 -28.615 1.00 57.31 405 GLY A N 1
ATOM 3075 C CA . GLY A 1 405 ? 0.580 3.559 -30.041 1.00 57.31 405 GLY A CA 1
AT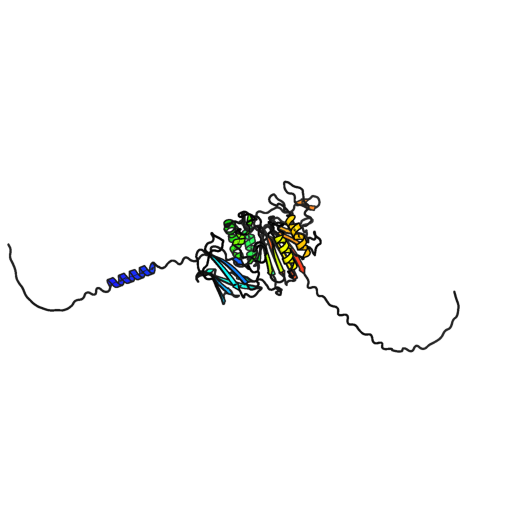OM 3076 C C . GLY A 1 405 ? 1.668 2.567 -30.517 1.00 57.31 405 GLY A C 1
ATOM 3077 O O . GLY A 1 405 ? 1.923 1.538 -29.903 1.00 57.31 405 GLY A O 1
ATOM 3078 N N . LEU A 1 406 ? 2.334 2.862 -31.636 1.00 51.69 406 LEU A N 1
ATOM 3079 C CA . LEU A 1 406 ? 3.583 2.181 -32.003 1.00 51.69 406 LEU A CA 1
ATOM 3080 C C . LEU A 1 406 ? 4.741 2.983 -31.384 1.00 51.69 406 LEU A C 1
ATOM 3082 O O . LEU A 1 406 ? 4.874 4.167 -31.689 1.00 51.69 406 LEU A O 1
ATOM 3086 N N . ASN A 1 407 ? 5.573 2.344 -30.554 1.00 61.88 407 ASN A N 1
ATOM 3087 C CA . ASN A 1 407 ? 6.693 2.927 -29.785 1.00 61.88 407 ASN A CA 1
ATOM 3088 C C . ASN A 1 407 ? 6.355 3.703 -28.499 1.00 61.88 407 ASN A C 1
ATOM 3090 O O . ASN A 1 407 ? 7.254 4.378 -27.994 1.00 61.88 407 ASN A O 1
ATOM 3094 N N . SER A 1 408 ? 5.140 3.641 -27.942 1.00 80.38 408 SER A N 1
ATOM 3095 C CA . SER A 1 408 ? 4.951 4.150 -26.573 1.00 80.38 408 SER A CA 1
ATOM 3096 C C . SER A 1 408 ? 5.041 3.026 -25.559 1.00 80.38 408 SER A C 1
ATOM 3098 O O . SER A 1 408 ? 4.821 1.845 -25.830 1.00 80.38 408 SER A O 1
ATOM 3100 N N . TYR A 1 409 ? 5.448 3.441 -24.377 1.00 93.38 409 TYR A N 1
ATOM 3101 C CA . TYR A 1 409 ? 5.832 2.584 -23.285 1.00 93.38 409 TYR A CA 1
ATOM 3102 C C . TYR A 1 409 ? 4.899 2.849 -22.112 1.00 93.38 409 TYR A C 1
ATOM 3104 O O . TYR A 1 409 ? 4.257 3.897 -22.042 1.00 93.38 409 TYR A O 1
ATOM 3112 N N . CYS A 1 410 ? 4.838 1.900 -21.192 1.00 95.88 410 CYS A N 1
ATOM 3113 C CA . CYS A 1 410 ? 4.107 1.997 -19.942 1.00 95.88 410 CYS A CA 1
ATOM 3114 C C . CYS A 1 410 ? 4.781 2.990 -18.989 1.00 95.88 410 CYS A C 1
ATOM 3116 O O . CYS A 1 410 ? 5.430 2.590 -18.028 1.00 95.88 410 CYS A O 1
ATOM 3118 N N . SER A 1 411 ? 4.672 4.279 -19.309 1.00 95.31 411 SER A N 1
ATOM 3119 C CA . SER A 1 411 ? 5.212 5.407 -18.552 1.00 95.31 411 SER A CA 1
ATOM 3120 C C . SER A 1 411 ? 4.287 6.607 -18.749 1.00 95.31 411 SER A C 1
ATOM 3122 O O . SER A 1 411 ? 4.153 7.130 -19.858 1.00 95.31 411 SER A O 1
ATOM 3124 N N . PHE A 1 412 ? 3.584 7.003 -17.688 1.00 95.25 412 PHE A N 1
ATOM 3125 C CA . PHE A 1 412 ? 2.526 8.008 -17.733 1.00 95.25 412 PHE A CA 1
ATOM 3126 C C . PHE A 1 412 ? 2.648 8.986 -16.564 1.00 95.25 412 PHE A C 1
ATOM 3128 O O . PHE A 1 412 ? 2.601 8.599 -15.401 1.00 95.25 412 PHE A O 1
ATOM 3135 N N . SER A 1 413 ? 2.719 10.278 -16.880 1.00 95.56 413 SER A N 1
ATOM 3136 C CA . SER A 1 413 ? 2.607 11.362 -15.899 1.00 95.56 413 SER A CA 1
ATOM 3137 C C . SER A 1 413 ? 1.127 11.608 -15.600 1.00 95.56 413 SER A C 1
ATOM 3139 O O . SER A 1 413 ? 0.439 12.288 -16.368 1.00 95.56 413 SER A O 1
ATOM 3141 N N . ARG A 1 414 ? 0.600 10.963 -14.553 1.00 96.38 414 ARG A N 1
ATOM 3142 C CA . ARG A 1 414 ? -0.810 11.062 -14.144 1.00 96.38 414 ARG A CA 1
ATOM 3143 C C . ARG A 1 414 ? -0.961 10.927 -12.639 1.00 96.38 414 ARG A C 1
ATOM 3145 O O . ARG A 1 414 ? -0.369 10.029 -12.042 1.00 96.38 414 ARG A O 1
ATOM 3152 N N . PHE A 1 415 ? -1.862 11.726 -12.074 1.00 98.50 415 PHE A N 1
ATOM 3153 C CA . PHE A 1 415 ? -2.390 11.444 -10.748 1.00 98.50 415 PHE A CA 1
ATOM 3154 C C . PHE A 1 415 ? -3.217 10.164 -10.804 1.00 98.50 415 PHE A C 1
ATOM 3156 O O . PHE A 1 415 ? -4.110 10.037 -11.650 1.00 98.50 415 PHE A O 1
ATOM 3163 N N . SER A 1 416 ? -2.872 9.189 -9.974 1.00 98.44 416 SER A N 1
ATOM 3164 C CA . SER A 1 416 ? -3.402 7.837 -10.076 1.00 98.44 416 SER A CA 1
ATOM 3165 C C . SER A 1 416 ? -3.196 7.022 -8.804 1.00 98.44 416 SER A C 1
ATOM 3167 O O . SER A 1 416 ? -2.391 7.360 -7.940 1.00 98.44 416 SER A O 1
ATOM 3169 N N . TYR A 1 417 ? -3.927 5.916 -8.728 1.00 98.75 417 TYR A N 1
ATOM 3170 C CA . TYR A 1 417 ? -3.663 4.820 -7.805 1.00 98.75 417 TYR A CA 1
ATOM 3171 C C . TYR A 1 417 ? -3.688 3.495 -8.567 1.00 98.75 417 TYR A C 1
ATOM 3173 O O . TYR A 1 417 ? -4.254 3.394 -9.662 1.00 98.75 417 TYR A O 1
ATOM 3181 N N . THR A 1 418 ? -3.104 2.460 -7.971 1.00 98.88 418 THR A N 1
ATOM 3182 C CA . THR A 1 418 ? -3.148 1.107 -8.529 1.00 98.88 418 THR A CA 1
ATOM 3183 C C . THR A 1 418 ? -4.155 0.265 -7.757 1.00 98.88 418 THR A C 1
ATOM 3185 O O . THR A 1 418 ? -4.252 0.348 -6.536 1.00 98.88 418 THR A O 1
ATOM 3188 N N . SER A 1 419 ? -4.931 -0.556 -8.454 1.00 98.75 419 SER A N 1
ATOM 3189 C CA . SER A 1 419 ? -5.823 -1.539 -7.839 1.00 98.75 419 SER A CA 1
ATOM 3190 C C . SER A 1 419 ? -5.414 -2.943 -8.247 1.00 98.75 419 SER A C 1
ATOM 3192 O O . SER A 1 419 ? -5.006 -3.170 -9.387 1.00 98.75 419 SER A O 1
ATOM 3194 N N . VAL A 1 420 ? -5.536 -3.881 -7.316 1.00 98.81 420 VAL A N 1
ATOM 3195 C CA . VAL A 1 420 ? -5.186 -5.279 -7.524 1.00 98.81 420 VAL A CA 1
ATOM 3196 C C . VAL A 1 420 ? -6.334 -6.149 -7.047 1.00 98.81 420 VAL A C 1
ATOM 3198 O O . VAL A 1 420 ? -6.778 -6.059 -5.902 1.00 98.81 420 VAL A O 1
ATOM 3201 N N . ARG A 1 421 ? -6.819 -7.010 -7.941 1.00 98.56 421 ARG A N 1
ATOM 3202 C CA . ARG A 1 421 ? -7.830 -8.021 -7.640 1.00 98.56 421 ARG A CA 1
ATOM 3203 C C . ARG A 1 421 ? -7.275 -9.400 -7.939 1.00 98.56 421 ARG A C 1
ATOM 3205 O O . ARG A 1 421 ? -7.019 -9.725 -9.096 1.00 98.56 421 ARG A O 1
ATOM 3212 N N . LEU A 1 422 ? -7.153 -10.225 -6.911 1.00 97.19 422 LEU A N 1
ATOM 3213 C CA . LEU A 1 422 ? -6.867 -11.642 -7.051 1.00 97.19 422 LEU A CA 1
ATOM 3214 C C . LEU A 1 422 ? -8.189 -12.413 -7.019 1.00 97.19 422 LEU A C 1
ATOM 3216 O O . LEU A 1 422 ? -8.789 -12.590 -5.963 1.00 97.19 422 LEU A O 1
ATOM 3220 N N . SER A 1 423 ? -8.648 -12.842 -8.193 1.00 95.88 423 SER A N 1
ATOM 3221 C CA . SER A 1 423 ? -9.916 -13.555 -8.362 1.00 95.88 423 SER A CA 1
ATOM 3222 C C . SER A 1 423 ? -9.710 -15.056 -8.231 1.00 95.88 423 SER A C 1
ATOM 3224 O O . SER A 1 423 ? -8.851 -15.632 -8.915 1.00 95.88 423 SER A O 1
ATOM 3226 N N . LEU A 1 424 ? -10.513 -15.684 -7.371 1.00 90.69 424 LEU A N 1
ATOM 3227 C CA . LEU A 1 424 ? -10.498 -17.131 -7.125 1.00 90.69 424 LEU A CA 1
ATOM 3228 C C . LEU A 1 424 ? -9.098 -17.711 -6.846 1.00 90.69 424 LEU A C 1
ATOM 3230 O O . LEU A 1 424 ? -8.822 -18.848 -7.225 1.00 90.69 424 LEU A O 1
ATOM 3234 N N . ASP A 1 425 ? -8.187 -16.904 -6.290 1.00 90.25 425 ASP A N 1
ATOM 3235 C CA . ASP A 1 425 ? -6.793 -17.278 -6.019 1.00 90.25 425 ASP A CA 1
ATOM 3236 C C . ASP A 1 425 ? -6.034 -17.883 -7.238 1.00 90.25 425 ASP A C 1
ATOM 3238 O O . ASP A 1 425 ? -5.153 -18.744 -7.141 1.00 90.25 425 ASP A O 1
ATOM 3242 N N . THR A 1 426 ? -6.394 -17.443 -8.446 1.00 93.62 426 THR A N 1
ATOM 3243 C CA . THR A 1 426 ? -5.797 -17.941 -9.703 1.00 93.62 426 THR A CA 1
ATOM 3244 C C . THR A 1 426 ? -5.448 -16.835 -10.676 1.00 93.62 426 THR A C 1
ATOM 3246 O O . THR A 1 426 ? -4.464 -16.955 -11.407 1.00 93.62 426 THR A O 1
ATOM 3249 N N . THR A 1 427 ? -6.238 -15.764 -10.700 1.00 96.81 427 THR A N 1
ATOM 3250 C CA . THR A 1 427 ? -6.093 -14.693 -11.684 1.00 96.81 427 THR A CA 1
ATOM 3251 C C . THR A 1 427 ? -5.934 -13.362 -10.978 1.00 96.81 427 THR A C 1
ATOM 3253 O O . THR A 1 427 ? -6.876 -12.844 -10.383 1.00 96.81 427 THR A O 1
ATOM 3256 N N . LEU A 1 428 ? -4.733 -12.809 -11.063 1.00 97.75 428 LEU A N 1
ATOM 3257 C CA . LEU A 1 428 ? -4.395 -11.475 -10.604 1.00 97.75 428 LEU A CA 1
ATOM 3258 C C . LEU A 1 428 ? -4.679 -10.475 -11.721 1.00 97.75 428 LEU A C 1
ATOM 3260 O O . LEU A 1 428 ? -4.096 -10.588 -12.793 1.00 97.75 428 LEU A O 1
ATOM 3264 N N . THR A 1 429 ? -5.541 -9.495 -11.477 1.00 98.44 429 THR A N 1
ATOM 3265 C CA . THR A 1 429 ? -5.755 -8.343 -12.364 1.00 98.44 429 THR A CA 1
ATOM 3266 C C . THR A 1 429 ? -5.236 -7.092 -11.682 1.00 98.44 429 THR A C 1
ATOM 3268 O O . THR A 1 429 ? -5.604 -6.824 -10.537 1.00 98.44 429 THR A O 1
ATOM 3271 N N . VAL A 1 430 ? -4.413 -6.324 -12.388 1.00 98.62 430 VAL A N 1
ATOM 3272 C CA . VAL A 1 430 ? -3.883 -5.044 -11.918 1.00 98.62 430 VAL A CA 1
ATOM 3273 C C . VAL A 1 430 ? -4.395 -3.947 -12.836 1.00 98.62 430 VAL A C 1
ATOM 3275 O O . VAL A 1 430 ? -4.302 -4.092 -14.052 1.00 98.62 430 VAL A O 1
ATOM 3278 N N . ASN A 1 431 ? -4.918 -2.861 -12.268 1.00 98.50 431 ASN A N 1
ATOM 3279 C CA . ASN A 1 431 ? -5.327 -1.675 -13.020 1.00 98.50 431 ASN A CA 1
ATOM 3280 C C . ASN A 1 431 ? -4.651 -0.427 -12.458 1.00 98.50 431 ASN A C 1
ATOM 3282 O O . ASN A 1 431 ? -4.736 -0.190 -11.252 1.00 98.50 431 ASN A O 1
ATOM 3286 N N . ALA A 1 432 ? -4.084 0.398 -13.333 1.00 98.44 432 ALA A N 1
ATOM 3287 C CA . ALA A 1 432 ? -3.710 1.772 -13.027 1.00 98.44 432 ALA A CA 1
ATOM 3288 C C . ALA A 1 432 ? -4.884 2.695 -13.373 1.00 98.44 432 ALA A C 1
ATOM 3290 O O . ALA A 1 432 ? -5.369 2.695 -14.511 1.00 98.44 432 ALA A O 1
ATOM 3291 N N . ILE A 1 433 ? -5.368 3.437 -12.379 1.00 98.62 433 ILE A N 1
ATOM 3292 C CA . ILE A 1 433 ? -6.601 4.222 -12.460 1.00 98.62 433 ILE A CA 1
ATOM 3293 C C . ILE A 1 433 ? -6.257 5.681 -12.197 1.00 98.62 433 ILE A C 1
ATOM 3295 O O . ILE A 1 433 ? -5.694 6.000 -11.151 1.00 98.62 433 ILE A O 1
ATOM 3299 N N . ASP A 1 434 ? -6.573 6.565 -13.143 1.00 98.19 434 ASP A N 1
ATOM 3300 C CA . ASP A 1 434 ? -6.354 7.997 -12.949 1.00 98.19 434 ASP A CA 1
ATOM 3301 C C . ASP A 1 434 ? -7.427 8.638 -12.061 1.00 98.19 434 ASP A C 1
ATOM 3303 O O . ASP A 1 434 ? -8.484 8.067 -11.787 1.00 98.19 434 ASP A O 1
ATOM 3307 N N . GLU A 1 435 ? -7.161 9.860 -11.615 1.00 97.81 435 GLU A N 1
ATOM 3308 C CA . GLU A 1 435 ? -8.057 10.655 -10.766 1.00 97.81 435 GLU A CA 1
ATOM 3309 C C . GLU A 1 435 ? -9.453 10.940 -11.360 1.00 97.81 435 GLU A C 1
ATOM 3311 O O . GLU A 1 435 ? -10.343 11.407 -10.651 1.00 97.81 435 GLU A O 1
ATOM 3316 N N . ASN A 1 436 ? -9.668 10.645 -12.648 1.00 98.06 436 ASN A N 1
ATOM 3317 C CA . ASN A 1 436 ? -10.959 10.751 -13.330 1.00 98.06 436 ASN A CA 1
ATOM 3318 C C . ASN A 1 436 ? -11.639 9.381 -13.503 1.00 98.06 436 ASN A C 1
ATOM 3320 O O . ASN A 1 436 ? -12.605 9.263 -14.260 1.00 98.06 436 ASN A O 1
ATOM 3324 N N . ASN A 1 437 ? -11.151 8.357 -12.795 1.00 97.81 437 ASN A N 1
ATOM 3325 C CA . ASN A 1 437 ? -11.627 6.976 -12.826 1.00 97.81 437 ASN A CA 1
ATOM 3326 C C . ASN A 1 437 ? -11.417 6.260 -14.173 1.00 97.81 437 ASN A C 1
ATOM 3328 O O . ASN A 1 437 ? -12.137 5.309 -14.487 1.00 97.81 437 ASN A O 1
ATOM 3332 N N . ASN A 1 438 ? -10.450 6.696 -14.989 1.00 97.19 438 ASN A N 1
ATOM 3333 C CA . ASN A 1 438 ? -10.101 5.977 -16.212 1.00 97.19 438 ASN A CA 1
ATOM 3334 C C . ASN A 1 438 ? -9.006 4.954 -15.925 1.00 97.19 438 ASN A C 1
ATOM 3336 O O . ASN A 1 438 ? -7.934 5.299 -15.428 1.00 97.19 438 ASN A O 1
ATOM 3340 N N . ILE A 1 439 ? -9.250 3.704 -16.316 1.00 96.75 439 ILE A N 1
ATOM 3341 C CA . ILE A 1 439 ? -8.201 2.687 -16.384 1.00 96.75 439 ILE A CA 1
ATOM 3342 C C . ILE A 1 439 ? -7.334 3.007 -17.604 1.00 96.75 439 ILE A C 1
ATOM 3344 O O . ILE A 1 439 ? -7.803 2.902 -18.740 1.00 96.75 439 ILE A O 1
ATOM 3348 N N . PHE A 1 440 ? -6.089 3.420 -17.374 1.00 95.56 440 PHE A N 1
ATOM 3349 C CA . PHE A 1 440 ? -5.136 3.740 -18.445 1.00 95.56 440 PHE A CA 1
ATOM 3350 C C . PHE A 1 440 ? -4.057 2.669 -18.620 1.00 95.56 440 PHE A C 1
ATOM 3352 O O . PHE A 1 440 ? -3.406 2.632 -19.661 1.00 95.56 440 PHE A O 1
ATOM 3359 N N . ASP A 1 441 ? -3.916 1.770 -17.646 1.00 96.69 441 ASP A N 1
ATOM 3360 C CA . ASP A 1 441 ? -3.178 0.525 -17.801 1.00 96.69 441 ASP A CA 1
ATOM 3361 C C . ASP A 1 441 ? -3.877 -0.633 -17.093 1.00 96.69 441 ASP A C 1
ATOM 3363 O O . ASP A 1 441 ? -4.484 -0.461 -16.035 1.00 96.69 441 ASP A O 1
ATOM 3367 N N . THR A 1 442 ? -3.810 -1.813 -17.701 1.00 96.00 442 THR A N 1
ATOM 3368 C CA . THR A 1 442 ? -4.342 -3.047 -17.138 1.00 96.00 442 THR A CA 1
ATOM 3369 C C . THR A 1 442 ? -3.546 -4.240 -17.635 1.00 96.00 442 THR A C 1
ATOM 3371 O O . THR A 1 442 ? -3.223 -4.337 -18.820 1.00 96.00 442 THR A O 1
ATOM 3374 N N . PHE A 1 443 ? -3.254 -5.175 -16.738 1.00 94.69 443 PHE A N 1
ATOM 3375 C CA . PHE A 1 443 ? -2.697 -6.464 -17.124 1.00 94.69 443 PHE A CA 1
ATOM 3376 C C . PHE A 1 443 ? -3.120 -7.562 -16.150 1.00 94.69 443 PHE A C 1
ATOM 3378 O O . PHE A 1 443 ? -3.698 -7.320 -15.085 1.00 94.69 443 PHE A O 1
ATOM 3385 N N . THR A 1 444 ? -2.858 -8.804 -16.547 1.00 96.38 444 THR A N 1
ATOM 3386 C CA . THR A 1 444 ? -3.288 -9.990 -15.812 1.00 96.38 444 THR A CA 1
ATOM 3387 C C . THR A 1 444 ? -2.151 -10.995 -15.688 1.00 96.38 444 THR A C 1
ATOM 3389 O O . THR A 1 444 ? -1.438 -11.251 -16.656 1.00 96.38 444 THR A O 1
ATOM 3392 N N . ILE A 1 445 ? -2.020 -11.606 -14.510 1.00 96.44 445 ILE A N 1
ATOM 3393 C CA . ILE A 1 445 ? -1.187 -12.790 -14.277 1.00 96.44 445 ILE A CA 1
ATOM 3394 C C . ILE A 1 445 ? -2.114 -13.940 -13.888 1.00 96.44 445 ILE A C 1
ATOM 3396 O O . ILE A 1 445 ? -2.904 -13.819 -12.953 1.00 96.44 445 ILE A O 1
ATOM 3400 N N . THR A 1 446 ? -2.008 -15.077 -14.573 1.00 95.75 446 THR A N 1
ATOM 3401 C CA . THR A 1 446 ? -2.768 -16.287 -14.235 1.00 95.75 446 THR A CA 1
ATOM 3402 C C . THR A 1 446 ? -1.819 -17.389 -13.783 1.00 95.75 446 THR A C 1
ATOM 3404 O O . THR A 1 446 ? -0.933 -17.798 -14.534 1.00 95.75 446 THR A O 1
ATOM 3407 N N . LYS A 1 447 ? -2.032 -17.911 -12.572 1.00 93.12 447 LYS A N 1
ATOM 3408 C CA . LYS A 1 447 ? -1.345 -19.094 -12.043 1.00 93.12 447 LYS A CA 1
ATOM 3409 C C . LYS A 1 447 ? -2.326 -20.263 -12.007 1.00 93.12 447 LYS A C 1
ATOM 3411 O O . LYS A 1 447 ? -3.341 -20.220 -11.317 1.00 93.12 447 LYS A O 1
ATOM 3416 N N . GLY A 1 448 ? -2.038 -21.305 -12.784 1.00 75.31 448 GLY A N 1
ATOM 3417 C CA . GLY A 1 448 ? -2.840 -22.528 -12.805 1.00 75.31 448 GLY A CA 1
ATOM 3418 C C . GLY A 1 448 ? -2.507 -23.469 -11.645 1.00 75.31 448 GLY A C 1
ATOM 3419 O O . GLY A 1 448 ? -1.387 -23.477 -11.135 1.00 75.31 448 GLY A O 1
ATOM 3420 N N . VAL A 1 449 ? -3.459 -24.328 -11.275 1.00 57.84 449 VAL A N 1
ATOM 3421 C CA . VAL A 1 449 ? -3.169 -25.519 -10.466 1.00 57.84 449 VAL A CA 1
ATOM 3422 C C . VAL A 1 449 ? -2.437 -26.513 -11.365 1.00 57.84 449 VAL A C 1
ATOM 3424 O O . VAL A 1 449 ? -3.018 -27.012 -12.329 1.00 57.84 449 VAL A O 1
ATOM 3427 N N . VAL A 1 450 ? -1.172 -26.823 -11.069 1.00 46.19 450 VAL A N 1
ATOM 3428 C CA . VAL A 1 450 ? -0.485 -27.944 -11.723 1.00 46.19 450 VAL A CA 1
ATOM 3429 C C . VAL A 1 450 ? -1.198 -29.224 -11.295 1.00 46.19 450 VAL A C 1
ATOM 3431 O O . VAL A 1 450 ? -0.966 -29.753 -10.212 1.00 46.19 450 VAL A O 1
ATOM 3434 N N . THR A 1 451 ? -2.100 -29.726 -12.132 1.00 37.38 451 THR A N 1
ATOM 3435 C CA . THR A 1 451 ? -2.671 -31.059 -11.955 1.00 37.38 451 THR A CA 1
ATOM 3436 C C . THR A 1 451 ? -1.594 -32.053 -12.369 1.00 37.38 451 THR A C 1
ATOM 3438 O O . THR A 1 451 ? -1.433 -32.373 -13.547 1.00 37.38 451 THR A O 1
ATOM 3441 N N . THR A 1 452 ? -0.807 -32.531 -11.405 1.00 37.56 452 THR A N 1
ATOM 3442 C CA . THR A 1 452 ? 0.027 -33.718 -11.593 1.00 37.56 452 THR A CA 1
ATOM 3443 C C . THR A 1 452 ? -0.899 -34.903 -11.831 1.00 37.56 452 THR A C 1
ATOM 3445 O O . THR A 1 452 ? -1.330 -35.603 -10.918 1.00 37.56 452 THR A O 1
ATOM 3448 N N . THR A 1 453 ? -1.240 -35.130 -13.097 1.00 34.44 453 THR A N 1
ATOM 3449 C CA . THR A 1 453 ? -1.910 -36.359 -13.505 1.00 34.44 453 THR A CA 1
ATOM 3450 C C . THR A 1 453 ? -0.864 -37.460 -13.405 1.00 34.44 453 THR A C 1
ATOM 3452 O O . THR A 1 453 ? -0.081 -37.677 -14.326 1.00 34.44 453 THR A O 1
ATOM 3455 N N . SER A 1 454 ? -0.786 -38.113 -12.246 1.00 38.56 454 SER A N 1
ATOM 3456 C CA . SER A 1 454 ? 0.004 -39.328 -12.093 1.00 38.56 454 SER A CA 1
ATOM 3457 C C . SER A 1 454 ? -0.664 -40.416 -12.931 1.00 38.56 454 SER A C 1
ATOM 3459 O O . SER A 1 454 ? -1.604 -41.080 -12.492 1.00 38.56 454 SER A O 1
ATOM 3461 N N . THR A 1 455 ? -0.226 -40.569 -14.182 1.00 34.69 455 THR A N 1
ATOM 3462 C CA . THR A 1 455 ? -0.535 -41.750 -14.988 1.00 34.69 455 THR A CA 1
ATOM 3463 C C . THR A 1 455 ? 0.067 -42.956 -14.284 1.00 34.69 455 THR A C 1
ATOM 3465 O O . THR A 1 455 ? 1.245 -43.272 -14.434 1.00 34.69 455 THR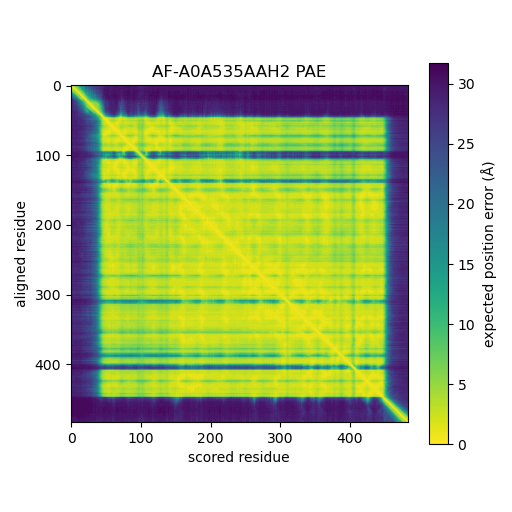 A O 1
ATOM 3468 N N . THR A 1 456 ? -0.759 -43.633 -13.490 1.00 36.69 456 THR A N 1
ATOM 3469 C CA . THR A 1 456 ? -0.442 -44.960 -12.973 1.00 36.69 456 THR A CA 1
ATOM 3470 C C . THR A 1 456 ? -0.445 -45.902 -14.171 1.00 36.69 456 THR A C 1
ATOM 3472 O O . THR A 1 456 ? -1.502 -46.283 -14.675 1.00 36.69 456 THR A O 1
ATOM 3475 N N . ALA A 1 457 ? 0.744 -46.232 -14.676 1.00 35.50 457 ALA A N 1
ATOM 3476 C CA . ALA A 1 457 ? 0.911 -47.268 -15.683 1.00 35.50 457 ALA A CA 1
ATOM 3477 C C . ALA A 1 457 ? 0.374 -48.583 -15.106 1.00 35.50 457 ALA A C 1
ATOM 3479 O O . ALA A 1 457 ? 0.977 -49.190 -14.222 1.00 35.50 457 ALA A O 1
ATOM 3480 N N . THR A 1 458 ? -0.796 -49.004 -15.582 1.00 34.19 458 THR A N 1
ATOM 3481 C CA . THR A 1 458 ? -1.344 -50.316 -15.253 1.00 34.19 458 THR A CA 1
ATOM 3482 C C . THR A 1 458 ? -0.542 -51.346 -16.040 1.00 34.19 458 THR A C 1
ATOM 3484 O O . THR A 1 458 ? -0.626 -51.406 -17.267 1.00 34.19 458 THR A O 1
ATOM 3487 N N . SER A 1 459 ? 0.272 -52.136 -15.343 1.00 37.41 459 SER A N 1
ATOM 3488 C CA . SER A 1 459 ? 0.959 -53.288 -15.917 1.00 37.41 459 SER A CA 1
ATOM 3489 C C . SER A 1 459 ? -0.077 -54.341 -16.314 1.00 37.41 459 SER A C 1
ATOM 3491 O O . SER A 1 459 ? -0.630 -55.056 -15.483 1.00 37.41 459 SER A O 1
ATOM 3493 N N . THR A 1 460 ? -0.361 -54.446 -17.610 1.00 31.97 460 THR A N 1
ATOM 3494 C CA . THR A 1 460 ? -1.144 -55.557 -18.155 1.00 31.97 460 THR A CA 1
ATOM 3495 C C . THR A 1 460 ? -0.210 -56.731 -18.420 1.00 31.97 460 THR A C 1
ATOM 3497 O O . THR A 1 460 ? 0.625 -56.717 -19.322 1.00 31.97 460 THR A O 1
ATOM 3500 N N . THR A 1 461 ? -0.328 -57.764 -17.588 1.00 34.22 461 THR A N 1
ATOM 3501 C CA . THR A 1 461 ? 0.310 -59.065 -17.795 1.00 34.22 461 THR A CA 1
ATOM 3502 C C . THR A 1 461 ? -0.373 -59.745 -18.983 1.00 34.22 461 THR A C 1
ATOM 3504 O O . THR A 1 461 ? -1.556 -60.075 -18.923 1.00 34.22 461 THR A O 1
ATOM 3507 N N . SER A 1 462 ? 0.349 -59.921 -20.090 1.00 31.03 462 SER A N 1
ATOM 3508 C CA . SER A 1 462 ? -0.163 -60.607 -21.279 1.00 31.03 462 SER A CA 1
ATOM 3509 C C . SER A 1 462 ? -0.122 -62.122 -21.052 1.00 31.03 462 SER A C 1
ATOM 3511 O O . SER A 1 462 ? 0.954 -62.689 -20.867 1.00 31.03 462 SER A O 1
ATOM 3513 N N . SER A 1 463 ? -1.287 -62.776 -21.035 1.00 32.50 463 SER A N 1
ATOM 3514 C CA . SER A 1 463 ? -1.405 -64.237 -21.071 1.00 32.50 463 SER A CA 1
ATOM 3515 C C . SER A 1 463 ? -1.691 -64.684 -22.505 1.00 32.50 463 SER A C 1
ATOM 3517 O O . SER A 1 463 ? -2.637 -64.241 -23.155 1.00 32.50 463 SER A O 1
ATOM 3519 N N . THR A 1 464 ? -0.808 -65.529 -23.028 1.00 31.06 464 THR A N 1
ATOM 3520 C CA . THR A 1 464 ? -0.846 -66.058 -24.391 1.00 31.06 464 THR A CA 1
ATOM 3521 C C . THR A 1 464 ? -1.956 -67.101 -24.517 1.00 31.06 464 THR A C 1
ATOM 3523 O O . THR A 1 464 ? -1.924 -68.116 -23.827 1.00 31.06 464 THR A O 1
ATOM 3526 N N . THR A 1 465 ? -2.917 -66.884 -25.420 1.00 31.03 465 THR A N 1
ATOM 3527 C CA . THR A 1 465 ? -3.868 -67.923 -25.850 1.00 31.03 465 THR A CA 1
ATOM 3528 C C . THR A 1 465 ? -3.569 -68.294 -27.299 1.00 31.03 465 THR A C 1
ATOM 3530 O O . THR A 1 465 ? -3.768 -67.504 -28.219 1.00 31.03 465 THR A O 1
ATOM 3533 N N . THR A 1 466 ? -3.051 -69.504 -27.487 1.00 30.55 466 THR A N 1
ATOM 3534 C CA . THR A 1 466 ? -2.748 -70.121 -28.782 1.00 30.55 466 THR A CA 1
ATOM 3535 C C . THR A 1 466 ? -4.045 -70.483 -29.504 1.00 30.55 466 THR A C 1
ATOM 3537 O O . THR A 1 466 ? -4.840 -71.252 -28.971 1.00 30.55 466 THR A O 1
ATOM 3540 N N . THR A 1 467 ? -4.247 -69.984 -30.727 1.00 30.22 467 THR A N 1
ATOM 3541 C CA . THR A 1 467 ? -5.282 -70.503 -31.638 1.00 30.22 467 THR A CA 1
ATOM 3542 C C . THR A 1 467 ? -4.641 -70.920 -32.957 1.00 30.22 467 THR A C 1
ATOM 3544 O O . THR A 1 467 ? -4.103 -70.109 -33.707 1.00 30.22 467 THR A O 1
ATOM 3547 N N . THR A 1 468 ? -4.676 -72.227 -33.192 1.00 28.50 468 THR A N 1
ATOM 3548 C CA . THR A 1 468 ? -4.183 -72.950 -34.364 1.00 28.50 468 THR A CA 1
ATOM 3549 C C . THR A 1 468 ? -4.994 -72.584 -35.607 1.00 28.50 468 THR A C 1
ATOM 3551 O O . THR A 1 468 ? -6.213 -72.723 -35.597 1.00 28.50 468 THR A O 1
ATOM 3554 N N . THR A 1 469 ? -4.332 -72.175 -36.693 1.00 30.39 469 THR A N 1
ATOM 3555 C CA . THR A 1 469 ? -4.954 -72.094 -38.026 1.00 30.39 469 THR A CA 1
ATOM 3556 C C . THR A 1 469 ? -4.249 -73.067 -38.963 1.00 30.39 469 THR A C 1
ATOM 3558 O O . THR A 1 469 ? -3.044 -72.978 -39.189 1.00 30.39 469 THR A O 1
ATOM 3561 N N . THR A 1 470 ? -5.014 -74.037 -39.456 1.00 28.67 470 THR A N 1
ATOM 3562 C CA . THR A 1 470 ? -4.612 -75.061 -40.420 1.00 28.67 470 THR A CA 1
ATOM 3563 C C . THR A 1 470 ? -4.658 -74.473 -41.830 1.00 28.67 470 THR A C 1
ATOM 3565 O O . THR A 1 470 ? -5.726 -74.064 -42.278 1.00 28.67 470 THR A O 1
ATOM 3568 N N . THR A 1 471 ? -3.530 -74.471 -42.545 1.00 31.12 471 THR A N 1
ATOM 3569 C CA . THR A 1 471 ? -3.479 -74.106 -43.970 1.00 31.12 471 THR A CA 1
ATOM 3570 C C . THR A 1 471 ? -3.002 -75.302 -44.785 1.00 31.12 471 THR A C 1
ATOM 3572 O O . THR A 1 471 ? -1.892 -75.800 -44.602 1.00 31.12 471 THR A O 1
ATOM 3575 N N . THR A 1 472 ? -3.876 -75.767 -45.673 1.00 30.03 472 THR A N 1
ATOM 3576 C CA . THR A 1 472 ? -3.664 -76.881 -46.598 1.00 30.03 472 THR A CA 1
ATOM 3577 C C . THR A 1 472 ? -2.724 -76.481 -47.738 1.00 30.03 472 THR A C 1
ATOM 3579 O O . THR A 1 472 ? -2.857 -75.417 -48.336 1.00 30.03 472 THR A O 1
ATOM 3582 N N . THR A 1 473 ? -1.767 -77.358 -48.034 1.00 29.58 473 THR A N 1
ATOM 3583 C CA . THR A 1 473 ? -0.748 -77.239 -49.083 1.00 29.58 473 THR A CA 1
ATOM 3584 C C . THR A 1 473 ? -1.332 -77.459 -50.482 1.00 29.58 473 THR A C 1
ATOM 3586 O O . THR A 1 473 ? -2.112 -78.387 -50.690 1.00 29.58 473 THR A O 1
ATOM 3589 N N . THR A 1 474 ? -0.872 -76.709 -51.487 1.00 30.11 474 THR A N 1
ATOM 3590 C CA . THR A 1 474 ? -0.736 -77.239 -52.855 1.00 30.11 474 THR A CA 1
ATOM 3591 C C . THR A 1 474 ? 0.534 -76.686 -53.502 1.00 30.11 474 THR A C 1
ATOM 3593 O O . THR A 1 474 ? 0.814 -75.492 -53.470 1.00 30.11 474 THR A O 1
ATOM 3596 N N . THR A 1 475 ? 1.323 -77.620 -54.014 1.00 31.44 475 THR A N 1
ATOM 3597 C CA . THR A 1 475 ? 2.696 -77.527 -54.509 1.00 31.44 475 THR A CA 1
ATOM 3598 C C . THR A 1 475 ? 2.778 -76.900 -55.901 1.00 31.44 475 THR A C 1
ATOM 3600 O O . THR A 1 475 ? 1.986 -77.250 -56.772 1.00 31.44 475 THR A O 1
ATOM 3603 N N . THR A 1 476 ? 3.811 -76.101 -56.184 1.00 31.00 476 THR A N 1
ATOM 3604 C CA . THR A 1 476 ? 4.434 -76.075 -57.521 1.00 31.00 476 THR A CA 1
ATOM 3605 C C . THR A 1 476 ? 5.927 -75.764 -57.399 1.00 31.00 476 THR A C 1
ATOM 3607 O O . THR A 1 476 ? 6.333 -74.778 -56.793 1.00 31.00 476 THR A O 1
ATOM 3610 N N . THR A 1 477 ? 6.734 -76.663 -57.953 1.00 33.12 477 THR A N 1
ATOM 3611 C CA . THR A 1 477 ? 8.199 -76.666 -57.978 1.00 33.12 477 THR A CA 1
ATOM 3612 C C . THR A 1 477 ? 8.711 -75.847 -59.161 1.00 33.12 477 THR A C 1
ATOM 3614 O O . THR A 1 477 ? 8.273 -76.103 -60.280 1.00 33.12 477 THR A O 1
ATOM 3617 N N . THR A 1 478 ? 9.708 -74.972 -58.981 1.00 32.62 478 THR A N 1
ATOM 3618 C CA . THR A 1 478 ? 10.742 -74.748 -60.014 1.00 32.62 478 THR A CA 1
ATOM 3619 C C . THR A 1 478 ? 12.067 -74.271 -59.397 1.00 32.62 478 THR A C 1
ATOM 3621 O O . THR A 1 478 ? 12.124 -73.289 -58.666 1.00 32.62 478 THR A O 1
ATOM 3624 N N . THR A 1 479 ? 13.111 -75.034 -59.711 1.00 32.88 479 THR A N 1
ATOM 3625 C CA . THR A 1 479 ? 14.568 -74.883 -59.527 1.00 32.88 479 THR A CA 1
ATOM 3626 C C . THR A 1 479 ? 15.074 -73.545 -60.113 1.00 32.88 479 THR A C 1
ATOM 3628 O O . THR A 1 479 ? 14.497 -73.074 -61.090 1.00 32.88 479 THR A O 1
ATOM 3631 N N . THR A 1 480 ? 16.127 -72.865 -59.629 1.00 32.34 480 THR A N 1
ATOM 3632 C CA . THR A 1 480 ? 17.563 -73.004 -60.033 1.00 32.34 480 THR A CA 1
ATOM 3633 C C . THR A 1 480 ? 18.320 -71.789 -59.424 1.00 32.34 480 THR A C 1
ATOM 3635 O O . THR A 1 480 ? 17.868 -70.667 -59.610 1.00 32.34 480 THR A O 1
ATOM 3638 N N . THR A 1 481 ? 19.225 -71.965 -58.450 1.00 33.53 481 THR A N 1
ATOM 3639 C CA . THR A 1 481 ? 20.717 -71.953 -58.521 1.00 33.53 481 THR A CA 1
ATOM 3640 C C . THR A 1 481 ? 21.400 -70.566 -58.595 1.00 33.53 481 THR A C 1
ATOM 3642 O O . THR A 1 481 ? 21.315 -69.881 -59.603 1.00 33.53 481 THR A O 1
ATOM 3645 N N . THR A 1 482 ? 22.097 -70.235 -57.492 1.00 37.31 482 THR A N 1
ATOM 3646 C CA . THR A 1 482 ? 23.320 -69.409 -57.279 1.00 37.31 482 THR A CA 1
ATOM 3647 C C . THR A 1 482 ? 23.683 -68.269 -58.241 1.00 37.31 482 THR A C 1
ATOM 3649 O O . THR A 1 482 ? 23.989 -68.524 -59.402 1.00 37.31 482 THR A O 1
ATOM 3652 N N . THR A 1 483 ? 23.909 -67.073 -57.685 1.00 43.91 483 THR A N 1
ATOM 3653 C CA . THR A 1 483 ? 25.210 -66.632 -57.115 1.00 43.91 483 THR A CA 1
ATOM 3654 C C . THR A 1 483 ? 24.985 -65.570 -56.055 1.00 43.91 483 THR A C 1
ATOM 3656 O O . THR A 1 483 ? 24.058 -64.757 -56.269 1.00 43.91 483 THR A O 1
#

Secondary structure (DSSP, 8-state):
--------------------TTHHHHHHHHHHHHHHHHS-----PPP-EEEEEEEE-TT--TTEEEEEEEESS---EEEEEESBTTB--EEEEESS----S-TTS-EEEEEEEESPPTT-EEEEEEEETTEEEE--TTT--EEEPPPPTT--SPEEEEEE-S--S--HHHHHHHHHHHHH--SEEEE-S--STTT--HHHIIIIIITTSHHHHTTSEEEPPP-SGGGTTT-GGGGGGSHHHHH------SSSTTTSEEEEETTEEEEE--TTSTT-HHHHHHHHHHHHH---SEEEEE-SS-SS---BSSS-----HHHHHHHHHHHHHHT--EEEE-SSSSEEEBPPB-SS-SSS-BEEEEE--SSSPPPBPPEE-TTS-EEE--TTS--EE-TTB-S-STT-TTT--SEE---EEEEEEEETTTEEEEEEEETTS-EEEEEEEE---------------PPP-------------------

Radius of gyration: 37.57 Å; Cα contacts (8 Å, |Δi|>4): 1145; chains: 1; bounding box: 85×151×145 Å

Nearest PDB structures (foldseek):
  3zk4-assembly1_B  TM=7.615E-01  e=2.837E-25  Lupinus luteus
  1qfc-assembly1_A  TM=7.182E-01  e=2.283E-15  Rattus norvegicus
  2dxl-assembly1_A  TM=6.513E-01  e=1.156E-07  Klebsiella aerogenes
  7y6e-assembly2_B  TM=4.887E-01  e=3.697E-03  Chelicerata
  1wzl-assembly1_A  TM=2.392E-01  e=1.933E-03  Thermoactinomyces vulgaris

Solvent-accessible surface area (backbone atoms only — not comparable to full-atom values): 25905 Å² total; per-residue (Å²): 134,89,82,85,87,88,86,91,86,83,88,88,84,92,80,89,83,82,81,85,92,61,61,71,68,50,53,55,51,50,52,49,51,52,51,56,59,65,71,65,65,69,76,77,71,78,68,44,71,64,39,74,45,39,35,30,42,37,77,49,45,33,33,40,39,32,43,36,34,21,18,77,55,75,31,33,31,28,43,35,28,24,80,38,64,93,52,56,82,43,74,51,75,42,76,67,40,58,79,54,88,54,80,90,52,54,33,30,33,75,50,76,48,70,86,47,62,49,59,34,63,32,22,39,30,36,24,48,64,82,42,78,58,41,70,29,73,97,79,30,40,31,41,49,31,36,29,47,60,84,50,44,65,68,46,44,34,35,36,39,5,22,23,14,59,63,37,75,58,23,44,35,34,38,52,49,55,43,72,66,64,41,51,33,36,39,30,12,8,22,59,10,38,76,28,18,38,70,67,18,34,54,63,19,24,50,64,55,38,53,69,39,30,42,33,21,34,63,48,80,22,47,25,68,32,30,22,61,73,56,36,78,95,36,46,81,71,19,45,63,60,53,70,52,60,43,26,56,80,25,97,55,60,54,57,26,27,57,41,55,49,21,43,30,33,41,36,36,36,47,41,87,50,44,81,41,63,67,61,52,51,48,52,55,51,53,56,71,69,59,82,50,79,38,32,37,38,26,22,8,58,28,49,73,47,36,47,20,51,88,83,40,84,44,48,34,59,56,43,30,67,64,43,44,52,54,35,14,48,63,44,27,51,38,39,39,21,8,74,44,20,17,35,34,32,40,37,80,39,56,92,72,70,56,44,88,22,29,28,41,35,34,31,2,8,23,27,38,83,66,27,38,35,50,44,70,48,100,83,54,46,42,26,23,56,47,96,86,59,71,77,42,76,42,86,52,51,21,55,81,33,65,90,21,75,90,72,32,50,31,45,40,57,43,52,24,35,36,38,40,38,31,42,64,72,31,36,38,38,39,35,37,30,33,50,84,74,44,74,54,32,65,53,75,51,74,57,77,82,83,76,80,75,76,77,75,79,76,83,78,82,85,78,89,80,91,78,90,81,91,79,87,86,83,89,86,89,82,90,84,85,90,133

Sequence (483 aa):
MYGRPPPSGGLLDSRRFRPQDGEGLMRAKILLLLAATLVMAARASAVTITRGPIIENPDAVTSMITIAWWTDTAGDSTVDYGVNSAALLFSNTVPQAGSCEIGAAGTCHIVTLSGLLPGTRYYYRLKVGGVIVQNTGSSGPYFTTLKDPTDTTDLFFTIIGDWGQASGHEQSVSNLQDAADPQMIVTVGDNAYQNGAQSDWDNNALAYYVNPMKRVTFFPTLGNHDLNSVGASSWASSVEIKMFALPRNGTEQERYYSFDDGDAHFIVLDANAPTNATQRAWLASDLATTTRKWKFVFLHQTPYSCASGIASIGSNTDVRNQWGPLFEQYGVDIVFDGHDHMYERTRLMTDYGTGPGTTYIMTGGGGATLDGAAQIDGNGQPYRQPLFGSKTICYWLAQDCPGSGLNSYCSFSRFSYTSVRLSLDTTLTVNAIDENNNIFDTFTITKGVVTTTSTTATSTTSSTTTTTTTTTTTTTTTTTTTT

pLDDT: mean 84.73, std 21.14, range [28.5, 98.94]